Protein AF-0000000081110970 (afdb_homodimer)

Structure (mmCIF, N/CA/C/O backbone):
data_AF-0000000081110970-model_v1
#
loop_
_entity.id
_entity.type
_entity.pdbx_description
1 polymer 'NmrA-like domain-containing protein'
#
loop_
_atom_site.group_PDB
_atom_site.id
_atom_site.type_symbol
_atom_site.label_atom_id
_atom_site.label_alt_id
_atom_site.label_comp_id
_atom_site.label_asym_id
_atom_site.label_entity_id
_atom_site.label_seq_id
_atom_site.pdbx_PDB_ins_code
_atom_site.Cartn_x
_atom_site.Cartn_y
_atom_site.Cartn_z
_atom_site.occupancy
_atom_site.B_iso_or_equiv
_atom_site.auth_seq_id
_atom_site.auth_comp_id
_atom_site.auth_asym_id
_atom_site.auth_atom_id
_atom_site.pdbx_PDB_model_num
ATOM 1 N N . MET A 1 1 ? 6.012 -18.172 -31.078 1 81.19 1 MET A N 1
ATOM 2 C CA . MET A 1 1 ? 6.227 -17.297 -29.922 1 81.19 1 MET A CA 1
ATOM 3 C C . MET A 1 1 ? 6.98 -16.031 -30.328 1 81.19 1 MET A C 1
ATOM 5 O O . MET A 1 1 ? 8.047 -16.109 -30.938 1 81.19 1 MET A O 1
ATOM 9 N N . GLN A 1 2 ? 6.332 -14.898 -30.031 1 91.69 2 GLN A N 1
ATOM 10 C CA . GLN A 1 2 ? 6.855 -13.641 -30.562 1 91.69 2 GLN A CA 1
ATOM 11 C C . GLN A 1 2 ? 7.93 -13.062 -29.641 1 91.69 2 GLN A C 1
ATOM 13 O O . GLN A 1 2 ? 8.625 -12.117 -30.016 1 91.69 2 GLN A O 1
ATOM 18 N N . TYR A 1 3 ? 8.086 -13.695 -28.438 1 97.44 3 TYR A N 1
ATOM 19 C CA . TYR A 1 3 ? 9.086 -13.211 -27.484 1 97.44 3 TYR A CA 1
ATOM 20 C C . TYR A 1 3 ? 10.25 -14.195 -27.391 1 97.44 3 TYR A C 1
ATOM 22 O O . TYR A 1 3 ? 10.062 -15.406 -27.5 1 97.44 3 TYR A O 1
ATOM 30 N N . GLU A 1 4 ? 11.359 -13.695 -27.094 1 97.69 4 GLU A N 1
ATOM 31 C CA . GLU A 1 4 ? 12.555 -14.539 -27.094 1 97.69 4 GLU A CA 1
ATOM 32 C C . GLU A 1 4 ? 13.039 -14.789 -25.656 1 97.69 4 GLU A C 1
ATOM 34 O O . GLU A 1 4 ? 13.406 -15.914 -25.312 1 97.69 4 GLU A O 1
ATOM 39 N N . THR A 1 5 ? 13.086 -13.742 -24.844 1 98.69 5 THR A N 1
ATOM 40 C CA . THR A 1 5 ? 13.711 -13.844 -23.531 1 98.69 5 THR A CA 1
ATOM 41 C C . THR A 1 5 ? 12.703 -13.531 -22.422 1 98.69 5 THR A C 1
ATOM 43 O O . THR A 1 5 ? 12.055 -12.484 -22.453 1 98.69 5 THR A O 1
ATOM 46 N N . PHE A 1 6 ? 12.609 -14.438 -21.469 1 98.88 6 PHE A N 1
ATOM 47 C CA . PHE A 1 6 ? 11.68 -14.352 -20.359 1 98.88 6 PHE A CA 1
ATOM 48 C C . PHE A 1 6 ? 12.43 -14.297 -19.031 1 98.88 6 PHE A C 1
ATOM 50 O O . PHE A 1 6 ? 13.336 -15.102 -18.797 1 98.88 6 PHE A O 1
ATOM 57 N N . ALA A 1 7 ? 12.102 -13.344 -18.172 1 98.94 7 ALA A N 1
ATOM 58 C CA . ALA A 1 7 ? 12.555 -13.297 -16.797 1 98.94 7 ALA A CA 1
ATOM 59 C C . ALA A 1 7 ? 11.422 -13.617 -15.828 1 98.94 7 ALA A C 1
ATOM 61 O O . ALA A 1 7 ? 10.445 -12.867 -15.734 1 98.94 7 ALA A O 1
ATOM 62 N N . ILE A 1 8 ? 11.539 -14.695 -15.125 1 98.88 8 ILE A N 1
ATOM 63 C CA . ILE A 1 8 ? 10.453 -15.195 -14.289 1 98.88 8 ILE A CA 1
ATOM 64 C C . ILE A 1 8 ? 10.859 -15.117 -12.812 1 98.88 8 ILE A C 1
ATOM 66 O O . ILE A 1 8 ? 11.695 -15.891 -12.359 1 98.88 8 ILE A O 1
ATOM 70 N N . LEU A 1 9 ? 10.273 -14.195 -12.055 1 98.31 9 LEU A N 1
ATOM 71 C CA . LEU A 1 9 ? 10.477 -14.125 -10.617 1 98.31 9 LEU A CA 1
ATOM 72 C C . LEU A 1 9 ? 9.68 -15.211 -9.898 1 98.31 9 LEU A C 1
ATOM 74 O O . LEU A 1 9 ? 8.648 -15.656 -10.398 1 98.31 9 LEU A O 1
ATOM 78 N N . GLY A 1 10 ? 10.172 -15.602 -8.727 1 94.75 10 GLY A N 1
ATOM 79 C CA . GLY A 1 10 ? 9.492 -16.656 -7.984 1 94.75 10 GLY A CA 1
ATOM 80 C C . GLY A 1 10 ? 9.555 -18 -8.672 1 94.75 10 GLY A C 1
ATOM 81 O O . GLY A 1 10 ? 8.633 -18.812 -8.555 1 94.75 10 GLY A O 1
ATOM 82 N N . ALA A 1 11 ? 10.609 -18.266 -9.359 1 97.06 11 ALA A N 1
ATOM 83 C CA . ALA A 1 11 ? 10.711 -19.422 -10.25 1 97.06 11 ALA A CA 1
ATOM 84 C C . ALA A 1 11 ? 10.656 -20.734 -9.469 1 97.06 11 ALA A C 1
ATOM 86 O O . ALA A 1 11 ? 10.258 -21.766 -10 1 97.06 11 ALA A O 1
ATOM 87 N N . THR A 1 12 ? 11.023 -20.688 -8.234 1 95.12 12 THR A N 1
ATOM 88 C CA . THR A 1 12 ? 11.031 -21.922 -7.449 1 95.12 12 THR A CA 1
ATOM 89 C C . THR A 1 12 ? 9.719 -22.078 -6.691 1 95.12 12 THR A C 1
ATOM 91 O O . THR A 1 12 ? 9.492 -23.109 -6.043 1 95.12 12 THR A O 1
ATOM 94 N N . GLY A 1 13 ? 8.898 -21.078 -6.754 1 92.75 13 GLY A N 1
ATOM 95 C CA . GLY A 1 13 ? 7.602 -21.141 -6.102 1 92.75 13 GLY A CA 1
ATOM 96 C C . GLY A 1 13 ? 6.531 -21.781 -6.969 1 92.75 13 GLY A C 1
ATOM 97 O O . GLY A 1 13 ? 6.824 -22.297 -8.047 1 92.75 13 GLY A O 1
ATOM 98 N N . GLN A 1 14 ? 5.312 -21.734 -6.48 1 92.06 14 GLN A N 1
ATOM 99 C CA . GLN A 1 14 ? 4.199 -22.375 -7.16 1 92.06 14 GLN A CA 1
ATOM 100 C C . GLN A 1 14 ? 3.859 -21.656 -8.469 1 92.06 14 GLN A C 1
ATOM 102 O O . GLN A 1 14 ? 3.801 -22.297 -9.523 1 92.06 14 GLN A O 1
ATOM 107 N N . GLN A 1 15 ? 3.715 -20.344 -8.414 1 95.62 15 GLN A N 1
ATOM 108 C CA . GLN A 1 15 ? 3.295 -19.609 -9.602 1 95.62 15 GLN A CA 1
ATOM 109 C C . GLN A 1 15 ? 4.426 -19.531 -10.633 1 95.62 15 GLN A C 1
ATOM 111 O O . GLN A 1 15 ? 4.281 -20.016 -11.758 1 95.62 15 GLN A O 1
ATOM 116 N N . GLY A 1 16 ? 5.586 -19.031 -10.18 1 97.25 16 GLY A N 1
ATOM 117 C CA . GLY A 1 16 ? 6.711 -18.938 -11.102 1 97.25 16 GLY A CA 1
ATOM 118 C C . GLY A 1 16 ? 7.148 -20.281 -11.656 1 97.25 16 GLY A C 1
ATOM 119 O O . GLY A 1 16 ? 7.512 -20.391 -12.828 1 97.25 16 GLY A O 1
ATOM 120 N N . GLY A 1 17 ? 7.109 -21.266 -10.797 1 97.19 17 GLY A N 1
ATOM 121 C CA . GLY A 1 17 ? 7.461 -22.609 -11.25 1 97.19 17 GLY A CA 1
ATOM 122 C C . GLY A 1 17 ? 6.539 -23.125 -12.336 1 97.19 17 GLY A C 1
ATOM 123 O O . GLY A 1 17 ? 7 -23.734 -13.312 1 97.19 17 GLY A O 1
ATOM 124 N N . ALA A 1 18 ? 5.258 -22.922 -12.164 1 96.94 18 ALA A N 1
ATOM 125 C CA . ALA A 1 18 ? 4.289 -23.344 -13.172 1 96.94 18 ALA A CA 1
ATOM 126 C C . ALA A 1 18 ? 4.551 -22.656 -14.508 1 96.94 18 ALA A C 1
ATOM 128 O O . ALA A 1 18 ? 4.473 -23.281 -15.562 1 96.94 18 ALA A O 1
ATOM 129 N N . VAL A 1 19 ? 4.898 -21.375 -14.461 1 98.19 19 VAL A N 1
ATOM 130 C CA . VAL A 1 19 ? 5.191 -20.594 -15.656 1 98.19 19 VAL A CA 1
ATOM 131 C C . VAL A 1 19 ? 6.449 -21.141 -16.328 1 98.19 19 VAL A C 1
ATOM 133 O O . VAL A 1 19 ? 6.457 -21.391 -17.547 1 98.19 19 VAL A O 1
ATOM 136 N N . VAL A 1 20 ? 7.508 -21.406 -15.547 1 98.69 20 VAL A N 1
ATOM 137 C CA . VAL A 1 20 ? 8.766 -21.891 -16.094 1 98.69 20 VAL A CA 1
ATOM 138 C C . VAL A 1 20 ? 8.555 -23.266 -16.734 1 98.69 20 VAL A C 1
ATOM 140 O O . VAL A 1 20 ? 9.008 -23.5 -17.844 1 98.69 20 VAL A O 1
ATOM 143 N N . ARG A 1 21 ? 7.844 -24.156 -16.062 1 98.06 21 ARG A N 1
ATOM 144 C CA . ARG A 1 21 ? 7.613 -25.5 -16.562 1 98.06 21 ARG A CA 1
ATOM 145 C C . ARG A 1 21 ? 6.852 -25.469 -17.891 1 98.06 21 ARG A C 1
ATOM 147 O O . ARG A 1 21 ? 7.219 -26.172 -18.828 1 98.06 21 ARG A O 1
ATOM 154 N N . HIS A 1 22 ? 5.883 -24.641 -17.953 1 97.31 22 HIS A N 1
ATOM 155 C CA . HIS A 1 22 ? 5.09 -24.562 -19.188 1 97.31 22 HIS A CA 1
ATOM 156 C C . HIS A 1 22 ? 5.914 -24 -20.328 1 97.31 22 HIS A C 1
ATOM 158 O O . HIS A 1 22 ? 5.906 -24.562 -21.438 1 97.31 22 HIS A O 1
ATOM 164 N N . LEU A 1 23 ? 6.605 -22.891 -20.109 1 97.81 23 LEU A N 1
ATOM 165 C CA . LEU A 1 23 ? 7.414 -22.25 -21.141 1 97.81 23 LEU A CA 1
ATOM 166 C C . LEU A 1 23 ? 8.484 -23.203 -21.656 1 97.81 23 LEU A C 1
ATOM 168 O O . LEU A 1 23 ? 8.688 -23.312 -22.875 1 97.81 23 LEU A O 1
ATOM 172 N N . ALA A 1 24 ? 9.164 -23.844 -20.719 1 98.06 24 ALA A N 1
ATOM 173 C CA . ALA A 1 24 ? 10.273 -24.734 -21.078 1 98.06 24 ALA A CA 1
ATOM 174 C C . ALA A 1 24 ? 9.805 -25.844 -22.016 1 98.06 24 ALA A C 1
ATOM 176 O O . ALA A 1 24 ? 10.5 -26.188 -22.984 1 98.06 24 ALA A O 1
ATOM 177 N N . LYS A 1 25 ? 8.641 -26.328 -21.734 1 96.88 25 LYS A N 1
ATOM 178 C CA . LYS A 1 25 ? 8.102 -27.469 -22.484 1 96.88 25 LYS A CA 1
ATOM 179 C C . LYS A 1 25 ? 7.508 -27.016 -23.812 1 96.88 25 LYS A C 1
ATOM 181 O O . LYS A 1 25 ? 7.742 -27.641 -24.844 1 96.88 25 LYS A O 1
ATOM 186 N N . THR A 1 26 ? 6.812 -25.984 -23.859 1 96 26 THR A N 1
ATOM 187 C CA . THR A 1 26 ? 5.973 -25.594 -24.984 1 96 26 THR A CA 1
ATOM 188 C C . THR A 1 26 ? 6.766 -24.75 -26 1 96 26 THR A C 1
ATOM 190 O O . THR A 1 26 ? 6.488 -24.797 -27.188 1 96 26 THR A O 1
ATOM 193 N N . TYR A 1 27 ? 7.77 -24.062 -25.5 1 96.56 27 TYR A N 1
ATOM 194 C CA . TYR A 1 27 ? 8.523 -23.156 -26.359 1 96.56 27 TYR A CA 1
ATOM 195 C C . TYR A 1 27 ? 10.023 -23.406 -26.219 1 96.56 27 TYR A C 1
ATOM 197 O O . TYR A 1 27 ? 10.734 -22.609 -25.594 1 96.56 27 TYR A O 1
ATOM 205 N N . PRO A 1 28 ? 10.531 -24.344 -26.922 1 95.12 28 PRO A N 1
ATOM 206 C CA . PRO A 1 28 ? 11.93 -24.75 -26.75 1 95.12 28 PRO A CA 1
ATOM 207 C C . PRO A 1 28 ? 12.914 -23.672 -27.188 1 95.12 28 PRO A C 1
ATOM 209 O O . PRO A 1 28 ? 14.078 -23.688 -26.766 1 95.12 28 PRO A O 1
ATOM 212 N N . ASP A 1 29 ? 12.5 -22.75 -27.938 1 96.31 29 ASP A N 1
ATOM 213 C CA . ASP A 1 29 ? 13.391 -21.703 -28.438 1 96.31 29 ASP A CA 1
ATOM 214 C C . ASP A 1 29 ? 13.422 -20.5 -27.516 1 96.31 29 ASP A C 1
ATOM 216 O O . ASP A 1 29 ? 14.25 -19.609 -27.656 1 96.31 29 ASP A O 1
ATOM 220 N N . ALA A 1 30 ? 12.508 -20.469 -26.531 1 97.62 30 ALA A N 1
ATOM 221 C CA . ALA A 1 30 ? 12.477 -19.375 -25.562 1 97.62 30 ALA A CA 1
ATOM 222 C C . ALA A 1 30 ? 13.656 -19.453 -24.594 1 97.62 30 ALA A C 1
ATOM 224 O O . ALA A 1 30 ? 14.031 -20.547 -24.172 1 97.62 30 ALA A O 1
ATOM 225 N N . LYS A 1 31 ? 14.242 -18.328 -24.328 1 98.62 31 LYS A N 1
ATOM 226 C CA . LYS A 1 31 ? 15.258 -18.234 -23.281 1 98.62 31 LYS A CA 1
ATOM 227 C C . LYS A 1 31 ? 14.633 -17.844 -21.938 1 98.62 31 LYS A C 1
ATOM 229 O O . LYS A 1 31 ? 14.141 -16.719 -21.781 1 98.62 31 LYS A O 1
ATOM 234 N N . ILE A 1 32 ? 14.711 -18.766 -21.016 1 98.81 32 ILE A N 1
ATOM 235 C CA . ILE A 1 32 ? 13.984 -18.594 -19.766 1 98.81 32 ILE A CA 1
ATOM 236 C C . ILE A 1 32 ? 14.977 -18.375 -18.625 1 98.81 32 ILE A C 1
ATOM 238 O O . ILE A 1 32 ? 15.75 -19.281 -18.281 1 98.81 32 ILE A O 1
ATOM 242 N N . ARG A 1 33 ? 14.93 -17.219 -18.062 1 98.88 33 ARG A N 1
ATOM 243 C CA . ARG A 1 33 ? 15.68 -16.938 -16.844 1 98.88 33 ARG A CA 1
ATOM 244 C C . ARG A 1 33 ? 14.828 -17.188 -15.609 1 98.88 33 ARG A C 1
ATOM 246 O O . ARG A 1 33 ? 13.93 -16.391 -15.305 1 98.88 33 ARG A O 1
ATOM 253 N N . ALA A 1 34 ? 15.094 -18.266 -14.953 1 98.81 34 ALA A N 1
ATOM 254 C CA . ALA A 1 34 ? 14.461 -18.547 -13.672 1 98.81 34 ALA A CA 1
ATOM 255 C C . ALA A 1 34 ? 15.156 -17.812 -12.531 1 98.81 34 ALA A C 1
ATOM 257 O O . ALA A 1 34 ? 16.281 -18.156 -12.148 1 98.81 34 ALA A O 1
ATOM 258 N N . ILE A 1 35 ? 14.492 -16.828 -11.984 1 98.62 35 ILE A N 1
ATOM 259 C CA . ILE A 1 35 ? 15.125 -15.938 -11.008 1 98.62 35 ILE A CA 1
ATOM 260 C C . ILE A 1 35 ? 14.789 -16.406 -9.594 1 98.62 35 ILE A C 1
ATOM 262 O O . ILE A 1 35 ? 13.625 -16.688 -9.281 1 98.62 35 ILE A O 1
ATOM 266 N N . THR A 1 36 ? 15.742 -16.5 -8.828 1 96.88 36 THR A N 1
ATOM 267 C CA . THR A 1 36 ? 15.617 -16.938 -7.438 1 96.88 36 THR A CA 1
ATOM 268 C C . THR A 1 36 ? 16.703 -16.312 -6.578 1 96.88 36 THR A C 1
ATOM 270 O O . THR A 1 36 ? 17.75 -15.883 -7.098 1 96.88 36 THR A O 1
ATOM 273 N N . ARG A 1 37 ? 16.484 -16.266 -5.309 1 93.19 37 ARG A N 1
ATOM 274 C CA . ARG A 1 37 ? 17.469 -15.742 -4.355 1 93.19 37 ARG A CA 1
ATOM 275 C C . ARG A 1 37 ? 18.547 -16.781 -4.059 1 93.19 37 ARG A C 1
ATOM 277 O O . ARG A 1 37 ? 19.625 -16.422 -3.592 1 93.19 37 ARG A O 1
ATOM 284 N N . SER A 1 38 ? 18.156 -18.047 -4.375 1 94.94 38 SER A N 1
ATOM 285 C CA . SER A 1 38 ? 19.031 -19.125 -3.953 1 94.94 38 SER A CA 1
ATOM 286 C C . SER A 1 38 ? 19.188 -20.172 -5.059 1 94.94 38 SER A C 1
ATOM 288 O O . SER A 1 38 ? 18.719 -21.297 -4.926 1 94.94 38 SER A O 1
ATOM 290 N N . PRO A 1 39 ? 20 -19.859 -5.969 1 96.19 39 PRO A N 1
ATOM 291 C CA . PRO A 1 39 ? 20.125 -20.766 -7.102 1 96.19 39 PRO A CA 1
ATOM 292 C C . PRO A 1 39 ? 20.812 -22.094 -6.723 1 96.19 39 PRO A C 1
ATOM 294 O O . PRO A 1 39 ? 20.75 -23.062 -7.48 1 96.19 39 PRO A O 1
ATOM 297 N N . GLU A 1 40 ? 21.406 -22.125 -5.605 1 95.81 40 GLU A N 1
ATOM 298 C CA . GLU A 1 40 ? 22.172 -23.297 -5.199 1 95.81 40 GLU A CA 1
ATOM 299 C C . GLU A 1 40 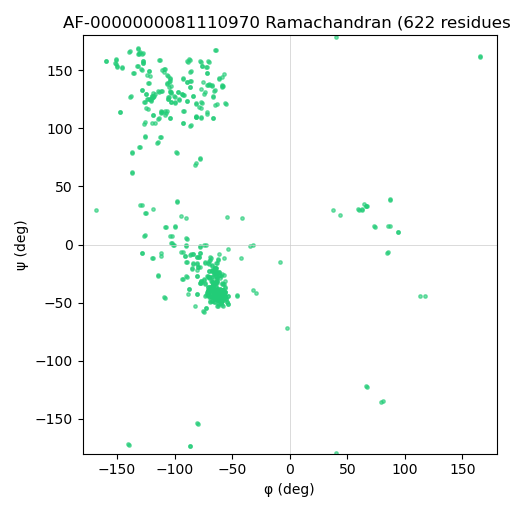? 21.266 -24.359 -4.582 1 95.81 40 GLU A C 1
ATOM 301 O O . GLU A 1 40 ? 21.672 -25.516 -4.414 1 95.81 40 GLU A O 1
ATOM 306 N N . LYS A 1 41 ? 20.094 -24.016 -4.219 1 96 41 LYS A N 1
ATOM 307 C CA . LYS A 1 41 ? 19.172 -24.969 -3.58 1 96 41 LYS A CA 1
ATOM 308 C C . LYS A 1 41 ? 18.672 -26 -4.578 1 96 41 LYS A C 1
ATOM 310 O O . LYS A 1 41 ? 18.594 -25.734 -5.781 1 96 41 LYS A O 1
ATOM 315 N N . GLU A 1 42 ? 18.234 -27.109 -4.117 1 95.94 42 GLU A N 1
ATOM 316 C CA . GLU A 1 42 ? 17.859 -28.25 -4.938 1 95.94 42 GLU A CA 1
ATOM 317 C C . GLU A 1 42 ? 16.641 -27.938 -5.809 1 95.94 42 GLU A C 1
ATOM 319 O O . GLU A 1 42 ? 16.578 -28.344 -6.969 1 95.94 42 GLU A O 1
ATOM 324 N N . ASN A 1 43 ? 15.734 -27.266 -5.215 1 94.12 43 ASN A N 1
ATOM 325 C CA . ASN A 1 43 ? 14.531 -26.938 -5.977 1 94.12 43 ASN A CA 1
ATOM 326 C C . ASN A 1 43 ? 14.844 -26.016 -7.148 1 94.12 43 ASN A C 1
ATOM 328 O O . ASN A 1 43 ? 14.211 -26.094 -8.203 1 94.12 43 ASN A O 1
ATOM 332 N N . ALA A 1 44 ? 15.797 -25.141 -6.961 1 96.88 44 ALA A N 1
ATOM 333 C CA . ALA A 1 44 ? 16.234 -24.281 -8.055 1 96.88 44 ALA A CA 1
ATOM 334 C C . ALA A 1 44 ? 16.969 -25.094 -9.125 1 96.88 44 ALA A C 1
ATOM 336 O O . ALA A 1 44 ? 16.672 -24.969 -10.312 1 96.88 44 ALA A O 1
ATOM 337 N N . LYS A 1 45 ? 17.844 -25.953 -8.75 1 97.06 45 LYS A N 1
ATOM 338 C CA . LYS A 1 45 ? 18.625 -26.766 -9.68 1 97.06 45 LYS A CA 1
ATOM 339 C C . LYS A 1 45 ? 17.734 -27.688 -10.492 1 97.06 45 LYS A C 1
ATOM 341 O O . LYS A 1 45 ? 18.016 -27.969 -11.656 1 97.06 45 LYS A O 1
ATOM 346 N N . ALA A 1 46 ? 16.656 -28.094 -9.859 1 97.31 46 ALA A N 1
ATOM 347 C CA . ALA A 1 46 ? 15.711 -28.969 -10.539 1 97.31 46 ALA A CA 1
ATOM 348 C C . ALA A 1 46 ? 15.125 -28.297 -11.773 1 97.31 46 ALA A C 1
ATOM 350 O O . ALA A 1 46 ? 14.75 -28.984 -12.734 1 97.31 46 ALA A O 1
ATOM 351 N N . LEU A 1 47 ? 15.07 -27.016 -11.789 1 97.88 47 LEU A N 1
ATOM 352 C CA . LEU A 1 47 ? 14.516 -26.281 -12.922 1 97.88 47 LEU A CA 1
ATOM 353 C C . LEU A 1 47 ? 15.398 -26.438 -14.156 1 97.88 47 LEU A C 1
ATOM 355 O O . LEU A 1 47 ? 14.906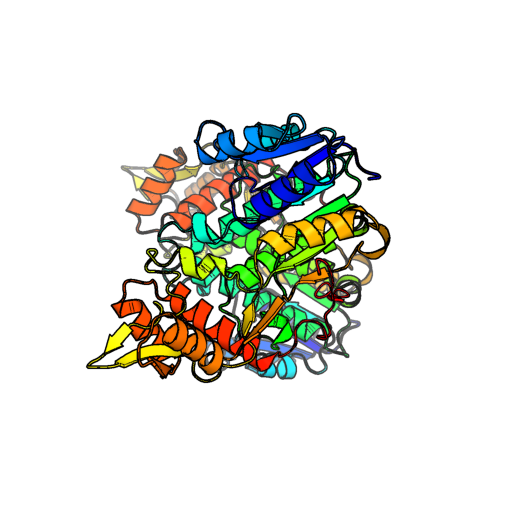 -26.359 -15.281 1 97.88 47 LEU A O 1
ATOM 359 N N . LEU A 1 48 ? 16.688 -26.656 -13.977 1 97.62 48 LEU A N 1
ATOM 360 C CA . LEU A 1 48 ? 17.625 -26.812 -15.086 1 97.62 48 LEU A CA 1
ATOM 361 C C . LEU A 1 48 ? 17.344 -28.094 -15.875 1 97.62 48 LEU A C 1
ATOM 363 O O . LEU A 1 48 ? 17.703 -28.203 -17.047 1 97.62 48 LEU A O 1
ATOM 367 N N . SER A 1 49 ? 16.688 -29.047 -15.258 1 97.38 49 SER A N 1
ATOM 368 C CA . SER A 1 49 ? 16.391 -30.312 -15.906 1 97.38 49 SER A CA 1
ATOM 369 C C . SER A 1 49 ? 15.195 -30.188 -16.859 1 97.38 49 SER A C 1
ATOM 371 O O . SER A 1 49 ? 14.922 -31.078 -17.641 1 97.38 49 SER A O 1
ATOM 373 N N . LEU A 1 50 ? 14.516 -29.109 -16.797 1 97.88 50 LEU A N 1
ATOM 374 C CA . LEU A 1 50 ? 13.328 -28.906 -17.625 1 97.88 50 LEU A CA 1
ATOM 375 C C . LEU A 1 50 ? 13.703 -28.719 -19.094 1 97.88 50 LEU A C 1
ATOM 377 O O . LEU A 1 50 ? 12.898 -29 -19.984 1 97.88 50 LEU A O 1
ATOM 381 N N . GLY A 1 51 ? 14.891 -28.203 -19.391 1 96.88 51 GLY A N 1
ATOM 382 C CA . GLY A 1 51 ? 15.359 -28 -20.75 1 96.88 51 GLY A CA 1
ATOM 383 C C . GLY A 1 51 ? 16.562 -27.078 -20.828 1 96.88 51 GLY A C 1
ATOM 384 O O . GLY A 1 51 ? 16.844 -26.328 -19.891 1 96.88 51 GLY A O 1
ATOM 385 N N . PRO A 1 52 ? 17.266 -27.141 -21.953 1 97.44 52 PRO A N 1
ATOM 386 C CA . PRO A 1 52 ? 18.469 -26.312 -22.125 1 97.44 52 PRO A CA 1
ATOM 387 C C . PRO A 1 52 ? 18.156 -24.828 -22.234 1 97.44 52 PRO A C 1
ATOM 389 O O . PRO A 1 52 ? 19.062 -24 -22.156 1 97.44 52 PRO A O 1
ATOM 392 N N . ASN A 1 53 ? 16.891 -24.547 -22.406 1 98.12 53 ASN A N 1
ATOM 393 C CA . ASN A 1 53 ? 16.5 -23.156 -22.562 1 98.12 53 ASN A CA 1
ATOM 394 C C . ASN A 1 53 ? 16.203 -22.484 -21.234 1 98.12 53 ASN A C 1
ATOM 396 O O . ASN A 1 53 ? 15.773 -21.328 -21.188 1 98.12 53 ASN A O 1
ATOM 400 N N . VAL A 1 54 ? 16.422 -23.203 -20.094 1 98.75 54 VAL A N 1
ATOM 401 C CA . VAL A 1 54 ? 16.219 -22.656 -18.75 1 98.75 54 VAL A CA 1
ATOM 402 C C . VAL A 1 54 ? 17.578 -22.359 -18.109 1 98.75 54 VAL A C 1
ATOM 404 O O . VAL A 1 54 ? 18.453 -23.219 -18.078 1 98.75 54 VAL A O 1
ATOM 407 N N . SER A 1 55 ? 17.75 -21.141 -17.641 1 98.69 55 SER A N 1
ATOM 408 C CA . SER A 1 55 ? 18.922 -20.766 -16.844 1 98.69 55 SER A CA 1
ATOM 409 C C . SER A 1 55 ? 18.531 -20.219 -15.484 1 98.69 55 SER A C 1
ATOM 411 O O . SER A 1 55 ? 17.422 -19.688 -15.32 1 98.69 55 SER A O 1
ATOM 413 N N . LEU A 1 56 ? 19.359 -20.422 -14.516 1 98.62 56 LEU A N 1
ATOM 414 C CA . LEU A 1 56 ? 19.141 -19.859 -13.188 1 98.62 56 LEU A CA 1
ATOM 415 C C . LEU A 1 56 ? 19.859 -18.516 -13.047 1 98.62 56 LEU A C 1
ATOM 417 O O . LEU A 1 56 ? 21.031 -18.391 -13.406 1 98.62 56 LEU A O 1
ATOM 421 N N . VAL A 1 57 ? 19.141 -17.547 -12.594 1 98.56 57 VAL A N 1
ATOM 422 C CA . VAL A 1 57 ? 19.719 -16.219 -12.336 1 98.56 57 VAL A CA 1
ATOM 423 C C . VAL A 1 57 ? 19.453 -15.805 -10.898 1 98.56 57 VAL A C 1
ATOM 425 O O . VAL A 1 57 ? 18.312 -15.906 -10.422 1 98.56 57 VAL A O 1
ATOM 428 N N . GLN A 1 58 ? 20.453 -15.406 -10.219 1 98.19 58 GLN A N 1
ATOM 429 C CA . GLN A 1 58 ? 20.297 -14.969 -8.836 1 98.19 58 GLN A CA 1
ATOM 430 C C . GLN A 1 58 ? 19.875 -13.5 -8.773 1 98.19 58 GLN A C 1
ATOM 432 O O . GLN A 1 58 ? 20.5 -12.641 -9.391 1 98.19 58 GLN A O 1
ATOM 437 N N . ALA A 1 59 ? 18.812 -13.211 -8.047 1 98.06 59 ALA A N 1
ATOM 438 C CA . ALA A 1 59 ? 18.391 -11.852 -7.734 1 98.06 59 ALA A CA 1
ATOM 439 C C . ALA A 1 59 ? 17.469 -11.828 -6.512 1 98.06 59 ALA A C 1
ATOM 441 O O . ALA A 1 59 ? 16.953 -12.867 -6.105 1 98.06 59 ALA A O 1
ATOM 442 N N . SER A 1 60 ? 17.406 -10.727 -5.906 1 95 60 SER A N 1
ATOM 443 C CA . SER A 1 60 ? 16.578 -10.516 -4.73 1 95 60 SER A CA 1
ATOM 444 C C . SER A 1 60 ? 15.82 -9.188 -4.816 1 95 60 SER A C 1
ATOM 446 O O . SER A 1 60 ? 16.359 -8.203 -5.32 1 95 60 SER A O 1
ATOM 448 N N . PHE A 1 61 ? 14.633 -9.18 -4.238 1 94.5 61 PHE A N 1
ATOM 449 C CA . PHE A 1 61 ? 13.859 -7.945 -4.172 1 94.5 61 PHE A CA 1
ATOM 450 C C . PHE A 1 61 ? 14.578 -6.898 -3.336 1 94.5 61 PHE A C 1
ATOM 452 O O . PHE A 1 61 ? 14.367 -5.695 -3.518 1 94.5 61 PHE A O 1
ATOM 459 N N . ALA A 1 62 ? 15.453 -7.332 -2.436 1 91.31 62 ALA A N 1
ATOM 460 C CA . ALA A 1 62 ? 16.156 -6.449 -1.51 1 91.31 62 ALA A CA 1
ATOM 461 C C . ALA A 1 62 ? 17.391 -5.84 -2.166 1 91.31 62 ALA A C 1
ATOM 463 O O . ALA A 1 62 ? 18.047 -4.961 -1.59 1 91.31 62 ALA A O 1
ATOM 464 N N . ASP A 1 63 ? 17.688 -6.324 -3.346 1 95.62 63 ASP A N 1
ATOM 465 C CA . ASP A 1 63 ? 18.859 -5.859 -4.09 1 95.62 63 ASP A CA 1
ATOM 466 C C . ASP A 1 63 ? 18.469 -5.391 -5.492 1 95.62 63 ASP A C 1
ATOM 468 O O . ASP A 1 63 ? 18.469 -6.18 -6.438 1 95.62 63 ASP A O 1
ATOM 472 N N . ARG A 1 64 ? 18.219 -4.145 -5.625 1 97 64 ARG A N 1
ATOM 473 C CA . ARG A 1 64 ? 17.734 -3.574 -6.879 1 97 64 ARG A CA 1
ATOM 474 C C . ARG A 1 64 ? 18.688 -3.881 -8.031 1 97 64 ARG A C 1
ATOM 476 O O . ARG A 1 64 ? 18.25 -4.188 -9.141 1 97 64 ARG A O 1
ATOM 483 N N . GLN A 1 65 ? 19.922 -3.801 -7.805 1 97.62 65 GLN A N 1
ATOM 484 C CA . GLN A 1 65 ? 20.922 -4.027 -8.844 1 97.62 65 GLN A CA 1
ATOM 485 C C . GLN A 1 65 ? 20.828 -5.449 -9.391 1 97.62 65 GLN A C 1
ATOM 487 O O . GLN A 1 65 ? 20.953 -5.664 -10.602 1 97.62 65 GLN A O 1
ATOM 492 N N . SER A 1 66 ? 20.641 -6.371 -8.508 1 98.44 66 SER A N 1
ATOM 493 C CA . SER A 1 66 ? 20.531 -7.754 -8.961 1 98.44 66 SER A CA 1
ATOM 494 C C . SER A 1 66 ? 19.312 -7.945 -9.859 1 98.44 66 SER A C 1
ATOM 496 O O . SER A 1 66 ? 19.344 -8.734 -10.805 1 98.44 66 SER A O 1
ATOM 498 N N . LEU A 1 67 ? 18.266 -7.223 -9.617 1 98.56 67 LEU A N 1
ATOM 499 C CA . LEU A 1 67 ? 17.078 -7.289 -10.461 1 98.56 67 LEU A CA 1
ATOM 500 C C . LEU A 1 67 ? 17.328 -6.641 -11.812 1 98.56 67 LEU A C 1
ATOM 502 O O . LEU A 1 67 ? 16.875 -7.145 -12.844 1 98.56 67 LEU A O 1
ATOM 506 N N . GLU A 1 68 ? 18.031 -5.5 -11.773 1 98.69 68 GLU A N 1
ATOM 507 C CA . GLU A 1 68 ? 18.375 -4.844 -13.023 1 98.69 68 GLU A CA 1
ATOM 508 C C . GLU A 1 68 ? 19.172 -5.777 -13.938 1 98.69 68 GLU A C 1
ATOM 510 O O . GLU A 1 68 ? 18.906 -5.867 -15.133 1 98.69 68 GLU A O 1
ATOM 515 N N . GLU A 1 69 ? 20.078 -6.469 -13.336 1 98.62 69 GLU A N 1
ATOM 516 C CA . GLU A 1 69 ? 20.875 -7.422 -14.086 1 98.62 69 GLU A CA 1
ATOM 517 C C . GLU A 1 69 ? 20.031 -8.586 -14.586 1 98.62 69 GLU A C 1
ATOM 519 O O . GLU A 1 69 ? 20.141 -9 -15.742 1 98.62 69 GLU A O 1
ATOM 524 N N . ALA A 1 70 ? 19.156 -9.055 -13.773 1 98.75 70 ALA A N 1
ATOM 525 C CA . ALA A 1 70 ? 18.328 -10.203 -14.109 1 98.75 70 ALA A CA 1
ATOM 526 C C . ALA A 1 70 ? 17.344 -9.852 -15.227 1 98.75 70 ALA A C 1
ATOM 528 O O . ALA A 1 70 ? 17 -10.703 -16.047 1 98.75 70 ALA A O 1
ATOM 529 N N . PHE A 1 71 ? 16.891 -8.594 -15.297 1 98.88 71 PHE A N 1
ATOM 530 C CA . PHE A 1 71 ? 15.867 -8.164 -16.234 1 98.88 71 PHE A CA 1
ATOM 531 C C . PHE A 1 71 ? 16.5 -7.707 -17.547 1 98.88 71 PHE A C 1
ATOM 533 O O . PHE A 1 71 ? 15.805 -7.543 -18.562 1 98.88 71 PHE A O 1
ATOM 540 N N . SER A 1 72 ? 17.828 -7.469 -17.516 1 98.62 72 SER A N 1
ATOM 541 C CA . SER A 1 72 ? 18.516 -6.914 -18.688 1 98.62 72 SER A CA 1
ATOM 542 C C . SER A 1 72 ? 18.281 -7.773 -19.922 1 98.62 72 SER A C 1
ATOM 544 O O . SER A 1 72 ? 18.547 -8.977 -19.906 1 98.62 72 SER A O 1
ATOM 546 N N . GLY A 1 73 ? 17.703 -7.145 -20.953 1 98.62 73 GLY A N 1
ATOM 547 C CA . GLY A 1 73 ? 17.5 -7.832 -22.219 1 98.62 73 GLY A CA 1
ATOM 548 C C . GLY A 1 73 ? 16.219 -8.648 -22.266 1 98.62 73 GLY A C 1
ATOM 549 O O . GLY A 1 73 ? 15.867 -9.203 -23.312 1 98.62 73 GLY A O 1
ATOM 550 N N . ALA A 1 74 ? 15.508 -8.773 -21.172 1 98.88 74 ALA A N 1
ATOM 551 C CA . ALA A 1 74 ? 14.273 -9.547 -21.141 1 98.88 74 ALA A CA 1
ATOM 552 C C . ALA A 1 74 ? 13.164 -8.844 -21.922 1 98.88 74 ALA A C 1
ATOM 554 O O . ALA A 1 74 ? 13.016 -7.621 -21.828 1 98.88 74 ALA A O 1
ATOM 555 N N . GLU A 1 75 ? 12.445 -9.594 -22.656 1 98.94 75 GLU A N 1
ATOM 556 C CA . GLU A 1 75 ? 11.281 -9.078 -23.375 1 98.94 75 GLU A CA 1
ATOM 557 C C . GLU A 1 75 ? 10.008 -9.242 -22.562 1 98.94 75 GLU A C 1
ATOM 559 O O . GLU A 1 75 ? 9.055 -8.477 -22.719 1 98.94 75 GLU A O 1
ATOM 564 N N . VAL A 1 76 ? 9.984 -10.258 -21.75 1 98.94 76 VAL A N 1
ATOM 565 C CA . VAL A 1 76 ? 8.844 -10.523 -20.875 1 98.94 76 VAL A CA 1
ATOM 566 C C . VAL A 1 76 ? 9.336 -10.703 -19.438 1 98.94 76 VAL A C 1
ATOM 568 O O . VAL A 1 76 ? 10.344 -11.375 -19.188 1 98.94 76 VAL A O 1
ATOM 571 N N . ILE A 1 77 ? 8.695 -10.062 -18.516 1 98.94 77 ILE A N 1
ATOM 572 C CA . ILE A 1 77 ? 8.953 -10.234 -17.094 1 98.94 77 ILE A CA 1
ATOM 573 C C . ILE A 1 77 ? 7.68 -10.695 -16.391 1 98.94 77 ILE A C 1
ATOM 575 O O . ILE A 1 77 ? 6.613 -10.117 -16.578 1 98.94 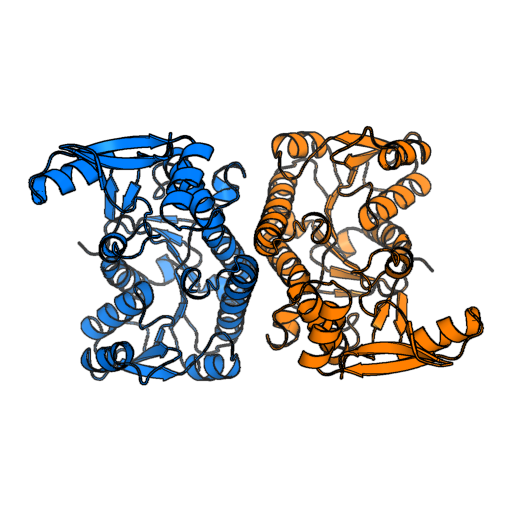77 ILE A O 1
ATOM 579 N N . PHE A 1 78 ? 7.762 -11.789 -15.695 1 98.94 78 PHE A N 1
ATOM 580 C CA . PHE A 1 78 ? 6.691 -12.25 -14.82 1 98.94 78 PHE A CA 1
ATOM 581 C C . PHE A 1 78 ? 7.035 -11.969 -13.359 1 98.94 78 PHE A C 1
ATOM 583 O O . PHE A 1 78 ? 8.07 -12.422 -12.859 1 98.94 78 PHE A O 1
ATOM 590 N N . LEU A 1 79 ? 6.188 -11.234 -12.672 1 98.81 79 LEU A N 1
ATOM 591 C CA . LEU A 1 79 ? 6.367 -10.883 -11.266 1 98.81 79 LEU A CA 1
ATOM 592 C C . LEU A 1 79 ? 5.328 -11.578 -10.398 1 98.81 79 LEU A C 1
ATOM 594 O O . LEU A 1 79 ? 4.148 -11.617 -10.742 1 98.81 79 LEU A O 1
ATOM 598 N N . VAL A 1 80 ? 5.723 -12.164 -9.352 1 97.12 80 VAL A N 1
ATOM 599 C CA . VAL A 1 80 ? 4.879 -12.578 -8.234 1 97.12 80 VAL A CA 1
ATOM 600 C C . VAL A 1 80 ? 5.586 -12.273 -6.914 1 97.12 80 VAL A C 1
ATOM 602 O O . VAL A 1 80 ? 6.777 -12.539 -6.766 1 97.12 80 VAL A O 1
ATOM 605 N N . THR A 1 81 ? 4.938 -11.586 -6.051 1 92.94 81 THR A N 1
ATOM 606 C CA . THR A 1 81 ? 5.488 -11.305 -4.73 1 92.94 81 THR A CA 1
ATOM 607 C C . THR A 1 81 ? 5.117 -12.414 -3.746 1 92.94 81 THR A C 1
ATOM 609 O O . THR A 1 81 ? 4.168 -13.164 -3.975 1 92.94 81 THR A O 1
ATOM 612 N N . ASP A 1 82 ? 5.91 -12.492 -2.754 1 84.19 82 ASP A N 1
ATOM 613 C CA . ASP A 1 82 ? 5.762 -13.594 -1.811 1 84.19 82 ASP A CA 1
ATOM 614 C C . ASP A 1 82 ? 5.344 -13.086 -0.432 1 84.19 82 ASP A C 1
ATOM 616 O O . ASP A 1 82 ? 6.18 -12.945 0.463 1 84.19 82 ASP A O 1
ATOM 620 N N . TYR A 1 83 ? 4.117 -12.969 -0.218 1 82.19 83 TYR A N 1
ATOM 621 C CA . TYR A 1 83 ? 3.58 -12.445 1.033 1 82.19 83 TYR A CA 1
ATOM 622 C C . TYR A 1 83 ? 3.779 -13.438 2.172 1 82.19 83 TYR A C 1
ATOM 624 O O . TYR A 1 83 ? 4.215 -13.062 3.262 1 82.19 83 TYR A O 1
ATOM 632 N N . TRP A 1 84 ? 3.555 -14.633 1.999 1 73 84 TRP A N 1
ATOM 633 C CA . TRP A 1 84 ? 3.479 -15.625 3.064 1 73 84 TRP A CA 1
ATOM 634 C C . TRP A 1 84 ? 4.871 -16 3.553 1 73 84 TRP A C 1
ATOM 636 O O . TRP A 1 84 ? 5.039 -16.438 4.695 1 73 84 TRP A O 1
ATOM 646 N N . ASN A 1 85 ? 5.844 -15.984 2.76 1 63.41 85 ASN A N 1
ATOM 647 C CA . ASN A 1 85 ? 7.188 -16.375 3.18 1 63.41 85 ASN A CA 1
ATOM 648 C C . ASN A 1 85 ? 7.934 -15.195 3.814 1 63.41 85 ASN A C 1
ATOM 650 O O . ASN A 1 85 ? 9 -15.383 4.41 1 63.41 85 ASN A O 1
ATOM 654 N N . THR A 1 86 ? 7.535 -14.031 3.545 1 52.56 86 THR A N 1
ATOM 655 C CA . THR A 1 86 ? 8.172 -12.898 4.211 1 52.56 86 THR A CA 1
ATOM 656 C C . THR A 1 86 ? 7.758 -12.828 5.676 1 52.56 86 THR A C 1
ATOM 658 O O . THR A 1 86 ? 8.188 -11.93 6.406 1 52.56 86 THR A O 1
ATOM 661 N N . GLN A 1 87 ? 6.859 -13.828 6.074 1 50 87 GLN A N 1
ATOM 662 C CA . GLN A 1 87 ? 6.102 -13.648 7.309 1 50 87 GLN A CA 1
ATOM 663 C C . GLN A 1 87 ? 6.93 -14.055 8.523 1 50 87 GLN A C 1
ATOM 665 O O . GLN A 1 87 ? 7.188 -15.242 8.742 1 50 87 GLN A O 1
ATOM 670 N N . THR A 1 88 ? 7.969 -13.188 8.742 1 49.84 88 THR A N 1
ATOM 671 C CA . THR A 1 88 ? 8.336 -13.297 10.148 1 49.84 88 THR A CA 1
ATOM 672 C C . THR A 1 88 ? 7.141 -12.992 11.047 1 49.84 88 THR A C 1
ATOM 674 O O . THR A 1 88 ? 6.109 -12.516 10.578 1 49.84 88 THR A O 1
ATOM 677 N N . ASN A 1 89 ? 7.008 -13.594 12.164 1 49.94 89 ASN A N 1
ATOM 678 C CA . ASN A 1 89 ? 5.949 -13.453 13.164 1 49.94 89 ASN A CA 1
ATOM 679 C C . ASN A 1 89 ? 5.434 -12.016 13.234 1 49.94 89 ASN A C 1
ATOM 681 O O . ASN A 1 89 ? 4.504 -11.727 13.992 1 49.94 89 ASN A O 1
ATOM 685 N N . ALA A 1 90 ? 6.062 -11.125 12.375 1 51.94 90 ALA A N 1
ATOM 686 C CA . ALA A 1 90 ? 5.512 -9.781 12.539 1 51.94 90 ALA A CA 1
ATOM 687 C C . ALA A 1 90 ? 4.852 -9.297 11.258 1 51.94 90 ALA A C 1
ATOM 689 O O . ALA A 1 90 ? 5.52 -9.133 10.234 1 51.94 90 ALA A O 1
ATOM 690 N N . VAL A 1 91 ? 3.523 -9.281 11.195 1 52.25 91 VAL A N 1
ATOM 691 C CA . VAL A 1 91 ? 2.664 -8.922 10.07 1 52.25 91 VAL A CA 1
ATOM 692 C C . VAL A 1 91 ? 3.17 -7.637 9.422 1 52.25 91 VAL A C 1
ATOM 694 O O . VAL A 1 91 ? 3.238 -7.539 8.195 1 52.25 91 VAL A O 1
ATOM 697 N N . ALA A 1 92 ? 3.578 -6.566 10.242 1 52.91 92 ALA A N 1
ATOM 698 C CA . ALA A 1 92 ? 3.9 -5.238 9.727 1 52.91 92 ALA A CA 1
ATOM 699 C C . ALA A 1 92 ? 5.094 -5.293 8.773 1 52.91 92 ALA A C 1
ATOM 701 O O . ALA A 1 92 ? 5.016 -4.812 7.641 1 52.91 92 ALA A O 1
ATOM 702 N N . ALA A 1 93 ? 6.086 -5.898 9.258 1 60.69 93 ALA A N 1
ATOM 703 C CA . ALA A 1 93 ? 7.277 -5.992 8.422 1 60.69 93 ALA A CA 1
ATOM 704 C C . ALA A 1 93 ? 6.988 -6.773 7.141 1 60.69 93 ALA A C 1
ATOM 706 O O . ALA A 1 93 ? 7.512 -6.449 6.074 1 60.69 93 ALA A O 1
ATOM 707 N N . ASN A 1 94 ? 5.836 -7.355 7.312 1 74.5 94 ASN A N 1
ATOM 708 C CA . ASN A 1 94 ? 5.516 -8.195 6.164 1 74.5 94 ASN A CA 1
ATOM 709 C C . ASN A 1 94 ? 4.793 -7.406 5.074 1 74.5 94 ASN A C 1
ATOM 711 O O . ASN A 1 94 ? 5.117 -7.531 3.893 1 74.5 94 ASN A O 1
ATOM 715 N N . LEU A 1 95 ? 3.908 -6.504 5.543 1 86.88 95 LEU A N 1
ATOM 716 C CA . LEU A 1 95 ? 3.143 -5.746 4.555 1 86.88 95 LEU A CA 1
ATOM 717 C C . LEU A 1 95 ? 4.031 -4.746 3.828 1 86.88 95 LEU A C 1
ATOM 719 O O . LEU A 1 95 ? 3.967 -4.625 2.604 1 86.88 95 LEU A O 1
ATOM 723 N N . ASN A 1 96 ? 4.902 -4.141 4.602 1 90.88 96 ASN A N 1
ATOM 724 C CA . ASN A 1 96 ? 5.836 -3.199 3.988 1 90.88 96 ASN A CA 1
ATOM 725 C C . ASN A 1 96 ? 6.777 -3.9 3.014 1 90.88 96 ASN A C 1
ATOM 727 O O . ASN A 1 96 ? 7.023 -3.398 1.915 1 90.88 96 ASN A O 1
ATOM 731 N N . THR A 1 97 ? 7.223 -5.027 3.436 1 90.25 97 THR A N 1
ATOM 732 C CA . THR A 1 97 ? 8.156 -5.773 2.6 1 90.25 97 THR A CA 1
ATOM 733 C C . THR A 1 97 ? 7.496 -6.191 1.29 1 90.25 97 THR A C 1
ATOM 735 O O . THR A 1 97 ? 8.094 -6.07 0.219 1 90.25 97 THR A O 1
ATOM 738 N N . GLU A 1 98 ? 6.277 -6.633 1.387 1 92 98 GLU A N 1
ATOM 739 C CA . GLU A 1 98 ? 5.562 -7.027 0.178 1 92 98 GLU A CA 1
ATOM 740 C C . GLU A 1 98 ? 5.398 -5.852 -0.779 1 92 98 GLU A C 1
ATOM 742 O O . GLU A 1 98 ? 5.664 -5.977 -1.977 1 92 98 GLU A O 1
ATOM 747 N N . ILE A 1 99 ? 5.035 -4.75 -0.206 1 94.44 99 ILE A N 1
ATOM 748 C CA . ILE A 1 99 ? 4.805 -3.553 -1.005 1 94.44 99 ILE A CA 1
ATOM 749 C C . ILE A 1 99 ? 6.117 -3.094 -1.637 1 94.44 99 ILE A C 1
ATOM 751 O O . ILE A 1 99 ? 6.188 -2.873 -2.848 1 94.44 99 ILE A O 1
ATOM 755 N N . THR A 1 100 ? 7.176 -3.07 -0.858 1 95.19 100 THR A N 1
ATOM 756 C CA . THR A 1 100 ? 8.422 -2.51 -1.359 1 95.19 100 THR A CA 1
ATOM 757 C C . THR A 1 100 ? 9.125 -3.494 -2.287 1 95.19 100 THR A C 1
ATOM 759 O O . THR A 1 100 ? 9.797 -3.09 -3.242 1 95.19 100 THR A O 1
ATOM 762 N N . ASP A 1 101 ? 8.969 -4.816 -2.014 1 95.25 101 ASP A N 1
ATOM 763 C CA . ASP A 1 101 ? 9.461 -5.812 -2.963 1 95.25 101 ASP A CA 1
ATOM 764 C C . ASP A 1 101 ? 8.797 -5.641 -4.328 1 95.25 101 ASP A C 1
ATOM 766 O O . ASP A 1 101 ? 9.477 -5.594 -5.352 1 95.25 101 ASP A O 1
ATOM 770 N N . GLY A 1 102 ? 7.484 -5.527 -4.312 1 97.06 102 GLY A N 1
ATOM 771 C CA . GLY A 1 102 ? 6.746 -5.305 -5.547 1 97.06 102 GLY A CA 1
ATOM 772 C C . GLY A 1 102 ? 7.152 -4.031 -6.262 1 97.06 102 GLY A C 1
ATOM 773 O O . GLY A 1 102 ? 7.414 -4.047 -7.469 1 97.06 102 GLY A O 1
ATOM 774 N N . MET A 1 103 ? 7.262 -2.941 -5.508 1 97.56 103 MET A N 1
ATOM 775 C CA . MET A 1 103 ? 7.645 -1.658 -6.086 1 97.56 103 MET A CA 1
ATOM 776 C C . MET A 1 103 ? 9.031 -1.742 -6.723 1 97.56 103 MET A C 1
ATOM 778 O O . MET A 1 103 ? 9.258 -1.185 -7.797 1 97.56 103 MET A O 1
ATOM 782 N N . THR A 1 104 ? 9.93 -2.41 -6.059 1 97.75 104 THR A N 1
ATOM 783 C CA . THR A 1 104 ? 11.289 -2.541 -6.582 1 97.75 104 THR A CA 1
ATOM 784 C C . THR A 1 104 ? 11.281 -3.232 -7.941 1 97.75 104 THR A C 1
ATOM 786 O O . THR A 1 104 ? 11.859 -2.725 -8.906 1 97.75 104 THR A O 1
ATOM 789 N N . ALA A 1 105 ? 10.617 -4.332 -7.984 1 98.44 105 ALA A N 1
ATOM 790 C CA . ALA A 1 105 ? 10.57 -5.086 -9.234 1 98.44 105 ALA A CA 1
ATOM 791 C C . ALA A 1 105 ? 9.867 -4.289 -10.328 1 98.44 105 ALA A C 1
ATOM 793 O O . ALA A 1 105 ? 10.297 -4.297 -11.484 1 98.44 105 ALA A O 1
ATOM 794 N N . ILE A 1 106 ? 8.82 -3.572 -9.992 1 98.62 106 ILE A N 1
ATOM 795 C CA . ILE A 1 106 ? 8.031 -2.797 -10.945 1 98.62 106 ILE A CA 1
ATOM 796 C C . ILE A 1 106 ? 8.859 -1.632 -11.477 1 98.62 106 ILE A C 1
ATOM 798 O O . ILE A 1 106 ? 8.859 -1.359 -12.68 1 98.62 106 ILE A O 1
ATOM 802 N N . GLU A 1 107 ? 9.57 -0.948 -10.555 1 98.06 107 GLU A N 1
ATOM 803 C CA . GLU A 1 107 ? 10.438 0.146 -10.977 1 98.06 107 GLU A CA 1
ATOM 804 C C . GLU A 1 107 ? 11.508 -0.344 -11.945 1 98.06 107 GLU A C 1
ATOM 806 O O . GLU A 1 107 ? 11.758 0.28 -12.977 1 98.06 107 GLU A O 1
ATOM 811 N N . VAL A 1 108 ? 12.117 -1.445 -11.609 1 98.75 108 VAL A N 1
ATOM 812 C CA . VAL A 1 108 ? 13.172 -1.982 -12.461 1 98.75 108 VAL A CA 1
ATOM 813 C C . VAL A 1 108 ? 12.586 -2.412 -13.805 1 98.75 108 VAL A C 1
ATOM 815 O O . VAL A 1 108 ? 13.172 -2.146 -14.859 1 98.75 108 VAL A O 1
ATOM 818 N N . ALA A 1 109 ? 11.414 -3.061 -13.797 1 98.88 109 ALA A N 1
ATOM 819 C CA . ALA A 1 109 ? 10.75 -3.463 -15.031 1 98.88 109 ALA A CA 1
ATOM 820 C C . ALA A 1 109 ? 10.445 -2.254 -15.906 1 98.88 109 ALA A C 1
ATOM 822 O O . ALA A 1 109 ? 10.672 -2.283 -17.125 1 98.88 109 ALA A O 1
ATOM 823 N N . ALA A 1 110 ? 9.953 -1.188 -15.305 1 98.31 110 ALA A N 1
ATOM 824 C CA . ALA A 1 110 ? 9.578 0.019 -16.047 1 98.31 110 ALA A CA 1
ATOM 825 C C . ALA A 1 110 ? 10.789 0.628 -16.75 1 98.31 110 ALA A C 1
ATOM 827 O O . ALA A 1 110 ? 10.641 1.311 -17.766 1 98.31 110 ALA A O 1
ATOM 828 N N . HIS A 1 111 ? 11.961 0.323 -16.234 1 97.69 111 HIS A N 1
ATOM 829 C CA . HIS A 1 111 ? 13.172 0.914 -16.781 1 97.69 111 HIS A CA 1
ATOM 830 C C . HIS A 1 111 ? 13.914 -0.081 -17.672 1 97.69 111 HIS A C 1
ATOM 832 O O . HIS A 1 111 ? 14.992 0.223 -18.188 1 97.69 111 HIS A O 1
ATOM 838 N N . THR A 1 112 ? 13.375 -1.239 -17.828 1 98.69 112 THR A N 1
ATOM 839 C CA . THR A 1 112 ? 13.969 -2.24 -18.703 1 98.69 112 THR A CA 1
ATOM 840 C C . THR A 1 112 ? 13.586 -1.97 -20.156 1 98.69 112 THR A C 1
ATOM 842 O O . THR A 1 112 ? 12.445 -2.197 -20.562 1 98.69 112 THR A O 1
ATOM 845 N N . LYS A 1 113 ? 14.516 -1.551 -20.969 1 98.19 113 LYS A N 1
ATOM 846 C CA . LYS A 1 113 ? 14.281 -1.043 -22.328 1 98.19 113 LYS A CA 1
ATOM 847 C C . LYS A 1 113 ? 13.773 -2.148 -23.25 1 98.19 113 LYS A C 1
ATOM 849 O O . LYS A 1 113 ? 12.984 -1.89 -24.156 1 98.19 113 LYS A O 1
ATOM 854 N N . SER A 1 114 ? 14.18 -3.311 -23.031 1 98.75 114 SER A N 1
ATOM 855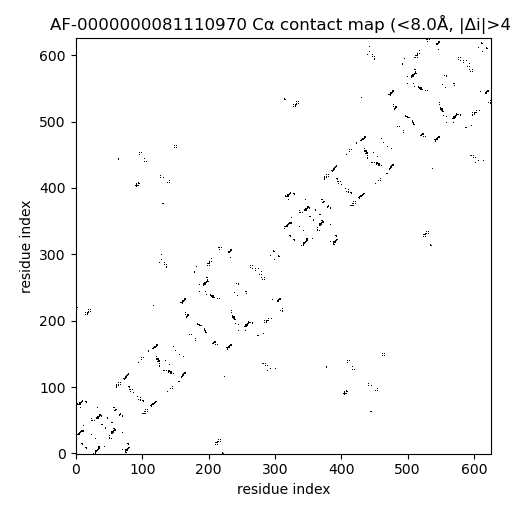 C CA . SER A 1 114 ? 13.828 -4.43 -23.906 1 98.75 114 SER A CA 1
ATOM 856 C C . SER A 1 114 ? 12.438 -4.953 -23.594 1 98.75 114 SER A C 1
ATOM 858 O O . SER A 1 114 ? 11.883 -5.75 -24.359 1 98.75 114 SER A O 1
ATOM 860 N N . LEU A 1 115 ? 11.836 -4.52 -22.5 1 98.88 115 LEU A N 1
ATOM 861 C CA . LEU A 1 115 ? 10.586 -5.09 -22.031 1 98.88 115 LEU A CA 1
ATOM 862 C C . LEU A 1 115 ? 9.445 -4.797 -23 1 98.88 115 LEU A C 1
ATOM 864 O O . LEU A 1 115 ? 9.227 -3.641 -23.375 1 98.88 115 LEU A O 1
ATOM 868 N N . LYS A 1 116 ? 8.781 -5.84 -23.375 1 98.88 116 LYS A N 1
ATOM 869 C CA . LYS A 1 116 ? 7.645 -5.715 -24.281 1 98.88 116 LYS A CA 1
ATOM 870 C C . LYS A 1 116 ? 6.348 -6.117 -23.578 1 98.88 116 LYS A C 1
ATOM 872 O O . LYS A 1 116 ? 5.262 -5.691 -23.984 1 98.88 116 LYS A O 1
ATOM 877 N N . HIS A 1 117 ? 6.469 -6.973 -22.578 1 98.94 117 HIS A N 1
ATOM 878 C CA . HIS A 1 117 ? 5.289 -7.473 -21.891 1 98.94 117 HIS A CA 1
ATOM 879 C C . HIS A 1 117 ? 5.59 -7.73 -20.406 1 98.94 117 HIS A C 1
ATOM 881 O O . HIS A 1 117 ? 6.449 -8.555 -20.078 1 98.94 117 HIS A O 1
ATOM 887 N N . PHE A 1 118 ? 4.949 -6.957 -19.547 1 98.94 118 PHE A N 1
ATOM 888 C CA . PHE A 1 118 ? 5.031 -7.129 -18.109 1 98.94 118 PHE A CA 1
ATOM 889 C C . PHE A 1 118 ? 3.816 -7.883 -17.578 1 98.94 118 PHE A C 1
ATOM 891 O O . PHE A 1 118 ? 2.676 -7.5 -17.844 1 98.94 118 PHE A O 1
ATOM 898 N N . VAL A 1 119 ? 4.02 -9 -16.906 1 98.94 119 VAL A N 1
ATOM 899 C CA . VAL A 1 119 ? 2.93 -9.805 -16.359 1 98.94 119 VAL A CA 1
ATOM 900 C C . VAL A 1 119 ? 3.059 -9.883 -14.836 1 98.94 119 VAL A C 1
ATOM 902 O O . VAL A 1 119 ? 4.129 -10.203 -14.312 1 98.94 119 VAL A O 1
ATOM 905 N N . PHE A 1 120 ? 2.023 -9.555 -14.156 1 98.88 120 PHE A N 1
ATOM 906 C CA . PHE A 1 120 ? 2.016 -9.586 -12.703 1 98.88 120 PHE A CA 1
ATOM 907 C C . PHE A 1 120 ? 0.962 -10.562 -12.188 1 98.88 120 PHE A C 1
ATOM 909 O O . PHE A 1 120 ? -0.231 -10.383 -12.438 1 98.88 120 PHE A O 1
ATOM 916 N N . GLY A 1 121 ? 1.46 -11.742 -11.547 1 98.12 121 GLY A N 1
ATOM 917 C CA . GLY A 1 121 ? 0.554 -12.578 -10.773 1 98.12 121 GLY A CA 1
ATOM 918 C C . GLY A 1 121 ? 0.024 -11.891 -9.523 1 98.12 121 GLY A C 1
ATOM 919 O O . GLY A 1 121 ? 0.771 -11.656 -8.57 1 98.12 121 GLY A O 1
ATOM 920 N N . THR A 1 122 ? -1.206 -11.547 -9.531 1 97.69 122 THR A N 1
ATOM 921 C CA . THR A 1 122 ? -1.752 -10.656 -8.516 1 97.69 122 THR A CA 1
ATOM 922 C C . THR A 1 122 ? -3.143 -11.117 -8.086 1 97.69 122 THR A C 1
ATOM 924 O O . THR A 1 122 ? -3.498 -12.281 -8.258 1 97.69 122 THR A O 1
ATOM 927 N N . LEU A 1 123 ? -3.82 -10.281 -7.273 1 96.69 123 LEU A N 1
ATOM 928 C CA . LEU A 1 123 ? -5.156 -10.539 -6.75 1 96.69 123 LEU A CA 1
ATOM 929 C C . LEU A 1 123 ? -6.086 -9.359 -7.027 1 96.69 123 LEU A C 1
ATOM 931 O O . LEU A 1 123 ? -5.641 -8.312 -7.508 1 96.69 123 LEU A O 1
ATOM 935 N N . LEU A 1 124 ? -7.371 -9.633 -6.887 1 95.38 124 LEU A N 1
ATOM 936 C CA . LEU A 1 124 ? -8.391 -8.609 -7.113 1 95.38 124 LEU A CA 1
ATOM 937 C C . LEU A 1 124 ? -8.477 -7.656 -5.93 1 95.38 124 LEU A C 1
ATOM 939 O O . LEU A 1 124 ? -8.109 -8.016 -4.809 1 95.38 124 LEU A O 1
ATOM 943 N N . ASP A 1 125 ? -8.984 -6.488 -6.18 1 94.5 125 ASP A N 1
ATOM 944 C CA . ASP A 1 125 ? -9.203 -5.453 -5.176 1 94.5 125 ASP A CA 1
ATOM 945 C C . ASP A 1 125 ? -10.461 -5.746 -4.352 1 94.5 125 ASP A C 1
ATOM 947 O O . ASP A 1 125 ? -11.445 -5.004 -4.422 1 94.5 125 ASP A O 1
ATOM 951 N N . PHE A 1 126 ? -10.359 -6.734 -3.443 1 95.88 126 PHE A N 1
ATOM 952 C CA . PHE A 1 126 ? -11.539 -7.215 -2.744 1 95.88 126 PHE A CA 1
ATOM 953 C C . PHE A 1 126 ? -12.102 -6.137 -1.826 1 95.88 126 PHE A C 1
ATOM 955 O O . PHE A 1 126 ? -13.32 -6.027 -1.664 1 95.88 126 PHE A O 1
ATOM 962 N N . ALA A 1 127 ? -11.273 -5.359 -1.234 1 96.19 127 ALA A N 1
ATOM 963 C CA . ALA A 1 127 ? -11.773 -4.352 -0.302 1 96.19 127 ALA A CA 1
ATOM 964 C C . ALA A 1 127 ? -12.664 -3.342 -1.013 1 96.19 127 ALA A C 1
ATOM 966 O O . ALA A 1 127 ? -13.844 -3.189 -0.665 1 96.19 127 ALA A O 1
ATOM 967 N N . PRO A 1 128 ? -12.203 -2.74 -2.076 1 95.38 128 PRO A N 1
ATOM 968 C CA . PRO A 1 128 ? -13.094 -1.847 -2.82 1 95.38 128 PRO A CA 1
ATOM 969 C C . PRO A 1 128 ? -14.289 -2.576 -3.43 1 95.38 128 PRO A C 1
ATOM 971 O O . PRO A 1 128 ? -15.398 -2.037 -3.455 1 95.38 128 PRO A O 1
ATOM 974 N N . LEU A 1 129 ? -14.078 -3.789 -3.887 1 95.88 129 LEU A N 1
ATOM 975 C CA . LEU A 1 129 ? -15.141 -4.539 -4.535 1 95.88 129 LEU A CA 1
ATOM 976 C C . LEU A 1 129 ? -16.234 -4.898 -3.539 1 95.88 129 LEU A C 1
ATOM 978 O O . LEU A 1 129 ? -17.375 -5.172 -3.93 1 95.88 129 LEU A O 1
ATOM 982 N N . SER A 1 130 ? -15.914 -4.938 -2.262 1 96.25 130 SER A N 1
ATOM 983 C CA . SER A 1 130 ? -16.891 -5.215 -1.215 1 96.25 130 SER A CA 1
ATOM 984 C C . SER A 1 130 ? -17.359 -3.932 -0.537 1 96.25 130 SER A C 1
ATOM 986 O O . SER A 1 130 ? -17.828 -3.957 0.604 1 96.25 130 SER A O 1
ATOM 988 N N . ASN A 1 131 ? -17.094 -2.754 -1.168 1 95.31 131 ASN A N 1
ATOM 989 C CA . ASN A 1 131 ? -17.422 -1.448 -0.605 1 95.31 131 ASN A CA 1
ATOM 990 C C . ASN A 1 131 ? -16.719 -1.225 0.733 1 95.31 131 ASN A C 1
ATOM 992 O O . ASN A 1 131 ? -17.297 -0.643 1.651 1 95.31 131 ASN A O 1
ATOM 996 N N . MET A 1 132 ? -15.617 -1.8 0.882 1 95.62 132 MET A N 1
ATOM 997 C CA . MET A 1 132 ? -14.719 -1.653 2.021 1 95.62 132 MET A CA 1
ATOM 998 C C . MET A 1 132 ? -15.258 -2.383 3.244 1 95.62 132 MET A C 1
ATOM 1000 O O . MET A 1 132 ? -14.828 -2.127 4.371 1 95.62 132 MET A O 1
ATOM 1004 N N . LYS A 1 133 ? -16.219 -3.254 3.025 1 95.75 133 LYS A N 1
ATOM 1005 C CA . LYS A 1 133 ? -16.766 -4.066 4.113 1 95.75 133 LYS A CA 1
ATOM 1006 C C . LYS A 1 133 ? -15.688 -4.984 4.699 1 95.75 133 LYS A C 1
ATOM 1008 O O . LYS A 1 133 ? -15.57 -5.109 5.918 1 95.75 133 LYS A O 1
ATOM 1013 N N . TRP A 1 134 ? -14.961 -5.672 3.832 1 96.12 134 TRP A N 1
ATOM 1014 C CA . TRP A 1 134 ? -13.883 -6.566 4.227 1 96.12 134 TRP A CA 1
ATOM 1015 C C . TRP A 1 134 ? -12.523 -5.922 3.969 1 96.12 134 TRP A C 1
ATOM 1017 O O . TRP A 1 134 ? -12.055 -5.883 2.828 1 96.12 134 TRP A O 1
ATOM 1027 N N . ARG A 1 135 ? -11.836 -5.543 5.004 1 93.62 135 ARG A N 1
ATOM 1028 C CA . ARG A 1 135 ? -10.672 -4.684 4.82 1 93.62 135 ARG A CA 1
ATOM 1029 C C . ARG A 1 135 ? -9.406 -5.367 5.328 1 93.62 135 ARG A C 1
ATOM 1031 O O . ARG A 1 135 ? -8.297 -4.898 5.066 1 93.62 135 ARG A O 1
ATOM 1038 N N . ASN A 1 136 ? -9.633 -6.5 6.062 1 92.19 136 ASN A N 1
ATOM 1039 C CA . ASN A 1 136 ? -8.484 -7.129 6.703 1 92.19 136 ASN A CA 1
ATOM 1040 C C . ASN A 1 136 ? -7.949 -8.297 5.879 1 92.19 136 ASN A C 1
ATOM 1042 O O . ASN A 1 136 ? -7.602 -9.344 6.43 1 92.19 136 ASN A O 1
ATOM 1046 N N . MET A 1 137 ? -7.996 -8.125 4.602 1 93 137 MET A N 1
ATOM 1047 C CA . MET A 1 137 ? -7.379 -9.062 3.672 1 93 137 MET A CA 1
ATOM 1048 C C . MET A 1 137 ? -6.008 -8.57 3.225 1 93 137 MET A C 1
ATOM 1050 O O . MET A 1 137 ? -5.859 -8.062 2.111 1 93 137 MET A O 1
ATOM 1054 N N . TYR A 1 138 ? -5.109 -8.773 4.07 1 90.56 138 TYR A N 1
ATOM 1055 C CA . TYR A 1 138 ? -3.82 -8.094 4.039 1 90.56 138 TYR A CA 1
ATOM 1056 C C . TYR A 1 138 ? -3.1 -8.352 2.723 1 90.56 138 TYR A C 1
ATOM 1058 O O . TYR A 1 138 ? -2.688 -7.41 2.041 1 90.56 138 TYR A O 1
ATOM 1066 N N . HIS A 1 139 ? -2.934 -9.594 2.311 1 91.19 139 HIS A N 1
ATOM 1067 C CA . HIS A 1 139 ? -2.168 -9.875 1.1 1 91.19 139 HIS A CA 1
ATOM 1068 C C . HIS A 1 139 ? -2.932 -9.438 -0.147 1 91.19 139 HIS A C 1
ATOM 1070 O O . HIS A 1 139 ? -2.324 -9.117 -1.17 1 91.19 139 HIS A O 1
ATOM 1076 N N . PHE A 1 140 ? -4.289 -9.414 -0.076 1 94.75 140 PHE A N 1
ATOM 1077 C CA . PHE A 1 140 ? -5.066 -8.844 -1.17 1 94.75 140 PHE A CA 1
ATOM 1078 C C . PHE A 1 140 ? -4.812 -7.348 -1.291 1 94.75 140 PHE A C 1
ATOM 1080 O O . PHE A 1 140 ? -4.664 -6.824 -2.398 1 94.75 140 PHE A O 1
ATOM 1087 N N . ASN A 1 141 ? -4.777 -6.73 -0.157 1 94.88 141 ASN A N 1
ATOM 1088 C CA . ASN A 1 141 ? -4.621 -5.281 -0.157 1 94.88 141 ASN A CA 1
ATOM 1089 C C . ASN A 1 141 ? -3.244 -4.867 -0.671 1 94.88 141 ASN A C 1
ATOM 1091 O O . ASN A 1 141 ? -3.121 -3.885 -1.405 1 94.88 141 ASN A O 1
ATOM 1095 N N . THR A 1 142 ? -2.188 -5.625 -0.286 1 94 142 THR A N 1
ATOM 1096 C CA . THR A 1 142 ? -0.859 -5.285 -0.783 1 94 142 THR A CA 1
ATOM 1097 C C . THR A 1 142 ? -0.765 -5.531 -2.285 1 94 142 THR A C 1
ATOM 1099 O O . THR A 1 142 ? -0.147 -4.75 -3.012 1 94 142 THR A O 1
ATOM 1102 N N . LYS A 1 143 ? -1.432 -6.566 -2.787 1 96.12 143 LYS A N 1
ATOM 1103 C CA . LYS A 1 143 ? -1.466 -6.82 -4.227 1 96.12 143 LYS A CA 1
ATOM 1104 C C . LYS A 1 143 ? -2.27 -5.746 -4.953 1 96.12 143 LYS A C 1
ATOM 1106 O O . LYS A 1 143 ? -1.879 -5.293 -6.031 1 96.12 143 LYS A O 1
ATOM 1111 N N . ALA A 1 144 ? -3.318 -5.352 -4.344 1 94.44 144 ALA A N 1
ATOM 1112 C CA . ALA A 1 144 ? -4.152 -4.312 -4.938 1 94.44 144 ALA A CA 1
ATOM 1113 C C . ALA A 1 144 ? -3.375 -3.01 -5.102 1 94.44 144 ALA A C 1
ATOM 1115 O O . ALA A 1 144 ? -3.453 -2.359 -6.148 1 94.44 144 ALA A O 1
ATOM 1116 N N . VAL A 1 145 ? -2.637 -2.643 -4.074 1 95.5 145 VAL A N 1
ATOM 1117 C CA . VAL A 1 145 ? -1.896 -1.389 -4.164 1 95.5 145 VAL A CA 1
ATOM 1118 C C . VAL A 1 145 ? -0.836 -1.489 -5.258 1 95.5 145 VAL A C 1
ATOM 1120 O O . VAL A 1 145 ? -0.563 -0.512 -5.957 1 95.5 145 VAL A O 1
ATOM 1123 N N . LEU A 1 146 ? -0.288 -2.623 -5.449 1 97.62 146 LEU A N 1
ATOM 1124 C CA . LEU A 1 146 ? 0.707 -2.807 -6.5 1 97.62 146 LEU A CA 1
ATOM 1125 C C . LEU A 1 146 ? 0.057 -2.76 -7.879 1 97.62 146 LEU A C 1
ATOM 1127 O O . LEU A 1 146 ? 0.647 -2.244 -8.828 1 97.62 146 LEU A O 1
ATOM 1131 N N . ASN A 1 147 ? -1.214 -3.312 -8.023 1 98.12 147 ASN A N 1
ATOM 1132 C CA . ASN A 1 147 ? -1.963 -3.146 -9.266 1 98.12 147 ASN A CA 1
ATOM 1133 C C . ASN A 1 147 ? -2.078 -1.678 -9.656 1 98.12 147 ASN A C 1
ATOM 1135 O O . ASN A 1 147 ? -1.814 -1.315 -10.805 1 98.12 147 ASN A O 1
ATOM 1139 N N . HIS A 1 148 ? -2.367 -0.907 -8.703 1 97.06 148 HIS A N 1
ATOM 1140 C CA . HIS A 1 148 ? -2.592 0.508 -8.977 1 97.06 148 HIS A CA 1
ATOM 1141 C C . HIS A 1 148 ? -1.272 1.249 -9.172 1 97.06 148 HIS A C 1
ATOM 1143 O O . HIS A 1 148 ? -1.201 2.205 -9.945 1 97.06 148 HIS A O 1
ATOM 1149 N N . TYR A 1 149 ? -0.23 0.788 -8.438 1 97.62 149 TYR A N 1
ATOM 1150 C CA . TYR A 1 149 ? 1.104 1.33 -8.664 1 97.62 149 TYR A CA 1
ATOM 1151 C C . TYR A 1 149 ? 1.529 1.144 -10.117 1 97.62 149 TYR A C 1
ATOM 1153 O O . TYR A 1 149 ? 2.057 2.068 -10.742 1 97.62 149 TYR A O 1
ATOM 1161 N N . ILE A 1 150 ? 1.237 0.022 -10.688 1 98.56 150 ILE A N 1
ATOM 1162 C CA . ILE A 1 150 ? 1.544 -0.273 -12.086 1 98.56 150 ILE A CA 1
ATOM 1163 C C . ILE A 1 150 ? 0.699 0.613 -12.992 1 98.56 150 ILE A C 1
ATOM 1165 O O . ILE A 1 150 ? 1.215 1.209 -13.945 1 98.56 150 ILE A O 1
ATOM 1169 N N . ARG A 1 151 ? -0.575 0.733 -12.695 1 98 151 ARG A N 1
ATOM 1170 C CA . ARG A 1 151 ? -1.5 1.504 -13.523 1 98 151 ARG A CA 1
ATOM 1171 C C . ARG A 1 151 ? -1.11 2.979 -13.547 1 98 151 ARG A C 1
ATOM 1173 O O . ARG A 1 151 ? -1.369 3.674 -14.531 1 98 151 ARG A O 1
ATOM 1180 N N . ALA A 1 152 ? -0.488 3.432 -12.508 1 96.94 152 ALA A N 1
ATOM 1181 C CA . ALA A 1 152 ? -0.08 4.832 -12.398 1 96.94 152 ALA A CA 1
ATOM 1182 C C . ALA A 1 152 ? 1.176 5.098 -13.227 1 96.94 152 ALA A C 1
ATOM 1184 O O . ALA A 1 152 ? 1.644 6.234 -13.305 1 96.94 152 ALA A O 1
ATOM 1185 N N . LYS A 1 153 ? 1.712 4.105 -13.852 1 96.88 153 LYS A N 1
ATOM 1186 C CA . LYS A 1 153 ? 2.838 4.203 -14.773 1 96.88 153 LYS A CA 1
ATOM 1187 C C . LYS A 1 153 ? 2.408 3.869 -16.203 1 96.88 153 LYS A C 1
ATOM 1189 O O . LYS A 1 153 ? 2.553 2.729 -16.656 1 96.88 153 LYS A O 1
ATOM 1194 N N . PRO A 1 154 ? 2.043 4.867 -16.922 1 96.25 154 PRO A N 1
ATOM 1195 C CA . PRO A 1 154 ? 1.326 4.645 -18.188 1 96.25 154 PRO A CA 1
ATOM 1196 C C . PRO A 1 154 ? 2.129 3.809 -19.172 1 96.25 154 PRO A C 1
ATOM 1198 O O . PRO A 1 154 ? 1.566 2.953 -19.875 1 96.25 154 PRO A O 1
ATOM 1201 N N . ASP A 1 155 ? 3.428 4.047 -19.281 1 97.81 155 ASP A N 1
ATOM 1202 C CA . ASP A 1 155 ? 4.238 3.312 -20.25 1 97.81 155 ASP A CA 1
ATOM 1203 C C . ASP A 1 155 ? 4.316 1.83 -19.891 1 97.81 155 ASP A C 1
ATOM 1205 O O . ASP A 1 155 ? 4.242 0.969 -20.766 1 97.81 155 ASP A O 1
ATOM 1209 N N . LEU A 1 156 ? 4.422 1.555 -18.625 1 98.62 156 LEU A N 1
ATOM 1210 C CA . LEU A 1 156 ? 4.453 0.162 -18.188 1 98.62 156 LEU A CA 1
ATOM 1211 C C . LEU A 1 156 ? 3.07 -0.472 -18.297 1 98.62 156 LEU A C 1
ATOM 1213 O O . LEU A 1 156 ? 2.936 -1.598 -18.781 1 98.62 156 LEU A O 1
ATOM 1217 N N . TRP A 1 157 ? 2.07 0.275 -17.844 1 98.5 157 TRP A N 1
ATOM 1218 C CA . TRP A 1 157 ? 0.696 -0.215 -17.875 1 98.5 157 TRP A CA 1
ATOM 1219 C C . TRP A 1 157 ? 0.278 -0.598 -19.281 1 98.5 157 TRP A C 1
ATOM 1221 O O . TRP A 1 157 ? -0.413 -1.6 -19.484 1 98.5 157 TRP A O 1
ATOM 1231 N N . ALA A 1 158 ? 0.763 0.103 -20.25 1 98.56 158 ALA A N 1
ATOM 1232 C CA . ALA A 1 158 ? 0.376 -0.097 -21.641 1 98.56 158 ALA A CA 1
ATOM 1233 C C . ALA A 1 158 ? 0.796 -1.479 -22.141 1 98.56 158 ALA A C 1
ATOM 1235 O O . ALA A 1 158 ? 0.259 -1.981 -23.125 1 98.56 158 ALA A O 1
ATOM 1236 N N . LYS A 1 159 ? 1.741 -2.084 -21.484 1 98.75 159 LYS A N 1
ATOM 1237 C CA . LYS A 1 159 ? 2.219 -3.398 -21.891 1 98.75 159 LYS A CA 1
ATOM 1238 C C . LYS A 1 159 ? 2.131 -4.406 -20.75 1 98.75 159 LYS A C 1
ATOM 1240 O O . LYS A 1 159 ? 2.926 -5.344 -20.688 1 98.75 159 LYS A O 1
ATOM 1245 N N . THR A 1 160 ? 1.184 -4.172 -19.812 1 98.88 160 THR A N 1
ATOM 1246 C CA . THR A 1 160 ? 1.032 -5.027 -18.641 1 98.88 160 THR A CA 1
ATOM 1247 C C . THR A 1 160 ? -0.21 -5.902 -18.766 1 98.88 160 THR A C 1
ATOM 1249 O O . THR A 1 160 ? -1.249 -5.449 -19.25 1 98.88 160 THR A O 1
ATOM 1252 N N . THR A 1 161 ? -0.073 -7.133 -18.375 1 98.88 161 THR A N 1
ATOM 1253 C CA . THR A 1 161 ? -1.191 -8.023 -18.094 1 98.88 161 THR A CA 1
ATOM 1254 C C . THR A 1 161 ? -1.158 -8.484 -16.641 1 98.88 161 THR A C 1
ATOM 1256 O O . THR A 1 161 ? -0.113 -8.898 -16.125 1 98.88 161 THR A O 1
ATOM 1259 N N . LEU A 1 162 ? -2.266 -8.328 -15.945 1 98.69 162 LEU A N 1
ATOM 1260 C CA . LEU A 1 162 ? -2.418 -8.891 -14.609 1 98.69 162 LEU A CA 1
ATOM 1261 C C . LEU A 1 162 ? -3.064 -10.273 -14.672 1 98.69 162 LEU A C 1
ATOM 1263 O O . LEU A 1 162 ? -3.955 -10.508 -15.492 1 98.69 162 LEU A O 1
ATOM 1267 N N . ILE A 1 163 ? -2.627 -11.156 -13.836 1 98 163 ILE A N 1
ATOM 1268 C CA . ILE A 1 163 ? -3.24 -12.484 -13.773 1 98 163 ILE A CA 1
ATOM 1269 C C . ILE A 1 163 ? -3.67 -12.781 -12.336 1 98 163 ILE A C 1
ATOM 1271 O O . ILE A 1 163 ? -2.854 -12.734 -11.414 1 98 163 ILE A O 1
ATOM 1275 N N . PHE A 1 164 ? -4.934 -13.055 -12.164 1 96.94 164 PHE A N 1
ATOM 1276 C CA . PHE A 1 164 ? -5.5 -13.477 -10.891 1 96.94 164 PHE A CA 1
ATOM 1277 C C . PHE A 1 164 ? -5.609 -14.992 -10.828 1 96.94 164 PHE A C 1
ATOM 1279 O O . PHE A 1 164 ? -6.188 -15.617 -11.719 1 96.94 164 PHE A O 1
ATOM 1286 N N . SER A 1 165 ? -5.02 -15.562 -9.812 1 93.31 165 SER A N 1
ATOM 1287 C CA . SER A 1 165 ? -5.215 -16.969 -9.5 1 93.31 165 SER A CA 1
ATOM 1288 C C . SER A 1 165 ? -5.953 -17.156 -8.18 1 93.31 165 SER A C 1
ATOM 1290 O O . SER A 1 165 ? -5.633 -16.5 -7.188 1 93.31 165 SER A O 1
ATOM 1292 N N . PRO A 1 166 ? -6.969 -18 -8.211 1 92.06 166 PRO A N 1
ATOM 1293 C CA . PRO A 1 166 ? -7.695 -18.266 -6.969 1 92.06 166 PRO A CA 1
ATOM 1294 C C . PRO A 1 166 ? -6.977 -19.266 -6.07 1 92.06 166 PRO A C 1
ATOM 1296 O O . PRO A 1 166 ? -5.75 -19.359 -6.105 1 92.06 166 PRO A O 1
ATOM 1299 N N . ILE A 1 167 ? -7.715 -19.969 -5.207 1 87.81 167 ILE A N 1
ATOM 1300 C CA . ILE A 1 167 ? -7.141 -20.969 -4.309 1 87.81 167 ILE A CA 1
ATOM 1301 C C . ILE A 1 167 ? -6.574 -22.125 -5.121 1 87.81 167 ILE A C 1
ATOM 1303 O O . ILE A 1 167 ? -7.211 -22.609 -6.062 1 87.81 167 ILE A O 1
ATOM 1307 N N . TYR A 1 168 ? -5.293 -22.516 -4.742 1 89 168 TYR A N 1
ATOM 1308 C CA . TYR A 1 168 ? -4.691 -23.672 -5.414 1 89 168 TYR A CA 1
ATOM 1309 C C . TYR A 1 168 ? -5.09 -24.969 -4.734 1 89 168 TYR A C 1
ATOM 1311 O O . TYR A 1 168 ? -5.109 -25.062 -3.502 1 89 168 TYR A O 1
ATOM 1319 N N . TYR A 1 169 ? -5.344 -25.969 -5.562 1 84.38 169 TYR A N 1
ATOM 1320 C CA . TYR A 1 169 ? -5.523 -27.281 -4.969 1 84.38 169 TYR A CA 1
ATOM 1321 C C . TYR A 1 169 ? -4.285 -27.703 -4.18 1 84.38 169 TYR A C 1
ATOM 1323 O O . TYR A 1 169 ? -4.395 -28.359 -3.146 1 84.38 169 TYR A O 1
ATOM 1331 N N . GLU A 1 170 ? -3.209 -27.281 -4.66 1 82.75 170 GLU A N 1
ATOM 1332 C CA . GLU A 1 170 ? -1.913 -27.641 -4.098 1 82.75 170 GLU A CA 1
ATOM 1333 C C . GLU A 1 170 ? -1.749 -27.094 -2.686 1 82.75 170 GLU A C 1
ATOM 1335 O O . GLU A 1 170 ? -0.879 -27.547 -1.936 1 82.75 170 GLU A O 1
ATOM 1340 N N . ASN A 1 171 ? -2.553 -26.062 -2.322 1 78.5 171 ASN A N 1
ATOM 1341 C CA . ASN A 1 171 ? -2.537 -25.578 -0.947 1 78.5 171 ASN A CA 1
ATOM 1342 C C . ASN A 1 171 ? -2.902 -26.688 0.04 1 78.5 171 ASN A C 1
ATOM 1344 O O . ASN A 1 171 ? -2.453 -26.672 1.188 1 78.5 171 ASN A O 1
ATOM 1348 N N . TYR A 1 172 ? -3.615 -27.656 -0.401 1 71.75 172 TYR A N 1
ATOM 1349 C CA . TYR A 1 172 ? -4.07 -28.734 0.463 1 71.75 172 TYR A CA 1
ATOM 1350 C C . TYR A 1 172 ? -2.965 -29.766 0.669 1 71.75 172 TYR A C 1
ATOM 1352 O O . TYR A 1 172 ? -3.049 -30.609 1.57 1 71.75 172 TYR A O 1
ATOM 1360 N N . LEU A 1 173 ? -1.961 -29.703 -0.192 1 69.81 173 LEU A N 1
ATOM 1361 C CA . LEU A 1 173 ? -0.835 -30.609 -0.032 1 69.81 173 LEU A CA 1
ATOM 1362 C C . LEU A 1 173 ? 0.101 -30.141 1.074 1 69.81 173 LEU A C 1
ATOM 1364 O O . LEU A 1 173 ? 0.965 -30.891 1.529 1 69.81 173 LEU A O 1
ATOM 1368 N N . THR A 1 174 ? -0.036 -28.922 1.375 1 61 174 THR A N 1
ATOM 1369 C CA . THR A 1 174 ? 0.835 -28.344 2.393 1 61 174 THR A CA 1
ATOM 1370 C C . THR A 1 174 ? 0.17 -28.391 3.766 1 61 174 THR A C 1
ATOM 1372 O O . THR A 1 174 ? 0.43 -27.531 4.617 1 61 174 THR A O 1
ATOM 1375 N N . PHE A 1 175 ? -0.72 -29.312 3.91 1 53.78 175 PHE A N 1
ATOM 1376 C CA . PHE A 1 175 ? -1.614 -29.453 5.055 1 53.78 175 PHE A CA 1
ATOM 1377 C C . PHE A 1 175 ? -0.822 -29.562 6.352 1 53.78 175 PHE A C 1
ATOM 1379 O O . PHE A 1 175 ? -1.305 -29.156 7.41 1 53.78 175 PHE A O 1
ATOM 1386 N N . ASP A 1 176 ? 0.357 -30.141 6.242 1 52.97 176 ASP A N 1
ATOM 1387 C CA . ASP A 1 176 ? 1.056 -30.188 7.523 1 52.97 176 ASP A CA 1
ATOM 1388 C C . ASP A 1 176 ? 1.31 -28.781 8.055 1 52.97 176 ASP A C 1
ATOM 1390 O O . ASP A 1 176 ? 1.715 -28.609 9.203 1 52.97 176 ASP A O 1
ATOM 1394 N N . GLN A 1 177 ? 0.996 -27.922 7.184 1 49.62 177 GLN A N 1
ATOM 1395 C CA . GLN A 1 177 ? 1.208 -26.547 7.629 1 49.62 177 GLN A CA 1
ATOM 1396 C C . GLN A 1 177 ? -0.001 -26.031 8.398 1 49.62 177 GLN A C 1
ATOM 1398 O O . GLN A 1 177 ? -1.142 -26.188 7.957 1 49.62 177 GLN A O 1
ATOM 1403 N N . LYS A 1 178 ? 0.197 -26.016 9.711 1 45.19 178 LYS A N 1
ATOM 1404 C CA . LYS A 1 178 ? -0.765 -25.656 10.75 1 45.19 178 LYS A CA 1
ATOM 1405 C C . LYS A 1 178 ? -1.77 -24.641 10.234 1 45.19 178 LYS A C 1
ATOM 1407 O O . LYS A 1 178 ? -2.904 -24.578 10.711 1 45.19 178 LYS A O 1
ATOM 1412 N N . PHE A 1 179 ? -1.104 -23.688 9.469 1 43.5 179 PHE A N 1
ATOM 1413 C CA . PHE A 1 179 ? -1.925 -22.5 9.227 1 43.5 179 PHE A CA 1
ATOM 1414 C C . PHE A 1 179 ? -2.762 -22.672 7.965 1 43.5 179 PHE A C 1
ATOM 1416 O O . PHE A 1 179 ? -3.715 -21.938 7.738 1 43.5 179 PHE A O 1
ATOM 1423 N N . TYR A 1 180 ? -1.895 -23.266 7.008 1 49.53 180 TYR A N 1
ATOM 1424 C CA . TYR A 1 180 ? -2.801 -23.25 5.863 1 49.53 180 TYR A CA 1
ATOM 1425 C C . TYR A 1 180 ? -4.117 -23.938 6.199 1 49.53 180 TYR A C 1
ATOM 1427 O O . TYR A 1 180 ? -4.359 -25.062 5.77 1 49.53 180 TYR A O 1
ATOM 1435 N N . PRO A 1 181 ? -4.242 -23.875 7.598 1 45.59 181 PRO A N 1
ATOM 1436 C CA . PRO A 1 181 ? -5.633 -24.328 7.688 1 45.59 181 PRO A CA 1
ATOM 1437 C C . PRO A 1 181 ? -6.527 -23.703 6.617 1 45.59 181 PRO A C 1
ATOM 1439 O O . PRO A 1 181 ? -7.02 -22.594 6.797 1 45.59 181 PRO A O 1
ATOM 1442 N N . MET A 1 182 ? -6.281 -22.625 5.73 1 49.16 182 MET A N 1
ATOM 1443 C CA . MET A 1 182 ? -7.645 -22.312 5.305 1 49.16 182 MET A CA 1
ATOM 1444 C C . MET A 1 182 ? -8.625 -23.359 5.816 1 49.16 182 MET A C 1
ATOM 1446 O O . MET A 1 182 ? -9.805 -23.078 6.023 1 49.16 182 MET A O 1
ATOM 1450 N N . LEU A 1 183 ? -8.273 -24.781 6.402 1 50.41 183 LEU A N 1
ATOM 1451 C CA . LEU A 1 183 ? -9.266 -25.375 7.297 1 50.41 183 LEU A CA 1
ATOM 1452 C C . LEU A 1 183 ? -8.703 -26.594 8.008 1 50.41 183 LEU A C 1
ATOM 1454 O O . LEU A 1 183 ? -9.438 -27.547 8.312 1 50.41 183 LEU A O 1
ATOM 1458 N N . GLY A 1 184 ? -6.969 -26.391 8.195 1 57.03 184 GLY A N 1
ATOM 1459 C CA . GLY A 1 184 ? -6.465 -27.547 8.914 1 57.03 184 GLY A CA 1
ATOM 1460 C C . GLY A 1 184 ? -7.16 -28.844 8.523 1 57.03 184 GLY A C 1
ATOM 1461 O O . GLY A 1 184 ? -7.113 -29.828 9.258 1 57.03 184 GLY A O 1
ATOM 1462 N N . GLY A 1 185 ? -7.473 -28.625 7.34 1 69.31 185 GLY A N 1
ATOM 1463 C CA . GLY A 1 185 ? -8.266 -29.766 6.902 1 69.31 185 GLY A CA 1
ATOM 1464 C C . GLY A 1 185 ? -9.234 -30.25 7.961 1 69.31 185 GLY A C 1
ATOM 1465 O O . GLY A 1 185 ? -9.32 -29.688 9.047 1 69.31 185 GLY A O 1
ATOM 1466 N N . PRO A 1 186 ? -9.945 -31.172 7.652 1 77.44 186 PRO A N 1
ATOM 1467 C CA . PRO A 1 186 ? -10.875 -31.75 8.625 1 77.44 186 PRO A CA 1
ATOM 1468 C C . PRO A 1 186 ? -10.156 -32.469 9.773 1 77.44 186 PRO A C 1
ATOM 1470 O O . PRO A 1 186 ? -9.094 -33.031 9.578 1 77.44 186 PRO A O 1
ATOM 1473 N N . ARG A 1 187 ? -10.633 -32.25 10.922 1 82.69 187 ARG A N 1
ATOM 1474 C CA . ARG A 1 187 ? -10.117 -32.906 12.117 1 82.69 187 ARG A CA 1
ATOM 1475 C C . ARG A 1 187 ? -11.117 -33.938 12.656 1 82.69 187 ARG A C 1
ATOM 1477 O O . ARG A 1 187 ? -12.328 -33.719 12.625 1 82.69 187 ARG A O 1
ATOM 1484 N N . LYS A 1 188 ? -10.422 -34.938 13.242 1 86.88 188 LYS A N 1
ATOM 1485 C CA . LYS A 1 188 ? -11.273 -35.969 13.812 1 86.88 188 LYS A CA 1
ATOM 1486 C C . LYS A 1 188 ? -11.891 -35.5 15.133 1 86.88 188 LYS A C 1
ATOM 1488 O O . LYS A 1 188 ? -11.18 -35.031 16.016 1 86.88 188 LYS A O 1
ATOM 1493 N N . VAL A 1 189 ? -13.141 -35.5 15.18 1 89.38 189 VAL A N 1
ATOM 1494 C CA . VAL A 1 189 ? -13.93 -35.25 16.375 1 89.38 189 VAL A CA 1
ATOM 1495 C C . VAL A 1 189 ? -14.906 -36.375 16.625 1 89.38 189 VAL A C 1
ATOM 1497 O O . VAL A 1 189 ? -15.922 -36.5 15.945 1 89.38 189 VAL A O 1
ATOM 1500 N N . GLY A 1 190 ? -14.539 -37.188 17.641 1 90.94 190 GLY A N 1
ATOM 1501 C CA . GLY A 1 190 ? -15.305 -38.438 17.828 1 90.94 190 GLY A CA 1
ATOM 1502 C C . GLY A 1 190 ? -15.125 -39.406 16.688 1 90.94 190 GLY A C 1
ATOM 1503 O O . GLY A 1 190 ? -14 -39.781 16.344 1 90.94 190 GLY A O 1
ATOM 1504 N N . ASP A 1 191 ? -16.234 -39.812 16 1 90.5 191 ASP A N 1
ATOM 1505 C CA . ASP A 1 191 ? -16.188 -40.812 14.945 1 90.5 191 ASP A CA 1
ATOM 1506 C C . ASP A 1 191 ? -16.297 -40.156 13.57 1 90.5 191 ASP A C 1
ATOM 1508 O O . ASP A 1 191 ? -16.406 -40.875 12.555 1 90.5 191 ASP A O 1
ATOM 1512 N N . GLU A 1 192 ? -16.266 -38.812 13.57 1 92.5 192 GLU A N 1
ATOM 1513 C CA . GLU A 1 192 ? -16.391 -38.094 12.305 1 92.5 192 GLU A CA 1
ATOM 1514 C C . GLU A 1 192 ? -15.32 -37.031 12.172 1 92.5 192 GLU A C 1
ATOM 1516 O O . GLU A 1 192 ? -14.727 -36.625 13.172 1 92.5 192 GLU A O 1
ATOM 1521 N N . TYR A 1 193 ? -15.031 -36.75 10.977 1 89.5 193 TYR A N 1
ATOM 1522 C CA . TYR A 1 193 ? -14.164 -35.594 10.719 1 89.5 193 TYR A CA 1
ATOM 1523 C C . TYR A 1 193 ? -14.984 -34.312 10.562 1 89.5 193 TYR A C 1
ATOM 1525 O O . TYR A 1 193 ? -16.078 -34.344 9.984 1 89.5 193 TYR A O 1
ATOM 1533 N N . VAL A 1 194 ? -14.414 -33.219 11.164 1 89.19 194 VAL A N 1
ATOM 1534 C CA . VAL A 1 194 ? -15.094 -31.922 11.07 1 89.19 194 VAL A CA 1
ATOM 1535 C C . VAL A 1 194 ? -14.156 -30.891 10.453 1 89.19 194 VAL A C 1
ATOM 1537 O O . VAL A 1 194 ? -12.992 -30.781 10.852 1 89.19 194 VAL A O 1
ATOM 1540 N N . ALA A 1 195 ? -14.641 -30.281 9.398 1 88.19 195 ALA A N 1
ATOM 1541 C CA . ALA A 1 195 ? -13.961 -29.109 8.836 1 88.19 195 ALA A CA 1
ATOM 1542 C C . ALA A 1 195 ? -14.688 -27.828 9.219 1 88.19 195 ALA A C 1
ATOM 1544 O O . ALA A 1 195 ? -15.906 -27.734 9.086 1 88.19 195 ALA A O 1
ATOM 1545 N N . TRP A 1 196 ? -13.945 -26.859 9.703 1 88.94 196 TRP A N 1
ATOM 1546 C CA . TRP A 1 196 ? -14.539 -25.609 10.172 1 88.94 196 TRP A CA 1
ATOM 1547 C C . TRP A 1 196 ? -14.328 -24.5 9.148 1 88.94 196 TRP A C 1
ATOM 1549 O O . TRP A 1 196 ? -13.227 -24.328 8.617 1 88.94 196 TRP A O 1
ATOM 1559 N N . TYR A 1 197 ? -15.344 -23.812 8.812 1 90.56 197 TYR A N 1
ATOM 1560 C CA . TYR A 1 197 ? -15.344 -22.703 7.871 1 90.56 197 TYR A CA 1
ATOM 1561 C C . TYR A 1 197 ? -15.992 -21.469 8.492 1 90.56 197 TYR A C 1
ATOM 1563 O O . TYR A 1 197 ? -16.766 -21.578 9.445 1 90.56 197 TYR A O 1
ATOM 1571 N N . PRO A 1 198 ? -15.688 -20.297 7.984 1 93.06 198 PRO A N 1
ATOM 1572 C CA . PRO A 1 198 ? -16.422 -19.109 8.406 1 93.06 198 PRO A CA 1
ATOM 1573 C C . PRO A 1 198 ? -17.922 -19.188 8.086 1 93.06 198 PRO A C 1
ATOM 1575 O O . PRO A 1 198 ? -18.297 -19.703 7.023 1 93.06 198 PRO A O 1
ATOM 1578 N N . ASP A 1 199 ? -18.703 -18.641 9.023 1 94.38 199 ASP A N 1
ATOM 1579 C CA . ASP A 1 199 ? -20.125 -18.469 8.695 1 94.38 199 ASP A CA 1
ATOM 1580 C C . ASP A 1 199 ? -20.297 -17.469 7.543 1 94.38 199 ASP A C 1
ATOM 1582 O O . ASP A 1 199 ? -19.797 -16.344 7.598 1 94.38 199 ASP A O 1
ATOM 1586 N N . GLY A 1 200 ? -20.891 -17.953 6.488 1 93.62 200 GLY A N 1
ATOM 1587 C CA . GLY A 1 200 ? -21.016 -17.125 5.297 1 93.62 200 GLY A CA 1
ATOM 1588 C C . GLY A 1 200 ? -19.797 -17.219 4.383 1 93.62 200 GLY A C 1
ATOM 1589 O O . GLY A 1 200 ? -19.656 -16.406 3.467 1 93.62 200 GLY A O 1
ATOM 1590 N N . GLY A 1 201 ? -19 -18.156 4.539 1 93 201 GLY A N 1
ATOM 1591 C CA . GLY A 1 201 ? -17.812 -18.344 3.713 1 93 201 GLY A CA 1
ATOM 1592 C C . GLY A 1 201 ? -17.688 -19.75 3.168 1 93 201 GLY A C 1
ATOM 1593 O O . GLY A 1 201 ? -16.594 -20.297 3.057 1 93 201 GLY A O 1
ATOM 1594 N N . THR A 1 202 ? -18.812 -20.406 2.861 1 91.94 202 THR A N 1
ATOM 1595 C CA . THR A 1 202 ? -18.781 -21.812 2.529 1 91.94 202 THR A CA 1
ATOM 1596 C C . THR A 1 202 ? -19.125 -22.031 1.056 1 91.94 202 THR A C 1
ATOM 1598 O O . THR A 1 202 ? -18.938 -23.125 0.526 1 91.94 202 THR A O 1
ATOM 1601 N N . SER A 1 203 ? -19.516 -20.984 0.458 1 91.62 203 SER A N 1
ATOM 1602 C CA . SER A 1 203 ? -19.953 -21.156 -0.922 1 91.62 203 SER A CA 1
ATOM 1603 C C . SER A 1 203 ? -19.016 -20.438 -1.895 1 91.62 203 SER A C 1
ATOM 1605 O O . SER A 1 203 ? -18.141 -19.688 -1.477 1 91.62 203 SER A O 1
ATOM 1607 N N . ASN A 1 204 ? -19.031 -20.844 -3.133 1 88.81 204 ASN A N 1
ATOM 1608 C CA . ASN A 1 204 ? -18.359 -20.172 -4.238 1 88.81 204 ASN A CA 1
ATOM 1609 C C . ASN A 1 204 ? -16.844 -20.188 -4.07 1 88.81 204 ASN A C 1
ATOM 1611 O O . ASN A 1 204 ? -16.156 -19.203 -4.367 1 88.81 204 ASN A O 1
ATOM 1615 N N . LEU A 1 205 ? -16.328 -21.234 -3.514 1 89.94 205 LEU A N 1
ATOM 1616 C CA . LEU A 1 205 ? -14.875 -21.406 -3.416 1 89.94 205 LEU A CA 1
ATOM 1617 C C . LEU A 1 205 ? -14.273 -21.719 -4.781 1 89.94 205 LEU A C 1
ATOM 1619 O O . LEU A 1 205 ? -14.562 -22.75 -5.371 1 89.94 205 LEU A O 1
ATOM 1623 N N . SER A 1 206 ? -13.492 -20.766 -5.27 1 91.38 206 SER A N 1
ATOM 1624 C CA . SER A 1 206 ? -12.875 -20.938 -6.578 1 91.38 206 SER A CA 1
ATOM 1625 C C . SER A 1 206 ? -11.492 -21.578 -6.461 1 91.38 206 SER A C 1
ATOM 1627 O O . SER A 1 206 ? -10.664 -21.141 -5.668 1 91.38 206 SER A O 1
ATOM 1629 N N . TYR A 1 207 ? -11.297 -22.625 -7.23 1 90.12 207 TYR A N 1
ATOM 1630 C CA . TYR A 1 207 ? -10.055 -23.391 -7.164 1 90.12 207 TYR A CA 1
ATOM 1631 C C . TYR A 1 207 ? -9.438 -23.547 -8.547 1 90.12 207 TYR A C 1
ATOM 1633 O O . TYR A 1 207 ? -10.125 -23.406 -9.562 1 90.12 207 TYR A O 1
ATOM 1641 N N . LEU A 1 208 ? -8.18 -23.766 -8.539 1 91.75 208 LEU A N 1
ATOM 1642 C CA . LEU A 1 208 ? -7.473 -24.203 -9.742 1 91.75 208 LEU A CA 1
ATOM 1643 C C . LEU A 1 208 ? -6.242 -25.031 -9.375 1 91.75 208 LEU A C 1
ATOM 1645 O O . LEU A 1 208 ? -5.793 -25 -8.227 1 91.75 208 LEU A O 1
ATOM 1649 N N . SER A 1 209 ? -5.84 -25.875 -10.359 1 92 209 SER A N 1
ATOM 1650 C CA . SER A 1 209 ? -4.465 -26.359 -10.281 1 92 209 SER A CA 1
ATOM 1651 C C . SER A 1 209 ? -3.473 -25.266 -10.688 1 92 209 SER A C 1
ATOM 1653 O O . SER A 1 209 ? -3.611 -24.672 -11.75 1 92 209 SER A O 1
ATOM 1655 N N . ILE A 1 210 ? -2.486 -25.031 -9.906 1 92.81 210 ILE A N 1
ATOM 1656 C CA . ILE A 1 210 ? -1.571 -23.922 -10.156 1 92.81 210 ILE A CA 1
ATOM 1657 C C . ILE A 1 210 ? -0.817 -24.156 -11.461 1 92.81 210 ILE A C 1
ATOM 1659 O O . ILE A 1 210 ? -0.337 -23.219 -12.086 1 92.81 210 ILE A O 1
ATOM 1663 N N . GLU A 1 211 ? -0.743 -25.391 -11.953 1 93.62 211 GLU A N 1
ATOM 1664 C CA . GLU A 1 211 ? -0.112 -25.688 -13.234 1 93.62 211 GLU A CA 1
ATOM 1665 C C . GLU A 1 211 ? -0.863 -25.047 -14.391 1 93.62 211 GLU A C 1
ATOM 1667 O O . GLU A 1 211 ? -0.271 -24.734 -15.43 1 93.62 211 GLU A O 1
ATOM 1672 N N . ASP A 1 212 ? -2.145 -24.797 -14.141 1 94.44 212 ASP A N 1
ATOM 1673 C CA . ASP A 1 212 ? -2.947 -24.141 -15.172 1 94.44 212 ASP A CA 1
ATOM 1674 C C . ASP A 1 212 ? -2.533 -22.688 -15.359 1 94.44 212 ASP A C 1
ATOM 1676 O O . ASP A 1 212 ? -2.791 -22.094 -16.406 1 94.44 212 ASP A O 1
ATOM 1680 N N . LEU A 1 213 ? -1.922 -22.109 -14.359 1 95.88 213 LEU A N 1
ATOM 1681 C CA . LEU A 1 213 ? -1.381 -20.766 -14.516 1 95.88 213 LEU A CA 1
ATOM 1682 C C . LEU A 1 213 ? -0.354 -20.719 -15.641 1 95.88 213 LEU A C 1
ATOM 1684 O O . LEU A 1 213 ? -0.305 -19.75 -16.406 1 95.88 213 LEU A O 1
ATOM 1688 N N . GLY A 1 214 ? 0.472 -21.766 -15.766 1 96.5 214 GLY A N 1
ATOM 1689 C CA . GLY A 1 214 ? 1.422 -21.844 -16.859 1 96.5 214 GLY A CA 1
ATOM 1690 C C . GLY A 1 214 ? 0.759 -21.812 -18.219 1 96.5 214 GLY A C 1
ATOM 1691 O O . GLY A 1 214 ? 1.22 -21.109 -19.125 1 96.5 214 GLY A O 1
ATOM 1692 N N . LYS A 1 215 ? -0.303 -22.547 -18.344 1 95.94 215 LYS A N 1
ATOM 1693 C CA . LYS A 1 215 ? -1.043 -22.594 -19.594 1 95.94 215 LYS A CA 1
ATOM 1694 C C . LYS A 1 215 ? -1.625 -21.219 -19.938 1 95.94 215 LYS A C 1
ATOM 1696 O O . LYS A 1 215 ? -1.551 -20.781 -21.094 1 95.94 215 LYS A O 1
ATOM 1701 N N . VAL A 1 216 ? -2.174 -20.609 -18.953 1 96.69 216 VAL A N 1
ATOM 1702 C CA . VAL A 1 216 ? -2.77 -19.297 -19.141 1 96.69 216 VAL A CA 1
ATOM 1703 C C . VAL A 1 216 ? -1.688 -18.281 -19.531 1 96.69 216 VAL A C 1
ATOM 1705 O O . VAL A 1 216 ? -1.873 -17.484 -20.453 1 96.69 216 VAL A O 1
ATOM 1708 N N . PHE A 1 217 ? -0.581 -18.344 -18.844 1 97.38 217 PHE A N 1
ATOM 1709 C CA . PHE A 1 217 ? 0.543 -17.484 -19.188 1 97.38 217 PHE A CA 1
ATOM 1710 C C . PHE A 1 217 ? 0.943 -17.672 -20.656 1 97.38 217 PHE A C 1
ATOM 1712 O O . PHE A 1 217 ? 1.109 -16.703 -21.391 1 97.38 217 PHE A O 1
ATOM 1719 N N . GLY A 1 218 ? 1.069 -18.906 -21.094 1 96.69 218 GLY A N 1
ATOM 1720 C CA . GLY A 1 218 ? 1.374 -19.203 -22.484 1 96.69 218 GLY A CA 1
ATOM 1721 C C . GLY A 1 218 ? 0.376 -18.609 -23.469 1 96.69 218 GLY A C 1
ATOM 1722 O O . GLY A 1 218 ? 0.763 -18.016 -24.469 1 96.69 218 GLY A O 1
ATOM 1723 N N . ALA A 1 219 ? -0.9 -18.75 -23.125 1 96.12 219 ALA A N 1
ATOM 1724 C CA . ALA A 1 219 ? -1.952 -18.203 -23.984 1 96.12 219 ALA A CA 1
ATOM 1725 C C . ALA A 1 219 ? -1.84 -16.688 -24.094 1 96.12 219 ALA A C 1
ATOM 1727 O O . ALA A 1 219 ? -2.027 -16.109 -25.172 1 96.12 219 ALA A O 1
ATOM 1728 N N . VAL A 1 220 ? -1.543 -16.031 -22.984 1 97.31 220 VAL A N 1
ATOM 1729 C CA . VAL A 1 220 ? -1.363 -14.578 -22.953 1 97.31 220 VAL A CA 1
ATOM 1730 C C . VAL A 1 220 ? -0.195 -14.18 -23.844 1 97.31 220 VAL A C 1
ATOM 1732 O O . VAL A 1 220 ? -0.272 -13.18 -24.578 1 97.31 220 VAL A O 1
ATOM 1735 N N . MET A 1 221 ? 0.886 -14.961 -23.875 1 97.25 221 MET A N 1
ATOM 1736 C CA . MET A 1 221 ? 2.074 -14.656 -24.672 1 97.25 221 MET A CA 1
ATOM 1737 C C . MET A 1 221 ? 1.789 -14.797 -26.156 1 97.25 221 MET A C 1
ATOM 1739 O O . MET A 1 221 ? 2.422 -14.133 -26.984 1 97.25 221 MET A O 1
ATOM 1743 N N . GLU A 1 222 ? 0.89 -15.625 -26.469 1 95.81 222 GLU A N 1
ATOM 1744 C CA . GLU A 1 222 ? 0.583 -15.891 -27.875 1 95.81 222 GLU A CA 1
ATOM 1745 C C . GLU A 1 222 ? -0.2 -14.742 -28.5 1 95.81 222 GLU A C 1
ATOM 1747 O O . GLU A 1 222 ? -0.116 -14.5 -29.703 1 95.81 222 GLU A O 1
ATOM 1752 N N . LYS A 1 223 ? -0.991 -14.047 -27.672 1 96 223 LYS A N 1
ATOM 1753 C CA . LYS A 1 223 ? -1.795 -12.922 -28.141 1 96 223 LYS A CA 1
ATOM 1754 C C . LYS A 1 223 ? -1.732 -11.75 -27.172 1 96 223 LYS A C 1
ATOM 1756 O O . LYS A 1 223 ? -2.766 -11.266 -26.703 1 96 223 LYS A O 1
ATOM 1761 N N . PRO A 1 224 ? -0.58 -11.25 -27 1 96.94 224 PRO A N 1
ATOM 1762 C CA . PRO A 1 224 ? -0.401 -10.25 -25.938 1 96.94 224 PRO A CA 1
ATOM 1763 C C . PRO A 1 224 ? -1.344 -9.062 -26.094 1 96.94 224 PRO A C 1
ATOM 1765 O O . PRO A 1 224 ? -1.844 -8.539 -25.094 1 96.94 224 PRO A O 1
ATOM 1768 N N . GLN A 1 225 ? -1.666 -8.562 -27.266 1 96.75 225 GLN A N 1
ATOM 1769 C CA . GLN A 1 225 ? -2.473 -7.375 -27.516 1 96.75 225 GLN A CA 1
ATOM 1770 C C . GLN A 1 225 ? -3.879 -7.535 -26.938 1 96.75 225 GLN A C 1
ATOM 1772 O O . GLN A 1 225 ? -4.535 -6.547 -26.594 1 96.75 225 GLN A O 1
ATOM 1777 N N . SER A 1 226 ? -4.27 -8.766 -26.844 1 96.88 226 SER A N 1
ATOM 1778 C CA . SER A 1 226 ? -5.613 -9.039 -26.344 1 96.88 226 SER A CA 1
ATOM 1779 C C . SER A 1 226 ? -5.672 -8.914 -24.812 1 96.88 226 SER A C 1
ATOM 1781 O O . SER A 1 226 ? -6.758 -8.875 -24.234 1 96.88 226 SER A O 1
ATOM 1783 N N . TYR A 1 227 ? -4.504 -8.734 -24.172 1 98 227 TYR A N 1
ATOM 1784 C CA . TYR A 1 227 ? -4.5 -8.852 -22.719 1 98 227 TYR A CA 1
ATOM 1785 C C . TYR A 1 227 ? -3.846 -7.633 -22.078 1 98 227 TYR A C 1
ATOM 1787 O O . TYR A 1 227 ? -3.869 -7.48 -20.859 1 98 227 TYR A O 1
ATOM 1795 N N . PHE A 1 228 ? -3.25 -6.746 -22.906 1 98.69 228 PHE A N 1
ATOM 1796 C CA . PHE A 1 228 ? -2.668 -5.531 -22.328 1 98.69 228 PHE A CA 1
ATOM 1797 C C . PHE A 1 228 ? -3.721 -4.727 -21.578 1 98.69 228 PHE A C 1
ATOM 1799 O O . PHE A 1 228 ? -4.859 -4.602 -22.031 1 98.69 228 PHE A O 1
ATOM 1806 N N . GLN A 1 229 ? -3.301 -4.262 -20.391 1 98.44 229 GLN A N 1
ATOM 1807 C CA . GLN A 1 229 ? -4.098 -3.4 -19.531 1 98.44 229 GLN A CA 1
ATOM 1808 C C . GLN A 1 229 ? -5.367 -4.109 -19.062 1 98.44 229 GLN A C 1
ATOM 1810 O O . GLN A 1 229 ? -6.422 -3.48 -18.938 1 98.44 229 GLN A O 1
ATOM 1815 N N . LYS A 1 230 ? -5.277 -5.453 -18.938 1 98.25 230 LYS A N 1
ATOM 1816 C CA . LYS A 1 230 ? -6.406 -6.258 -18.484 1 98.25 230 LYS A CA 1
ATOM 1817 C C . LYS A 1 230 ? -5.988 -7.215 -17.359 1 98.25 230 LYS A C 1
ATOM 1819 O O . LYS A 1 230 ? -4.797 -7.363 -17.078 1 98.25 230 LYS A O 1
ATOM 1824 N N . MET A 1 231 ? -6.945 -7.742 -16.719 1 97.88 231 MET A N 1
ATOM 1825 C CA . MET A 1 231 ? -6.746 -8.781 -15.719 1 97.88 231 MET A CA 1
ATOM 1826 C C . MET A 1 231 ? -7.316 -10.117 -16.203 1 97.88 231 MET A C 1
ATOM 1828 O O . MET A 1 231 ? -8.523 -10.242 -16.406 1 97.88 231 MET A O 1
ATOM 1832 N N . ALA A 1 232 ? -6.445 -11.047 -16.422 1 97.19 232 ALA A N 1
ATOM 1833 C CA . ALA A 1 232 ? -6.848 -12.414 -16.75 1 97.19 232 ALA A CA 1
ATOM 1834 C C . ALA A 1 232 ? -7.199 -13.195 -15.484 1 97.19 232 ALA A C 1
ATOM 1836 O O . ALA A 1 232 ? -6.383 -13.305 -14.562 1 97.19 232 ALA A O 1
ATOM 1837 N N . ILE A 1 233 ? -8.391 -13.703 -15.391 1 96.19 233 ILE A N 1
ATOM 1838 C CA . ILE A 1 233 ? -8.852 -14.461 -14.234 1 96.19 233 ILE A CA 1
ATOM 1839 C C . ILE A 1 233 ? -8.906 -15.945 -14.586 1 96.19 233 ILE A C 1
ATOM 1841 O O . ILE A 1 233 ? -9.547 -16.344 -15.57 1 96.19 233 ILE A O 1
ATOM 1845 N N . ILE A 1 234 ? -8.195 -16.703 -13.742 1 94.25 234 ILE A N 1
ATOM 1846 C CA . ILE A 1 234 ? -8.18 -18.141 -13.961 1 94.25 234 ILE A CA 1
ATOM 1847 C C . ILE A 1 234 ? -9.008 -18.828 -12.883 1 94.25 234 ILE A C 1
ATOM 1849 O O . ILE A 1 234 ? -8.695 -18.734 -11.695 1 94.25 234 ILE A O 1
ATOM 1853 N N . VAL A 1 235 ? -10.133 -19.422 -13.273 1 91.88 235 VAL A N 1
ATOM 1854 C CA . VAL A 1 235 ? -10.906 -20.25 -12.352 1 91.88 235 VAL A CA 1
ATOM 1855 C C . VAL A 1 235 ? -11.109 -21.641 -12.953 1 91.88 235 VAL A C 1
ATOM 1857 O O . VAL A 1 235 ? -11.625 -21.781 -14.062 1 91.88 235 VAL A O 1
ATOM 1860 N N . GLY A 1 236 ? -10.578 -22.641 -12.281 1 89.56 236 GLY A N 1
ATOM 1861 C CA . GLY A 1 236 ? -10.805 -24 -12.727 1 89.56 236 GLY A CA 1
ATOM 1862 C C . GLY A 1 236 ? -12.203 -24.516 -12.406 1 89.56 236 GLY A C 1
ATOM 1863 O O . GLY A 1 236 ? -12.938 -24.906 -13.312 1 89.56 236 GLY A O 1
ATOM 1864 N N . GLU A 1 237 ? -12.562 -24.484 -11.102 1 89.12 237 GLU A N 1
ATOM 1865 C CA . GLU A 1 237 ? -13.852 -24.969 -10.625 1 89.12 237 GLU A CA 1
ATOM 1866 C C . GLU A 1 237 ? -14.305 -24.203 -9.383 1 89.12 237 GLU A C 1
ATOM 1868 O O . GLU A 1 237 ? -13.477 -23.672 -8.641 1 89.12 237 GLU A O 1
ATOM 1873 N N . PHE A 1 238 ? -15.633 -24.203 -9.273 1 91.06 238 PHE A N 1
ATOM 1874 C CA . PHE A 1 238 ? -16.234 -23.688 -8.047 1 91.06 238 PHE A CA 1
ATOM 1875 C C . PHE A 1 238 ? -16.734 -24.844 -7.18 1 91.06 238 PHE A C 1
ATOM 1877 O O . PHE A 1 238 ? -17.312 -25.812 -7.688 1 91.06 238 PHE A O 1
ATOM 1884 N N . PHE A 1 239 ? -16.406 -24.672 -5.871 1 90.12 239 PHE A N 1
ATOM 1885 C CA . PHE A 1 239 ? -16.906 -25.641 -4.906 1 90.12 239 PHE A CA 1
ATOM 1886 C C . PHE A 1 239 ? -17.594 -24.938 -3.744 1 90.12 239 PHE A C 1
ATOM 1888 O O . PHE A 1 239 ? -17.266 -23.797 -3.426 1 90.12 239 PHE A O 1
ATOM 1895 N N . SER A 1 240 ? -18.531 -25.688 -3.232 1 92.75 240 SER A N 1
ATOM 1896 C CA . SER A 1 240 ? -18.875 -25.375 -1.847 1 92.75 240 SER A CA 1
ATOM 1897 C C . SER A 1 240 ? -17.984 -26.141 -0.878 1 92.75 240 SER A C 1
ATOM 1899 O O . SER A 1 240 ? -17.391 -27.172 -1.24 1 92.75 240 SER A O 1
ATOM 1901 N N . ALA A 1 241 ? -17.953 -25.609 0.311 1 89.25 241 ALA A N 1
ATOM 1902 C CA . ALA A 1 241 ? -17.219 -26.328 1.349 1 89.25 241 ALA A CA 1
ATOM 1903 C C . ALA A 1 241 ? -17.781 -27.734 1.545 1 89.25 241 ALA A C 1
ATOM 1905 O O . ALA A 1 241 ? -17.016 -28.703 1.693 1 89.25 241 ALA A O 1
ATOM 1906 N N . GLN A 1 242 ? -19.047 -27.812 1.483 1 91.94 242 GLN A N 1
ATOM 1907 C CA . GLN A 1 242 ? -19.703 -29.094 1.656 1 91.94 242 GLN A CA 1
ATOM 1908 C C . GLN A 1 242 ? -19.281 -30.078 0.565 1 91.94 242 GLN A C 1
ATOM 1910 O O . GLN A 1 242 ? -18.953 -31.234 0.853 1 91.94 242 GLN A O 1
ATOM 1915 N N . ASP A 1 243 ? -19.266 -29.609 -0.605 1 91.12 243 ASP A N 1
ATOM 1916 C CA . ASP A 1 243 ? -18.891 -30.453 -1.728 1 91.12 243 ASP A CA 1
ATOM 1917 C C . ASP A 1 243 ? -17.422 -30.875 -1.626 1 91.12 243 ASP A C 1
ATOM 1919 O O . ASP A 1 243 ? -17.094 -32.062 -1.85 1 91.12 243 ASP A O 1
ATOM 1923 N N . LEU A 1 244 ? -16.578 -29.984 -1.308 1 87.5 244 LEU A N 1
ATOM 1924 C CA . LEU A 1 244 ? -15.148 -30.266 -1.22 1 87.5 244 LEU A CA 1
ATOM 1925 C C . LEU A 1 244 ? -14.852 -31.281 -0.127 1 87.5 244 LEU A C 1
ATOM 1927 O O . LEU A 1 244 ? -14.141 -32.25 -0.364 1 87.5 244 LEU A O 1
ATOM 1931 N N . ILE A 1 245 ? -15.445 -31.062 1 1 87.5 245 ILE A N 1
ATOM 1932 C CA . ILE A 1 245 ? -15.203 -31.938 2.139 1 87.5 245 ILE A CA 1
ATOM 1933 C C . ILE A 1 245 ? -15.859 -33.312 1.892 1 87.5 245 ILE A C 1
ATOM 1935 O O . ILE A 1 245 ? -15.297 -34.344 2.254 1 87.5 245 ILE A O 1
ATOM 1939 N N . GLY A 1 246 ? -17 -33.219 1.321 1 89.31 246 GLY A N 1
ATOM 1940 C CA . GLY A 1 246 ? -17.656 -34.469 0.947 1 89.31 246 GLY A CA 1
ATOM 1941 C C . GLY A 1 246 ? -16.828 -35.312 -0.007 1 89.31 246 GLY A C 1
ATOM 1942 O O . GLY A 1 246 ? -16.672 -36.5 0.185 1 89.31 246 GLY A O 1
ATOM 1943 N N . GLN A 1 247 ? -16.281 -34.688 -1.022 1 88.75 247 GLN A N 1
ATOM 1944 C CA . GLN A 1 247 ? -15.438 -35.406 -1.981 1 88.75 247 GLN A CA 1
ATOM 1945 C C . GLN A 1 247 ? -14.188 -35.969 -1.303 1 88.75 247 GLN A C 1
ATOM 1947 O O . GLN A 1 247 ? -13.805 -37.094 -1.561 1 88.75 247 GLN A O 1
ATOM 1952 N N . TRP A 1 248 ? -13.617 -35.188 -0.485 1 84.94 248 TRP A N 1
ATOM 1953 C CA . TRP A 1 248 ? -12.461 -35.656 0.27 1 84.94 248 TRP A CA 1
ATOM 1954 C C . TRP A 1 248 ? -12.82 -36.875 1.127 1 84.94 248 TRP A C 1
ATOM 1956 O O . TRP A 1 248 ? -12.102 -37.875 1.131 1 84.94 248 TRP A O 1
ATOM 1966 N N . ALA A 1 249 ? -13.914 -36.781 1.847 1 89.19 249 ALA A N 1
ATOM 1967 C CA . ALA A 1 249 ? -14.367 -37.844 2.734 1 89.19 249 ALA A CA 1
ATOM 1968 C C . ALA A 1 249 ? -14.617 -39.125 1.961 1 89.19 249 ALA A C 1
ATOM 1970 O O . ALA A 1 249 ? -14.266 -40.219 2.424 1 89.19 249 ALA A O 1
ATOM 1971 N N . ASP A 1 250 ? -15.156 -39 0.816 1 92.56 250 ASP A N 1
ATOM 1972 C CA . ASP A 1 250 ? -15.438 -40.156 -0.038 1 92.56 250 ASP A CA 1
ATOM 1973 C C . ASP A 1 250 ? -14.148 -40.844 -0.462 1 92.56 250 ASP A C 1
ATOM 1975 O O . ASP A 1 250 ? -14.055 -42.062 -0.397 1 92.56 250 ASP A O 1
ATOM 1979 N N . VAL A 1 251 ? -13.219 -40.094 -0.889 1 89.5 251 VAL A N 1
ATOM 1980 C CA . VAL A 1 251 ? -11.961 -40.656 -1.381 1 89.5 251 VAL A CA 1
ATOM 1981 C C . VAL A 1 251 ? -11.203 -41.312 -0.234 1 89.5 251 VAL A C 1
ATOM 1983 O O . VAL A 1 251 ? -10.594 -42.375 -0.413 1 89.5 251 VAL A O 1
ATOM 1986 N N . VAL A 1 252 ? -11.266 -40.688 0.893 1 86.75 252 VAL A N 1
ATOM 1987 C CA . VAL A 1 252 ? -10.516 -41.188 2.043 1 86.75 252 VAL A CA 1
ATOM 1988 C C . VAL A 1 252 ? -11.273 -42.344 2.701 1 86.75 252 VAL A C 1
ATOM 1990 O O . VAL A 1 252 ? -10.672 -43.188 3.371 1 86.75 252 VAL A O 1
ATOM 1993 N N . GLY A 1 253 ? -12.508 -42.344 2.561 1 91.38 253 GLY A N 1
ATOM 1994 C CA . GLY A 1 253 ? -13.328 -43.406 3.137 1 91.38 253 GLY A CA 1
ATOM 1995 C C . GLY A 1 253 ? -13.727 -43.125 4.574 1 91.38 253 GLY A C 1
ATOM 1996 O O . GLY A 1 253 ? -13.703 -44.031 5.414 1 91.38 253 GLY A O 1
ATOM 1997 N N . VAL A 1 254 ? -14.047 -41.844 4.875 1 92.38 254 VAL A N 1
ATOM 1998 C CA . VAL A 1 254 ? -14.438 -41.469 6.23 1 92.38 254 VAL A CA 1
ATOM 1999 C C . VAL A 1 254 ? -15.711 -40.625 6.18 1 92.38 254 VAL A C 1
ATOM 2001 O O . VAL A 1 254 ? -16.141 -40.188 5.105 1 92.38 254 VAL A O 1
ATOM 2004 N N . LYS A 1 255 ? -16.328 -40.531 7.367 1 93.88 255 LYS A N 1
ATOM 2005 C CA . LYS A 1 255 ? -17.422 -39.562 7.508 1 93.88 255 LYS A CA 1
ATOM 2006 C C . LYS A 1 255 ? -16.891 -38.188 7.875 1 93.88 255 LYS A C 1
ATOM 2008 O O . LYS A 1 255 ? -15.953 -38.062 8.68 1 93.88 255 LYS A O 1
ATOM 2013 N N . ALA A 1 256 ? -17.469 -37.188 7.16 1 91.75 256 ALA A N 1
ATOM 2014 C CA . ALA A 1 256 ? -17.031 -35.844 7.469 1 91.75 256 ALA A CA 1
ATOM 2015 C C . ALA A 1 256 ? -18.172 -34.844 7.328 1 91.75 256 ALA A C 1
ATOM 2017 O O . ALA A 1 256 ? -19.141 -35.094 6.598 1 91.75 256 ALA A O 1
ATOM 2018 N N . LYS A 1 257 ? -18.125 -33.75 8.062 1 92.38 257 LYS A N 1
ATOM 2019 C CA . LYS A 1 257 ? -19.078 -32.656 7.961 1 92.38 257 LYS A CA 1
ATOM 2020 C C . LYS A 1 257 ? -18.375 -31.297 8.078 1 92.38 257 LYS A C 1
ATOM 2022 O O . LYS A 1 257 ? -17.203 -31.234 8.43 1 92.38 257 LYS A O 1
ATOM 2027 N N . ILE A 1 258 ? -19.109 -30.234 7.703 1 91.25 258 ILE A N 1
ATOM 2028 C CA . ILE A 1 258 ? -18.594 -28.891 7.914 1 91.25 258 ILE A CA 1
ATOM 2029 C C . ILE A 1 258 ? -19.328 -28.234 9.086 1 91.25 258 ILE A C 1
ATOM 2031 O O . ILE A 1 258 ? -20.5 -28.531 9.344 1 91.25 258 ILE A O 1
ATOM 2035 N N . GLU A 1 259 ? -18.625 -27.484 9.781 1 92 259 GLU A N 1
ATOM 2036 C CA . GLU A 1 259 ? -19.188 -26.562 10.781 1 92 259 GLU A CA 1
ATOM 2037 C C . GLU A 1 259 ? -18.781 -25.125 10.5 1 92 259 GLU A C 1
ATOM 2039 O O . GLU A 1 259 ? -17.641 -24.859 10.102 1 92 259 GLU A O 1
ATOM 2044 N N . THR A 1 260 ? -19.719 -24.266 10.68 1 94.25 260 THR A N 1
ATOM 2045 C CA . THR A 1 260 ? -19.422 -22.859 10.438 1 94.25 260 THR A CA 1
ATOM 2046 C C . THR A 1 260 ? -19.25 -22.109 11.758 1 94.25 260 THR A C 1
ATOM 2048 O O . THR A 1 260 ? -19.922 -22.422 12.742 1 94.25 260 THR A O 1
ATOM 2051 N N . LEU A 1 261 ? -18.344 -21.234 11.727 1 94.06 261 LEU A N 1
ATOM 2052 C CA . LEU A 1 261 ? -17.969 -20.484 12.922 1 94.06 261 LEU A CA 1
ATOM 2053 C C . LEU A 1 261 ? -18.141 -18.984 12.695 1 94.06 261 LEU A C 1
ATOM 2055 O O . LEU A 1 261 ? -17.875 -18.484 11.602 1 94.06 261 LEU A O 1
ATOM 2059 N N . SER A 1 262 ? -18.547 -18.297 13.789 1 96.56 262 SER A N 1
ATOM 2060 C CA . SER A 1 262 ? -18.469 -16.844 13.781 1 96.56 262 SER A CA 1
ATOM 2061 C C . SER A 1 262 ? -17.031 -16.344 13.688 1 96.56 262 SER A C 1
ATOM 2063 O O . SER A 1 262 ? -16.094 -17.141 13.82 1 96.56 262 SER A O 1
ATOM 2065 N N . SER A 1 263 ? -16.906 -15.117 13.43 1 94.31 263 SER A N 1
ATOM 2066 C CA . SER A 1 263 ? -15.578 -14.531 13.328 1 94.31 263 SER A CA 1
ATOM 2067 C C . SER A 1 263 ? -14.758 -14.812 14.586 1 94.31 263 SER A C 1
ATOM 2069 O O . SER A 1 263 ? -13.625 -15.297 14.5 1 94.31 263 SER A O 1
ATOM 2071 N N . LYS A 1 264 ? -15.375 -14.531 15.703 1 95.81 264 LYS A N 1
ATOM 2072 C CA . LYS A 1 264 ? -14.68 -14.734 16.969 1 95.81 264 LYS A CA 1
ATOM 2073 C C . LYS A 1 264 ? -14.312 -16.203 17.172 1 95.81 264 LYS A C 1
ATOM 2075 O O . LYS A 1 264 ? -13.18 -16.516 17.547 1 95.81 264 LYS A O 1
ATOM 2080 N N . GLU A 1 265 ? -15.242 -17.094 16.906 1 94.12 265 GLU A N 1
ATOM 2081 C CA . GLU A 1 265 ? -15 -18.516 17.078 1 94.12 265 GLU A CA 1
ATOM 2082 C C . GLU A 1 265 ? -13.906 -19.016 16.125 1 94.12 265 GLU A C 1
ATOM 2084 O O . GLU A 1 265 ? -13.102 -19.875 16.484 1 94.12 265 GLU A O 1
ATOM 2089 N N . PHE A 1 266 ? -13.945 -18.516 14.945 1 92 266 PHE A N 1
ATOM 2090 C CA . PHE A 1 266 ? -12.953 -18.906 13.945 1 92 266 PHE A CA 1
ATOM 2091 C C . PHE A 1 266 ? -11.555 -18.469 14.375 1 92 266 PHE A C 1
ATOM 2093 O O . PHE A 1 266 ? -10.609 -19.266 14.328 1 92 266 PHE A O 1
ATOM 2100 N N . ILE A 1 267 ? -11.43 -17.297 14.828 1 89.81 267 ILE A N 1
ATOM 2101 C CA . ILE A 1 267 ? -10.156 -16.75 15.289 1 89.81 267 ILE A CA 1
ATOM 2102 C C . ILE A 1 267 ? -9.664 -17.547 16.5 1 89.81 267 ILE A C 1
ATOM 2104 O O . ILE A 1 267 ? -8.484 -17.906 16.562 1 89.81 267 ILE A O 1
ATOM 2108 N N . ASP A 1 268 ? -10.586 -17.844 17.359 1 90.62 268 ASP A N 1
ATOM 2109 C CA . ASP A 1 268 ? -10.242 -18.625 18.547 1 90.62 268 ASP A CA 1
ATOM 2110 C C . ASP A 1 268 ? -9.742 -20.016 18.141 1 90.62 268 ASP A C 1
ATOM 2112 O O . ASP A 1 268 ? -8.75 -20.5 18.688 1 90.62 268 ASP A O 1
ATOM 2116 N N . ARG A 1 269 ? -10.375 -20.578 17.234 1 86.5 269 ARG A N 1
ATOM 2117 C CA . ARG A 1 269 ? -10 -21.906 16.797 1 86.5 269 ARG A CA 1
ATOM 2118 C C . ARG A 1 269 ? -8.617 -21.906 16.156 1 86.5 269 ARG A C 1
ATOM 2120 O O . ARG A 1 269 ? -7.793 -22.781 16.438 1 86.5 269 ARG A O 1
ATOM 2127 N N . VAL A 1 270 ? -8.398 -21.016 15.242 1 84.19 270 VAL A N 1
ATOM 2128 C CA . VAL A 1 270 ? -7.09 -20.906 14.602 1 84.19 270 VAL A CA 1
ATOM 2129 C C . VAL A 1 270 ? -6.008 -20.688 15.656 1 84.19 270 VAL A C 1
ATOM 2131 O O . VAL A 1 270 ? -4.926 -21.266 15.57 1 84.19 270 VAL A O 1
ATOM 2134 N N . GLY A 1 271 ? -6.41 -19.828 16.609 1 84.19 271 GLY A N 1
ATOM 2135 C CA . GLY A 1 271 ? -5.496 -19.625 17.719 1 84.19 271 GLY A CA 1
ATOM 2136 C C . GLY A 1 271 ? -5.18 -20.906 18.484 1 84.19 271 GLY A C 1
ATOM 2137 O O . GLY A 1 271 ? -4.027 -21.141 18.844 1 84.19 271 GLY A O 1
ATOM 2138 N N . GLN A 1 272 ? -6.121 -21.703 18.688 1 84 272 GLN A N 1
ATOM 2139 C CA . GLN A 1 272 ? -5.945 -22.984 19.375 1 84 272 GLN A CA 1
ATOM 2140 C C . GLN A 1 272 ? -5.035 -23.922 18.578 1 84 272 GLN A C 1
ATOM 2142 O O . GLN A 1 272 ? -4.355 -24.766 19.172 1 84 272 GLN A O 1
ATOM 2147 N N . LEU A 1 273 ? -5.004 -23.75 17.344 1 78.75 273 LEU A N 1
ATOM 2148 C CA . LEU A 1 273 ? -4.168 -24.578 16.484 1 78.75 273 LEU A CA 1
ATOM 2149 C C . LEU A 1 273 ? -2.781 -23.953 16.312 1 78.75 273 LEU A C 1
ATOM 2151 O O . LEU A 1 273 ? -1.95 -24.469 15.57 1 78.75 273 LEU A O 1
ATOM 2155 N N . GLY A 1 274 ? -2.562 -22.828 16.906 1 77.56 274 GLY A N 1
ATOM 2156 C CA . GLY A 1 274 ? -1.25 -22.203 16.906 1 77.56 274 GLY A CA 1
ATOM 2157 C C . GLY A 1 274 ? -1.085 -21.188 15.789 1 77.56 274 GLY A C 1
ATOM 2158 O O . GLY A 1 274 ? 0.028 -20.734 15.523 1 77.56 274 GLY A O 1
ATOM 2159 N N . GLY A 1 275 ? -2.135 -20.828 15.125 1 78.81 275 GLY A N 1
ATOM 2160 C CA . GLY A 1 275 ? -2.078 -19.812 14.078 1 78.81 275 GLY A CA 1
ATOM 2161 C C . GLY A 1 275 ? -2.221 -18.391 14.617 1 78.81 275 GLY A C 1
ATOM 2162 O O . GLY A 1 275 ? -2.859 -18.172 15.648 1 78.81 275 GLY A O 1
ATOM 2163 N N . PRO A 1 276 ? -1.617 -17.484 13.977 1 81.19 276 PRO A N 1
ATOM 2164 C CA . PRO A 1 276 ? -1.736 -16.094 14.438 1 81.19 276 PRO A CA 1
ATOM 2165 C C . PRO A 1 276 ? -3.115 -15.5 14.156 1 81.19 276 PRO A C 1
ATOM 2167 O O . PRO A 1 276 ? -3.77 -15.883 13.18 1 81.19 276 PRO A O 1
ATOM 2170 N N . GLU A 1 277 ? -3.502 -14.578 14.945 1 83.31 277 GLU A N 1
ATOM 2171 C CA . GLU A 1 277 ? -4.816 -13.945 14.875 1 83.31 277 GLU A CA 1
ATOM 2172 C C . GLU A 1 277 ? -5.016 -13.25 13.531 1 83.31 277 GLU A C 1
ATOM 2174 O O . GLU A 1 277 ? -6.102 -13.312 12.953 1 83.31 277 GLU A O 1
ATOM 2179 N N . PHE A 1 278 ? -3.971 -12.594 13.008 1 82.06 278 PHE A N 1
ATOM 2180 C CA . PHE A 1 278 ? -4.129 -11.836 11.773 1 82.06 278 PHE A CA 1
ATOM 2181 C C . PHE A 1 278 ? -4.406 -12.766 10.594 1 82.06 278 PHE A C 1
ATOM 2183 O O . PHE A 1 278 ? -5.172 -12.414 9.688 1 82.06 278 PHE A O 1
ATOM 2190 N N . MET A 1 279 ? -3.826 -13.883 10.656 1 83.81 279 MET A N 1
ATOM 2191 C CA . MET A 1 279 ? -4.066 -14.852 9.586 1 83.81 279 MET A CA 1
ATOM 2192 C C . MET A 1 279 ? -5.496 -15.375 9.633 1 83.81 279 MET A C 1
ATOM 2194 O O . MET A 1 279 ? -6.137 -15.539 8.594 1 83.81 279 MET A O 1
ATOM 2198 N N . ALA A 1 280 ? -5.945 -15.648 10.883 1 86.62 280 ALA A N 1
ATOM 2199 C CA . ALA A 1 280 ? -7.32 -16.109 11.062 1 86.62 280 ALA A CA 1
ATOM 2200 C C . ALA A 1 280 ? -8.32 -15.078 10.539 1 86.62 280 ALA A C 1
ATOM 2202 O O . ALA A 1 280 ? -9.258 -15.43 9.82 1 86.62 280 ALA A O 1
ATOM 2203 N N . LEU A 1 281 ? -8.086 -13.852 10.883 1 89.38 281 LEU A N 1
ATOM 2204 C CA . LEU A 1 281 ? -8.977 -12.773 10.469 1 89.38 281 LEU A CA 1
ATOM 2205 C C . LEU A 1 281 ? -8.961 -12.609 8.953 1 89.38 281 LEU A C 1
ATOM 2207 O O . LEU A 1 281 ? -10.016 -12.438 8.328 1 89.38 281 LEU A O 1
ATOM 2211 N N . GLU A 1 282 ? -7.797 -12.672 8.391 1 90.44 282 GLU A N 1
ATOM 2212 C CA . GLU A 1 282 ? -7.66 -12.516 6.945 1 90.44 282 GLU A CA 1
ATOM 2213 C C . GLU A 1 282 ? -8.398 -13.625 6.199 1 90.44 282 GLU A C 1
ATOM 2215 O O . GLU A 1 282 ? -9.133 -13.359 5.25 1 90.44 282 GLU A O 1
ATOM 2220 N N . ILE A 1 283 ? -8.172 -14.797 6.629 1 88.94 283 ILE A N 1
ATOM 2221 C CA . ILE A 1 283 ? -8.812 -15.938 5.973 1 88.94 283 ILE A CA 1
ATOM 2222 C C . ILE A 1 283 ? -10.328 -15.828 6.129 1 88.94 283 ILE A C 1
ATOM 2224 O O . ILE A 1 283 ? -11.07 -16.062 5.172 1 88.94 283 ILE A O 1
ATOM 2228 N N . TYR A 1 284 ? -10.758 -15.523 7.348 1 92.56 284 TYR A N 1
ATOM 2229 C CA . TYR A 1 284 ? -12.188 -15.352 7.59 1 92.56 284 TYR A CA 1
ATOM 2230 C C . TYR A 1 284 ? -12.789 -14.344 6.621 1 92.56 284 TYR A C 1
ATOM 2232 O O . TYR A 1 284 ? -13.766 -14.641 5.926 1 92.56 284 TYR A O 1
ATOM 2240 N N . GLU A 1 285 ? -12.211 -13.203 6.508 1 94.44 285 GLU A N 1
ATOM 2241 C CA . GLU A 1 285 ? -12.758 -12.133 5.672 1 94.44 285 GLU A CA 1
ATOM 2242 C C . GLU A 1 285 ? -12.648 -12.484 4.191 1 94.44 285 GLU A C 1
ATOM 2244 O O . GLU A 1 285 ? -13.531 -12.141 3.402 1 94.44 285 GLU A O 1
ATOM 2249 N N . GLN A 1 286 ? -11.562 -13.141 3.838 1 93.38 286 GLN A N 1
ATOM 2250 C CA . GLN A 1 286 ? -11.398 -13.57 2.455 1 93.38 286 GLN A CA 1
ATOM 2251 C C . GLN A 1 286 ? -12.539 -14.5 2.027 1 93.38 286 GLN A C 1
ATOM 2253 O O . GLN A 1 286 ? -13.125 -14.32 0.959 1 93.38 286 GLN A O 1
ATOM 2258 N N . MET A 1 287 ? -12.82 -15.438 2.863 1 92.62 287 MET A N 1
ATOM 2259 C CA . MET A 1 287 ? -13.859 -16.406 2.527 1 92.62 287 MET A CA 1
ATOM 2260 C C . MET A 1 287 ? -15.234 -15.758 2.494 1 92.62 287 MET A C 1
ATOM 2262 O O . MET A 1 287 ? -16.047 -16.062 1.626 1 92.62 287 MET A O 1
ATOM 2266 N N . ARG A 1 288 ? -15.453 -14.859 3.416 1 95.25 288 ARG A N 1
ATOM 2267 C CA . ARG A 1 288 ? -16.719 -14.125 3.422 1 95.25 288 ARG A CA 1
ATOM 2268 C C . ARG A 1 288 ? -16.859 -13.273 2.164 1 95.25 288 ARG A C 1
ATOM 2270 O O . ARG A 1 288 ? -17.922 -13.258 1.535 1 95.25 288 ARG A O 1
ATOM 2277 N N . CYS A 1 289 ? -15.812 -12.625 1.819 1 95.69 289 CYS A N 1
ATOM 2278 C CA . CYS A 1 289 ? -15.82 -11.75 0.653 1 95.69 289 CYS A CA 1
ATOM 2279 C C . CYS A 1 289 ? -16.047 -12.555 -0.626 1 95.69 289 CYS A C 1
ATOM 2281 O O . CYS A 1 289 ? -16.828 -12.148 -1.485 1 95.69 289 CYS A O 1
ATOM 2283 N N . LEU A 1 290 ? -15.352 -13.672 -0.726 1 93.5 290 LEU A N 1
ATOM 2284 C CA . LEU A 1 290 ? -15.5 -14.539 -1.891 1 93.5 290 LEU A CA 1
ATOM 2285 C C . LEU A 1 290 ? -16.953 -14.961 -2.074 1 93.5 290 LEU A C 1
ATOM 2287 O O . LEU A 1 290 ? -17.469 -14.938 -3.189 1 93.5 290 LEU A O 1
ATOM 2291 N N . GLU A 1 291 ? -17.531 -15.344 -1.021 1 94.31 291 GLU A N 1
ATOM 2292 C CA . GLU A 1 291 ? -18.922 -15.766 -1.092 1 94.31 291 GLU A CA 1
ATOM 2293 C C . GLU A 1 291 ? -19.828 -14.617 -1.507 1 94.31 291 GLU A C 1
ATOM 2295 O O . GLU A 1 291 ? -20.734 -14.789 -2.34 1 94.31 291 GLU A O 1
ATOM 2300 N N . GLU A 1 292 ? -19.594 -13.453 -1.002 1 95.38 292 GLU A N 1
ATOM 2301 C CA . GLU A 1 292 ? -20.438 -12.289 -1.271 1 95.38 292 GLU A CA 1
ATOM 2302 C C . GLU A 1 292 ? -20.266 -11.812 -2.711 1 95.38 292 GLU A C 1
ATOM 2304 O O . GLU A 1 292 ? -21.25 -11.422 -3.357 1 95.38 292 GLU A O 1
ATOM 2309 N N . LEU A 1 293 ? -19.078 -11.812 -3.252 1 94.12 293 LEU A N 1
ATOM 2310 C CA . LEU A 1 293 ? -18.797 -11.297 -4.586 1 94.12 293 LEU A CA 1
ATOM 2311 C C . LEU A 1 293 ? -19.312 -12.25 -5.66 1 94.12 293 LEU A C 1
ATOM 2313 O O . LEU A 1 293 ? -19.656 -11.82 -6.762 1 94.12 293 LEU A O 1
ATOM 2317 N N . GLY A 1 294 ? -19.266 -13.547 -5.332 1 92.06 294 GLY A N 1
ATOM 2318 C CA . GLY A 1 294 ? -19.75 -14.523 -6.297 1 92.06 294 GLY A CA 1
ATOM 2319 C C . GLY A 1 294 ? -18.75 -14.828 -7.391 1 92.06 294 GLY A C 1
ATOM 2320 O O . GLY A 1 294 ? -17.578 -15.07 -7.113 1 92.06 294 GLY A O 1
ATOM 2321 N N . ASP A 1 295 ? -19.266 -14.867 -8.633 1 93 295 ASP A N 1
ATOM 2322 C CA . ASP A 1 295 ? -18.438 -15.289 -9.758 1 93 295 ASP A CA 1
ATOM 2323 C C . ASP A 1 295 ? -17.484 -14.18 -10.18 1 93 295 ASP A C 1
ATOM 2325 O O . ASP A 1 295 ? -17.891 -13.211 -10.828 1 93 295 ASP A O 1
ATOM 2329 N N . LEU A 1 296 ? -16.234 -14.398 -9.914 1 92.62 296 LEU A N 1
ATOM 2330 C CA . LEU A 1 296 ? -15.211 -13.391 -10.141 1 92.62 296 LEU A CA 1
ATOM 2331 C C . LEU A 1 296 ? -14.969 -13.188 -11.633 1 92.62 296 LEU A C 1
ATOM 2333 O O . LEU A 1 296 ? -14.375 -12.195 -12.047 1 92.62 296 LEU A O 1
ATOM 2337 N N . ARG A 1 297 ? -15.414 -14.102 -12.531 1 91.81 297 ARG A N 1
ATOM 2338 C CA . ARG A 1 297 ? -15.188 -14.031 -13.969 1 91.81 297 ARG A CA 1
ATOM 2339 C C . ARG A 1 297 ? -16.062 -12.961 -14.609 1 91.81 297 ARG A C 1
ATOM 2341 O O . ARG A 1 297 ? -15.797 -12.516 -15.734 1 91.81 297 ARG A O 1
ATOM 2348 N N . THR A 1 298 ? -17.047 -12.547 -13.812 1 91.12 298 THR A N 1
ATOM 2349 C CA . THR A 1 298 ? -18.016 -11.648 -14.422 1 91.12 298 THR A CA 1
ATOM 2350 C C . THR A 1 298 ? -18.156 -10.367 -13.594 1 91.12 298 THR A C 1
ATOM 2352 O O . THR A 1 298 ? -19 -9.523 -13.898 1 91.12 298 THR A O 1
ATOM 2355 N N . ILE A 1 299 ? -17.344 -10.242 -12.664 1 92.31 299 ILE A N 1
ATOM 2356 C CA . ILE A 1 299 ? -17.469 -9.07 -11.805 1 92.31 299 ILE A CA 1
ATOM 2357 C C . ILE A 1 299 ? -17.016 -7.82 -12.562 1 92.31 299 ILE A C 1
ATOM 2359 O O . ILE A 1 299 ? -16.125 -7.895 -13.422 1 92.31 299 ILE A O 1
ATOM 2363 N N . GLN A 1 300 ? -17.625 -6.738 -12.25 1 91.25 300 GLN A N 1
ATOM 2364 C CA . GLN A 1 300 ? -17.234 -5.461 -12.836 1 91.25 300 GLN A CA 1
ATOM 2365 C C . GLN A 1 300 ? -16.156 -4.785 -11.992 1 91.25 300 GLN A C 1
ATOM 2367 O O . GLN A 1 300 ? -16.328 -4.605 -10.789 1 91.25 300 GLN A O 1
ATOM 2372 N N . THR A 1 301 ? -15.055 -4.496 -12.633 1 93.12 301 THR A N 1
ATOM 2373 C CA . THR A 1 301 ? -13.938 -3.842 -11.945 1 93.12 301 THR A CA 1
ATOM 2374 C C . THR A 1 301 ? -13.43 -2.652 -12.758 1 93.12 301 THR A C 1
ATOM 2376 O O . THR A 1 301 ? -13.883 -2.42 -13.883 1 93.12 301 THR A O 1
ATOM 2379 N N . GLU A 1 302 ? -12.594 -1.85 -12.164 1 90.12 302 GLU A N 1
ATOM 2380 C CA . GLU A 1 302 ? -11.945 -0.743 -12.867 1 90.12 302 GLU A CA 1
ATOM 2381 C C . GLU A 1 302 ? -11.031 -1.252 -13.977 1 90.12 302 GLU A C 1
ATOM 2383 O O . GLU A 1 302 ? -10.852 -0.579 -14.992 1 90.12 302 GLU A O 1
ATOM 2388 N N . ILE A 1 303 ? -10.492 -2.426 -13.773 1 94.81 303 ILE A N 1
ATOM 2389 C CA . ILE A 1 303 ? -9.648 -3.08 -14.766 1 94.81 303 ILE A CA 1
ATOM 2390 C C . ILE A 1 303 ? -10.453 -4.137 -15.508 1 94.81 303 ILE A C 1
ATOM 2392 O O . ILE A 1 303 ? -11.102 -4.984 -14.891 1 94.81 303 ILE A O 1
ATOM 2396 N N . SER A 1 304 ? -10.422 -4.051 -16.828 1 95.88 304 SER A N 1
ATOM 2397 C CA . SER A 1 304 ? -11.172 -5.012 -17.625 1 95.88 304 SER A CA 1
ATOM 2398 C C . SER A 1 304 ? -10.719 -6.441 -17.344 1 95.88 304 SER A C 1
ATOM 2400 O O . SER A 1 304 ? -9.523 -6.723 -17.281 1 95.88 304 SER A O 1
ATOM 2402 N N . ILE A 1 305 ? -11.711 -7.312 -17.219 1 96.38 305 ILE A N 1
ATOM 2403 C CA . ILE A 1 305 ? -11.453 -8.703 -16.875 1 96.38 305 ILE A CA 1
ATOM 2404 C C . ILE A 1 305 ? -11.602 -9.586 -18.109 1 96.38 305 ILE A C 1
ATOM 2406 O O . ILE A 1 305 ? -12.5 -9.359 -18.938 1 96.38 305 ILE A O 1
ATOM 2410 N N . VAL A 1 306 ? -10.727 -10.539 -18.219 1 96.69 306 VAL A N 1
ATOM 2411 C CA . VAL A 1 306 ? -10.844 -11.586 -19.234 1 96.69 306 VAL A CA 1
ATOM 2412 C C . VAL A 1 306 ? -10.914 -12.953 -18.547 1 96.69 306 VAL A C 1
ATOM 2414 O O . VAL A 1 306 ? -10.016 -13.32 -17.781 1 96.69 306 VAL A O 1
ATOM 2417 N N . ASP A 1 307 ? -11.977 -13.688 -18.844 1 96.06 307 ASP A N 1
ATOM 2418 C CA . ASP A 1 307 ? -12.141 -15.039 -18.312 1 96.06 307 ASP A CA 1
ATOM 2419 C C . ASP A 1 307 ? -11.266 -16.047 -19.047 1 96.06 307 ASP A C 1
ATOM 2421 O O . ASP A 1 307 ? -11.438 -16.25 -20.25 1 96.06 307 ASP A O 1
ATOM 2425 N N . MET A 1 308 ? -10.328 -16.672 -18.297 1 95.56 308 MET A N 1
ATOM 2426 C CA . MET A 1 308 ? -9.391 -17.609 -18.906 1 95.56 308 MET A CA 1
ATOM 2427 C C . MET A 1 308 ? -9.719 -19.047 -18.516 1 95.56 308 MET A C 1
ATOM 2429 O O . MET A 1 308 ? -8.875 -19.938 -18.656 1 95.56 308 MET A O 1
ATOM 2433 N N . SER A 1 309 ? -10.852 -19.25 -18.016 1 91.12 309 SER A N 1
ATOM 2434 C CA . SER A 1 309 ? -11.227 -20.547 -17.453 1 91.12 309 SER A CA 1
ATOM 2435 C C . SER A 1 309 ? -11.234 -21.641 -18.516 1 91.12 309 SER A C 1
ATOM 2437 O O . SER A 1 309 ? -11.148 -22.828 -18.203 1 91.12 309 SER A O 1
ATOM 2439 N N . LYS A 1 310 ? -11.234 -21.188 -19.766 1 87.38 310 LYS A N 1
ATOM 2440 C CA . LYS A 1 310 ? -11.32 -22.188 -20.828 1 87.38 310 LYS A CA 1
ATOM 2441 C C . LYS A 1 310 ? -9.953 -22.438 -21.453 1 87.38 310 LYS A C 1
ATOM 2443 O O . LYS A 1 310 ? -9.844 -23.203 -22.422 1 87.38 310 LYS A O 1
ATOM 2448 N N . VAL A 1 311 ? -8.984 -21.625 -20.828 1 82 311 VAL A N 1
ATOM 2449 C CA . VAL A 1 311 ? -7.641 -21.828 -21.359 1 82 311 VAL A CA 1
ATOM 2450 C C . VAL A 1 311 ? -7.062 -23.141 -20.828 1 82 311 VAL A C 1
ATOM 2452 O O . VAL A 1 311 ? -7.152 -23.422 -19.625 1 82 311 VAL A O 1
ATOM 2455 N N . GLY A 1 312 ? -6.391 -23.938 -21.484 1 61.97 312 GLY A N 1
ATOM 2456 C CA . GLY A 1 312 ? -5.75 -25.125 -20.953 1 61.97 312 GLY A CA 1
ATOM 2457 C C . GLY A 1 312 ? -6.336 -26.406 -21.484 1 61.97 312 GLY A C 1
ATOM 2458 O O . GLY A 1 312 ? -5.73 -27.469 -21.359 1 61.97 312 GLY A O 1
ATOM 2459 N N . PHE A 1 313 ? -7.809 -26.375 -21.5 1 44.94 313 PHE A N 1
ATOM 2460 C CA . PHE A 1 313 ? -8.367 -27.688 -21.797 1 44.94 313 PHE A CA 1
ATOM 2461 C C . PHE A 1 313 ? -8.305 -27.969 -23.297 1 44.94 313 PHE A C 1
ATOM 2463 O O . PHE A 1 313 ? -8.359 -27.047 -24.109 1 44.94 313 PHE A O 1
ATOM 2470 N N . MET B 1 1 ? -13.336 33.188 -3.291 1 81.81 1 MET B N 1
ATOM 2471 C CA . MET B 1 1 ? -13.289 31.75 -3.148 1 81.81 1 MET B CA 1
ATOM 2472 C C . MET B 1 1 ? -14.336 31.078 -4.031 1 81.81 1 MET B C 1
ATOM 2474 O O . MET B 1 1 ? -15.516 31.406 -3.961 1 81.81 1 MET B O 1
ATOM 2478 N N . GLN B 1 2 ? -13.836 30.203 -4.906 1 91.75 2 GLN B N 1
ATOM 2479 C CA . GLN B 1 2 ? -14.711 29.672 -5.938 1 91.75 2 GLN B CA 1
ATOM 2480 C C . GLN B 1 2 ? -15.469 28.438 -5.434 1 91.75 2 GLN B C 1
ATOM 2482 O O . GLN B 1 2 ? -16.391 27.953 -6.098 1 91.75 2 GLN B O 1
ATOM 2487 N N . TYR B 1 3 ? -15.07 27.953 -4.219 1 97.44 3 TYR B N 1
ATOM 2488 C CA . TYR B 1 3 ? -15.742 26.797 -3.656 1 97.44 3 TYR B CA 1
ATOM 2489 C C . TYR B 1 3 ? -16.609 27.188 -2.471 1 97.44 3 TYR B C 1
ATOM 2491 O O . TYR B 1 3 ? -16.281 28.109 -1.723 1 97.44 3 TYR B O 1
ATOM 2499 N N . GLU B 1 4 ? -17.609 26.469 -2.264 1 97.69 4 GLU B N 1
ATOM 2500 C CA . GLU B 1 4 ? -18.578 26.828 -1.222 1 97.69 4 GLU B CA 1
ATOM 2501 C C . GLU B 1 4 ? -18.469 25.875 -0.029 1 97.69 4 GLU B C 1
ATOM 2503 O O . GLU B 1 4 ? -18.5 26.312 1.123 1 97.69 4 GLU B O 1
ATOM 2508 N N . THR B 1 5 ? -18.406 24.562 -0.287 1 98.69 5 THR B N 1
ATOM 2509 C CA . THR B 1 5 ? -18.5 23.578 0.786 1 98.69 5 THR B CA 1
ATOM 2510 C C . THR B 1 5 ? -17.234 22.734 0.85 1 98.69 5 THR B C 1
ATOM 2512 O O . THR B 1 5 ? -16.812 22.172 -0.155 1 98.69 5 THR B O 1
ATOM 2515 N N . PHE B 1 6 ? -16.641 22.688 2.025 1 98.88 6 PHE B N 1
ATOM 2516 C CA . PHE B 1 6 ? -15.406 21.969 2.289 1 98.88 6 PHE B CA 1
ATOM 2517 C C . PHE B 1 6 ? -15.633 20.859 3.303 1 98.88 6 PHE B C 1
ATOM 2519 O O . PHE B 1 6 ? -16.25 21.078 4.348 1 98.88 6 PHE B O 1
ATOM 2526 N N . ALA B 1 7 ? -15.195 19.641 2.994 1 98.94 7 ALA B N 1
ATOM 2527 C CA . ALA B 1 7 ? -15.125 18.531 3.938 1 98.94 7 ALA B CA 1
ATOM 2528 C C . ALA B 1 7 ? -13.688 18.234 4.336 1 98.94 7 ALA B C 1
ATOM 2530 O O . ALA B 1 7 ? -12.875 17.828 3.498 1 98.94 7 ALA B O 1
ATOM 2531 N N . ILE B 1 8 ? -13.367 18.438 5.582 1 98.88 8 ILE B N 1
ATOM 2532 C CA . ILE B 1 8 ? -11.992 18.328 6.043 1 98.88 8 ILE B CA 1
ATOM 2533 C C . ILE B 1 8 ? -11.852 17.141 7 1 98.88 8 ILE B C 1
ATOM 2535 O O . ILE B 1 8 ? -12.336 17.188 8.133 1 98.88 8 ILE B O 1
ATOM 2539 N N . LEU B 1 9 ? -11.195 16.078 6.57 1 98.25 9 LEU B N 1
ATOM 2540 C CA . LEU B 1 9 ? -10.883 14.945 7.441 1 98.25 9 LEU B CA 1
ATOM 2541 C C . LEU B 1 9 ? -9.719 15.281 8.367 1 98.25 9 LEU B C 1
ATOM 2543 O O . LEU B 1 9 ? -8.883 16.125 8.039 1 98.25 9 LEU B O 1
ATOM 2547 N N . GLY B 1 10 ? -9.688 14.602 9.516 1 94.56 10 GLY B N 1
ATOM 2548 C CA . GLY B 1 10 ? -8.633 14.875 10.477 1 94.56 10 GLY B CA 1
ATOM 2549 C C . GLY B 1 10 ? -8.719 16.266 11.07 1 94.56 10 GLY B C 1
ATOM 2550 O O . GLY B 1 10 ? -7.695 16.875 11.398 1 94.56 10 GLY B O 1
ATOM 2551 N N . ALA B 1 11 ? -9.883 16.781 11.234 1 97 11 ALA B N 1
ATOM 2552 C CA . ALA B 1 11 ? -10.109 18.172 11.578 1 97 11 ALA B CA 1
ATOM 2553 C C . ALA B 1 11 ? -9.57 18.5 12.969 1 97 11 ALA B C 1
ATOM 2555 O O . ALA B 1 11 ? -9.219 19.641 13.266 1 97 11 ALA B O 1
ATOM 2556 N N . THR B 1 12 ? -9.484 17.516 13.805 1 95 12 THR B N 1
ATOM 2557 C CA . THR B 1 12 ? -9.016 17.766 15.164 1 95 12 THR B CA 1
ATOM 2558 C C . THR B 1 12 ? -7.508 17.547 15.258 1 95 12 THR B C 1
ATOM 2560 O O . THR B 1 12 ? -6.906 17.797 16.312 1 95 12 THR B O 1
ATOM 2563 N N . GLY B 1 13 ? -6.934 17.062 14.211 1 92.5 13 GLY B N 1
ATOM 2564 C CA . GLY B 1 13 ? -5.496 16.844 14.18 1 92.5 13 GLY B CA 1
ATOM 2565 C C . GLY B 1 13 ? -4.719 18.062 13.742 1 92.5 13 GLY B C 1
ATOM 2566 O O . GLY B 1 13 ? -5.289 19.156 13.586 1 92.5 13 GLY B O 1
ATOM 2567 N N . GLN B 1 14 ? -3.428 17.875 13.562 1 92 14 GLN B N 1
ATOM 2568 C CA . GLN B 1 14 ? -2.539 19 13.234 1 92 14 GLN B CA 1
ATOM 2569 C C . GLN B 1 14 ? -2.805 19.516 11.828 1 92 14 GLN B C 1
ATOM 2571 O O . GLN B 1 14 ? -3.033 20.703 11.633 1 92 14 GLN B O 1
ATOM 2576 N N . GLN B 1 15 ? -2.865 18.609 10.859 1 95.5 15 GLN B N 1
ATOM 2577 C CA . GLN B 1 15 ? -3.02 19.047 9.469 1 95.5 15 GLN B CA 1
ATOM 2578 C C . GLN B 1 15 ? -4.438 19.562 9.211 1 95.5 15 GLN B C 1
ATOM 2580 O O . GLN B 1 15 ? -4.629 20.719 8.844 1 95.5 15 GLN B O 1
ATOM 2585 N N . GLY B 1 16 ? -5.426 18.703 9.531 1 97.19 16 GLY B N 1
ATOM 2586 C CA . GLY B 1 16 ? -6.805 19.125 9.32 1 97.19 16 GLY B CA 1
ATOM 2587 C C . GLY B 1 16 ? -7.188 20.359 10.117 1 97.19 16 GLY B C 1
ATOM 2588 O O . GLY B 1 16 ? -7.922 21.219 9.633 1 97.19 16 GLY B O 1
ATOM 2589 N N . GLY B 1 17 ? -6.684 20.406 11.328 1 97.19 17 GLY B N 1
ATOM 2590 C CA . GLY B 1 17 ? -6.953 21.578 12.148 1 97.19 17 GLY B CA 1
ATOM 2591 C C . GLY B 1 17 ? -6.406 22.859 11.562 1 97.19 17 GLY B C 1
ATOM 2592 O O . GLY B 1 17 ? -7.078 23.906 11.586 1 97.19 17 GLY B O 1
ATOM 2593 N N . ALA B 1 18 ? -5.199 22.797 11.055 1 96.88 18 ALA B N 1
ATOM 2594 C CA . ALA B 1 18 ? -4.598 23.969 10.414 1 96.88 18 ALA B CA 1
ATOM 2595 C C . ALA B 1 18 ? -5.43 24.438 9.227 1 96.88 18 ALA B C 1
ATOM 2597 O O . ALA B 1 18 ? -5.633 25.625 9.031 1 96.88 18 ALA B O 1
ATOM 2598 N N . VAL B 1 19 ? -5.934 23.484 8.453 1 98.19 19 VAL B N 1
ATOM 2599 C CA . VAL B 1 19 ? -6.754 23.781 7.285 1 98.19 19 VAL B CA 1
ATOM 2600 C C . VAL B 1 19 ? -8.062 24.422 7.727 1 98.19 19 VAL B C 1
ATOM 2602 O O . VAL B 1 19 ? -8.461 25.469 7.199 1 98.19 19 VAL B O 1
ATOM 2605 N N . VAL B 1 20 ? -8.711 23.875 8.75 1 98.69 20 VAL B N 1
ATOM 2606 C CA . VAL B 1 20 ? -9.984 24.391 9.242 1 98.69 20 VAL B CA 1
ATOM 2607 C C . VAL B 1 20 ? -9.797 25.812 9.781 1 98.69 20 VAL B C 1
ATOM 2609 O O . VAL B 1 20 ? -10.57 26.703 9.453 1 98.69 20 VAL B O 1
ATOM 2612 N N . ARG B 1 21 ? -8.766 26.031 10.578 1 98.06 21 ARG B N 1
ATOM 2613 C CA . ARG B 1 21 ? -8.516 27.328 11.18 1 98.06 21 ARG B CA 1
ATOM 2614 C C . ARG B 1 21 ? -8.289 28.391 10.109 1 98.06 21 ARG B C 1
ATOM 2616 O O . ARG B 1 21 ? -8.852 29.484 10.188 1 98.06 21 ARG B O 1
ATOM 2623 N N . HIS B 1 22 ? -7.551 28.047 9.117 1 97.31 22 HIS B N 1
ATOM 2624 C CA . HIS B 1 22 ? -7.27 29.016 8.055 1 97.31 22 HIS B CA 1
ATOM 2625 C C . HIS B 1 22 ? -8.531 29.344 7.262 1 97.31 22 HIS B C 1
ATOM 2627 O O . HIS B 1 22 ? -8.828 30.516 7.016 1 97.31 22 HIS B O 1
ATOM 2633 N N . LEU B 1 23 ? -9.266 28.312 6.836 1 97.81 23 LEU B N 1
ATOM 2634 C CA . LEU B 1 23 ? -10.477 28.516 6.051 1 97.81 23 LEU B CA 1
ATOM 2635 C C . LEU B 1 23 ? -11.5 29.344 6.816 1 97.81 23 LEU B C 1
ATOM 2637 O O . LEU B 1 23 ? -12.094 30.266 6.262 1 97.81 23 LEU B O 1
ATOM 2641 N N . ALA B 1 24 ? -11.688 28.984 8.07 1 98.06 24 ALA B N 1
ATOM 2642 C CA . ALA B 1 24 ? -12.688 29.656 8.891 1 98.06 24 ALA B CA 1
ATOM 2643 C C . ALA B 1 24 ? -12.414 31.156 8.984 1 98.06 24 ALA B C 1
ATOM 2645 O O . ALA B 1 24 ? -13.336 31.969 8.906 1 98.06 24 ALA B O 1
ATOM 2646 N N . LYS B 1 25 ? -11.172 31.469 9.086 1 96.88 25 LYS B N 1
ATOM 2647 C CA . LYS B 1 25 ? -10.75 32.844 9.281 1 96.88 25 LYS B CA 1
ATOM 2648 C C . LYS B 1 25 ? -10.75 33.625 7.957 1 96.88 25 LYS B C 1
ATOM 2650 O O . LYS B 1 25 ? -11.242 34.75 7.887 1 96.88 25 LYS B O 1
ATOM 2655 N N . THR B 1 26 ? -10.297 33.062 6.93 1 95.94 26 THR B N 1
ATOM 2656 C CA . THR B 1 26 ? -9.984 33.75 5.688 1 95.94 26 THR B CA 1
ATOM 2657 C C . THR B 1 26 ? -11.203 33.781 4.77 1 95.94 26 THR B C 1
ATOM 2659 O O . THR B 1 26 ? -11.367 34.719 3.984 1 95.94 26 THR B O 1
ATOM 2662 N N . TYR B 1 27 ? -12.062 32.812 4.914 1 96.62 27 TYR B N 1
ATOM 2663 C CA . TYR B 1 27 ? -13.211 32.719 4.023 1 96.62 27 TYR B CA 1
ATOM 2664 C C . TYR B 1 27 ? -14.5 32.531 4.812 1 96.62 27 TYR B C 1
ATOM 2666 O O . TYR B 1 27 ? -15.062 31.422 4.855 1 96.62 27 TYR B O 1
ATOM 2674 N N . PRO B 1 28 ? -15.07 33.594 5.266 1 95.25 28 PRO B N 1
ATOM 2675 C CA . PRO B 1 28 ? -16.234 33.5 6.156 1 95.25 28 PRO B CA 1
ATOM 2676 C C . PRO B 1 28 ? -17.469 32.938 5.465 1 95.25 28 PRO B C 1
ATOM 2678 O O . PRO B 1 28 ? -18.391 32.469 6.133 1 95.25 28 PRO B O 1
ATOM 2681 N N . ASP B 1 29 ? -17.5 32.938 4.195 1 96.31 29 ASP B N 1
ATOM 2682 C CA . ASP B 1 29 ? -18.672 32.469 3.463 1 96.31 29 ASP B CA 1
ATOM 2683 C C . ASP B 1 29 ? -18.562 30.984 3.15 1 96.31 29 ASP B C 1
ATOM 2685 O O . ASP B 1 29 ? -19.531 30.359 2.709 1 96.31 29 ASP B O 1
ATOM 2689 N N . ALA B 1 30 ? -17.391 30.406 3.377 1 97.62 30 ALA B N 1
ATOM 2690 C CA . ALA B 1 30 ? -17.188 28.969 3.141 1 97.62 30 ALA B CA 1
ATOM 2691 C C . ALA B 1 30 ? -17.922 28.141 4.188 1 97.62 30 ALA B C 1
ATOM 2693 O O . ALA B 1 30 ? -17.938 28.484 5.371 1 97.62 30 ALA B O 1
ATOM 2694 N N . LYS B 1 31 ? -18.547 27.094 3.742 1 98.62 31 LYS B N 1
ATOM 2695 C CA . LYS B 1 31 ? -19.125 26.109 4.652 1 98.62 31 LYS B CA 1
ATOM 2696 C C . LYS B 1 31 ? -18.125 24.969 4.938 1 98.62 31 LYS B C 1
ATOM 2698 O O . LYS B 1 31 ? -17.812 24.188 4.047 1 98.62 31 LYS B O 1
ATOM 2703 N N . ILE B 1 32 ? -17.719 24.906 6.18 1 98.81 32 ILE B N 1
ATOM 2704 C CA . ILE B 1 32 ? -16.641 24 6.531 1 98.81 32 ILE B CA 1
ATOM 2705 C C . ILE B 1 32 ? -17.172 22.859 7.402 1 98.81 32 ILE B C 1
ATOM 2707 O O . ILE B 1 32 ? -17.625 23.094 8.531 1 98.81 32 ILE B O 1
ATOM 2711 N N . ARG B 1 33 ? -17.125 21.703 6.883 1 98.88 33 ARG B N 1
ATOM 2712 C CA . ARG B 1 33 ? -17.422 20.5 7.656 1 98.88 33 ARG B CA 1
ATOM 2713 C C . ARG B 1 33 ? -16.156 19.906 8.258 1 98.88 33 ARG B C 1
ATOM 2715 O O . ARG B 1 33 ? -15.352 19.312 7.551 1 98.88 33 ARG B O 1
ATOM 2722 N N . ALA B 1 34 ? -16 20.109 9.523 1 98.81 34 ALA B N 1
ATOM 2723 C CA . ALA B 1 34 ? -14.922 19.484 10.266 1 98.81 34 ALA B CA 1
ATOM 2724 C C . ALA B 1 34 ? -15.281 18.047 10.641 1 98.81 34 ALA B C 1
ATOM 2726 O O . ALA B 1 34 ? -16.125 17.812 11.516 1 98.81 34 ALA B O 1
ATOM 2727 N N . ILE B 1 35 ? -14.625 17.109 10.023 1 98.62 35 ILE B N 1
ATOM 2728 C CA . ILE B 1 35 ? -15 15.703 10.18 1 98.62 35 ILE B CA 1
ATOM 2729 C C . ILE B 1 35 ? -14.117 15.047 11.234 1 98.62 35 ILE B C 1
ATOM 2731 O O . ILE B 1 35 ? -12.891 15.18 11.203 1 98.62 35 ILE B O 1
ATOM 2735 N N . THR B 1 36 ? -14.711 14.398 12.094 1 96.88 36 THR B N 1
ATOM 2736 C CA . THR B 1 36 ? -14.031 13.703 13.18 1 96.88 36 THR B CA 1
ATOM 2737 C C . THR B 1 36 ? -14.836 12.484 13.617 1 96.88 36 THR B C 1
ATOM 2739 O O . THR B 1 36 ? -16.031 12.406 13.375 1 96.88 36 THR B O 1
ATOM 2742 N N . ARG B 1 37 ? -14.188 11.562 14.266 1 93.06 37 ARG B N 1
ATOM 2743 C CA . ARG B 1 37 ? -14.828 10.367 14.797 1 93.06 37 ARG B CA 1
ATOM 2744 C C . ARG B 1 37 ? -15.555 10.664 16.109 1 93.06 37 ARG B C 1
ATOM 2746 O O . ARG B 1 37 ? -16.453 9.914 16.5 1 93.06 37 ARG B O 1
ATOM 2753 N N . SER B 1 38 ? -15.109 11.805 16.703 1 94.88 38 SER B N 1
ATOM 2754 C CA . SER B 1 38 ? -15.594 12.086 18.047 1 94.88 38 SER B CA 1
ATOM 2755 C C . SER B 1 38 ? -15.961 13.555 18.203 1 94.88 38 SER B C 1
ATOM 2757 O O . SER B 1 38 ? -15.305 14.289 18.938 1 94.88 38 SER B O 1
ATOM 2759 N N . PRO B 1 39 ? -17.078 13.875 17.719 1 96.12 39 PRO B N 1
ATOM 2760 C CA . PRO B 1 39 ? -17.453 15.289 17.766 1 96.12 39 PRO B CA 1
ATOM 2761 C C . PRO B 1 39 ? -17.734 15.781 19.172 1 96.12 39 PRO B C 1
ATOM 2763 O O . PRO B 1 39 ? -17.797 17 19.422 1 96.12 39 PRO B O 1
ATOM 2766 N N . GLU B 1 40 ? -17.875 14.898 20.078 1 95.69 40 GLU B N 1
ATOM 2767 C CA . GLU B 1 40 ? -18.25 15.266 21.438 1 95.69 40 GLU B CA 1
ATOM 2768 C C . GLU B 1 40 ? -17.031 15.68 22.25 1 95.69 40 GLU B C 1
ATOM 2770 O O . GLU B 1 40 ? -17.156 16.266 23.328 1 95.69 40 GLU B O 1
ATOM 2775 N N . LYS B 1 41 ? -15.859 15.367 21.812 1 95.94 41 LYS B N 1
ATOM 2776 C CA . LYS B 1 41 ? -14.633 15.688 22.547 1 95.94 41 LYS B CA 1
ATOM 2777 C C . LYS B 1 41 ? -14.359 17.188 22.531 1 95.94 41 LYS B C 1
ATOM 2779 O O . LYS B 1 41 ? -14.766 17.891 21.609 1 95.94 41 LYS B O 1
ATOM 2784 N N . GLU B 1 42 ? -13.625 17.656 23.453 1 95.88 42 GLU B N 1
ATOM 2785 C CA . GLU B 1 42 ? -13.383 19.078 23.672 1 95.88 42 GLU B CA 1
ATOM 2786 C C . GLU B 1 42 ? -12.617 19.688 22.484 1 95.88 42 GLU B C 1
ATOM 2788 O O . GLU B 1 42 ? -12.914 20.812 22.078 1 95.88 42 GLU B O 1
ATOM 2793 N N . ASN B 1 43 ? -11.672 18.953 22.031 1 94.06 43 ASN B N 1
ATOM 2794 C CA . ASN B 1 43 ? -10.891 19.484 20.922 1 94.06 43 ASN B CA 1
ATOM 2795 C C . ASN B 1 43 ? -11.742 19.656 19.656 1 94.06 43 ASN B C 1
ATOM 2797 O O . ASN B 1 43 ? -11.508 20.578 18.875 1 94.06 43 ASN B O 1
ATOM 2801 N N . ALA B 1 44 ? -12.695 18.797 19.484 1 96.88 44 ALA B N 1
ATOM 2802 C CA . ALA B 1 44 ? -13.625 18.938 18.375 1 96.88 44 ALA B CA 1
ATOM 2803 C C . ALA B 1 44 ? -14.547 20.141 18.594 1 96.88 44 ALA B C 1
ATOM 2805 O O . ALA B 1 44 ? -14.711 20.969 17.688 1 96.88 44 ALA B O 1
ATOM 2806 N N . LYS B 1 45 ? -15.078 20.297 19.75 1 97 45 LYS B N 1
ATOM 2807 C CA . LYS B 1 45 ? -16 21.391 20.047 1 97 45 LYS B CA 1
ATOM 2808 C C . LYS B 1 45 ? -15.312 22.75 19.922 1 97 45 LYS B C 1
ATOM 2810 O O . LYS B 1 45 ? -15.938 23.734 19.547 1 97 45 LYS B O 1
ATOM 2815 N N . ALA B 1 46 ? -14.039 22.734 20.234 1 97.25 46 ALA B N 1
ATOM 2816 C CA . ALA B 1 46 ? -13.258 23.969 20.125 1 97.25 46 ALA B CA 1
ATOM 2817 C C . ALA B 1 46 ? -13.266 24.516 18.703 1 97.25 46 ALA B C 1
ATOM 2819 O O . ALA B 1 46 ? -13.164 25.719 18.5 1 97.25 46 ALA B O 1
ATOM 2820 N N . LEU B 1 47 ? -13.438 23.656 17.75 1 97.88 47 LEU B N 1
ATOM 2821 C CA . LEU B 1 47 ? -13.453 24.078 16.344 1 97.88 47 LEU B CA 1
ATOM 2822 C C . LEU B 1 47 ? -14.672 24.938 16.047 1 97.88 47 LEU B C 1
ATOM 2824 O O . LEU B 1 47 ? -14.648 25.781 15.148 1 97.88 47 LEU B O 1
ATOM 2828 N N . LEU B 1 48 ? -15.766 24.766 16.766 1 97.56 48 LEU B N 1
ATOM 2829 C CA . LEU B 1 48 ? -17 25.516 16.562 1 97.56 48 LEU B CA 1
ATOM 2830 C C . LEU B 1 48 ? -16.812 26.984 16.922 1 97.56 48 LEU B C 1
ATOM 2832 O O . LEU B 1 48 ? -17.547 27.844 16.453 1 97.56 48 LEU B O 1
ATOM 2836 N N . SER B 1 49 ? -15.836 27.281 17.734 1 97.38 49 SER B N 1
ATOM 2837 C CA . SER B 1 49 ? -15.586 28.641 18.156 1 97.38 49 SER B CA 1
ATOM 2838 C C . SER B 1 49 ? -14.852 29.438 17.094 1 97.38 49 SER B C 1
ATOM 2840 O O . SER B 1 49 ? -14.734 30.656 17.188 1 97.38 49 SER B O 1
ATOM 2842 N N . LEU B 1 50 ? -14.367 28.781 16.094 1 97.88 50 LEU B N 1
ATOM 2843 C CA . LEU B 1 50 ? -13.594 29.438 15.047 1 97.88 50 LEU B CA 1
ATOM 2844 C C . LEU B 1 50 ? -14.492 30.328 14.188 1 97.88 50 LEU B C 1
ATOM 2846 O O . LEU B 1 50 ? -14.023 31.297 13.586 1 97.88 50 LEU B O 1
ATOM 2850 N N . GLY B 1 51 ? -15.781 30 14.055 1 96.94 51 GLY B N 1
ATOM 2851 C CA . GLY B 1 51 ? -16.734 30.781 13.273 1 96.94 51 GLY B CA 1
ATOM 2852 C C . GLY B 1 51 ? -18.016 30.016 12.984 1 96.94 51 GLY B C 1
ATOM 2853 O O . GLY B 1 51 ? -18.062 28.797 13.086 1 96.94 51 GLY B O 1
ATOM 2854 N N . PRO B 1 52 ? -19.047 30.766 12.609 1 97.44 52 PRO B N 1
ATOM 2855 C CA . PRO B 1 52 ? -20.344 30.141 12.344 1 97.44 52 PRO B CA 1
ATOM 2856 C C . PRO B 1 52 ? -20.344 29.281 11.086 1 97.44 52 PRO B C 1
ATOM 2858 O O . PRO B 1 52 ? -21.281 28.516 10.852 1 97.44 52 PRO B O 1
ATOM 2861 N N . ASN B 1 53 ? -19.266 29.422 10.328 1 98.12 53 ASN B N 1
ATOM 2862 C CA . ASN B 1 53 ? -19.203 28.672 9.078 1 98.12 53 ASN B CA 1
ATOM 2863 C C . ASN B 1 53 ? -18.562 27.312 9.281 1 98.12 53 ASN B C 1
ATOM 2865 O O . ASN B 1 53 ? -18.328 26.578 8.32 1 98.12 53 ASN B O 1
ATOM 2869 N N . VAL B 1 54 ? -18.25 26.922 10.562 1 98.75 54 VAL B N 1
ATOM 2870 C CA . VAL B 1 54 ? -17.672 25.625 10.875 1 98.75 54 VAL B CA 1
ATOM 2871 C C . VAL B 1 54 ? -18.734 24.734 11.523 1 98.75 54 VAL B C 1
ATOM 2873 O O . VAL B 1 54 ? -19.406 25.156 12.477 1 98.75 54 VAL B O 1
ATOM 2876 N N . SER B 1 55 ? -18.938 23.547 10.984 1 98.62 55 SER B N 1
ATOM 2877 C CA . SER B 1 55 ? -19.797 22.547 11.586 1 98.62 55 SER B CA 1
ATOM 2878 C C . SER B 1 55 ? -19.031 21.25 11.852 1 98.62 55 SER B C 1
ATOM 2880 O O . SER B 1 55 ? -18.047 20.953 11.164 1 98.62 55 SER B O 1
ATOM 2882 N N . LEU B 1 56 ? -19.422 20.547 12.859 1 98.62 56 LEU B N 1
ATOM 2883 C CA . LEU B 1 56 ? -18.844 19.234 13.156 1 98.62 56 LEU B CA 1
ATOM 2884 C C . LEU B 1 56 ? -19.672 18.125 12.531 1 98.62 56 LEU B C 1
ATOM 2886 O O . LEU B 1 56 ? -20.906 18.125 12.633 1 98.62 56 LEU B O 1
ATOM 2890 N N . VAL B 1 57 ? -19 17.266 11.836 1 98.56 57 VAL B N 1
ATOM 2891 C CA . VAL B 1 57 ? -19.656 16.109 11.234 1 98.56 57 VAL B CA 1
ATOM 2892 C C . VAL B 1 57 ? -18.953 14.828 11.688 1 98.56 57 VAL B C 1
ATOM 2894 O O . VAL B 1 57 ? -17.734 14.734 11.641 1 98.56 57 VAL B O 1
ATOM 2897 N N . GLN B 1 58 ? -19.719 13.898 12.156 1 98.19 58 GLN B N 1
ATOM 2898 C CA . GLN B 1 58 ? -19.156 12.625 12.594 1 98.19 58 GLN B CA 1
ATOM 2899 C C . GLN B 1 58 ? -18.969 11.672 11.414 1 98.19 58 GLN B C 1
ATOM 2901 O O . GLN B 1 58 ? -19.922 11.438 10.648 1 98.19 58 GLN B O 1
ATOM 2906 N N . ALA B 1 59 ? -17.781 11.133 11.266 1 98.06 59 ALA B N 1
ATOM 2907 C CA . ALA B 1 59 ? -17.5 10.062 10.305 1 98.06 59 ALA B CA 1
ATOM 2908 C C . ALA B 1 59 ? -16.234 9.312 10.688 1 98.06 59 ALA B C 1
ATOM 2910 O O . ALA B 1 59 ? -15.43 9.797 11.492 1 98.06 59 ALA B O 1
ATOM 2911 N N . SER B 1 60 ? -16.125 8.141 10.219 1 94.94 60 SER B N 1
ATOM 2912 C CA . SER B 1 60 ? -14.977 7.281 10.469 1 94.94 60 SER B CA 1
ATOM 2913 C C . SER B 1 60 ? -14.531 6.574 9.195 1 94.94 60 SER B C 1
ATOM 2915 O O . SER B 1 60 ? -15.359 6.188 8.367 1 94.94 60 SER B O 1
ATOM 2917 N N . PHE B 1 61 ? -13.234 6.348 9.102 1 94.5 61 PHE B N 1
ATOM 2918 C CA . PHE B 1 61 ? -12.695 5.598 7.973 1 94.5 61 PHE B CA 1
ATOM 2919 C C . PHE B 1 61 ? -13.234 4.168 7.969 1 94.5 61 PHE B C 1
ATOM 2921 O O . PHE B 1 61 ? -13.297 3.527 6.918 1 94.5 61 PHE B O 1
ATOM 2928 N N . ALA B 1 62 ? -13.648 3.672 9.133 1 91.31 62 ALA B N 1
ATOM 2929 C CA . ALA B 1 62 ? -14.109 2.295 9.289 1 91.31 62 ALA B CA 1
ATOM 2930 C C . ALA B 1 62 ? -15.578 2.16 8.898 1 91.31 62 ALA B C 1
ATOM 2932 O O . ALA B 1 62 ? -16.109 1.05 8.836 1 91.31 62 ALA B O 1
ATOM 2933 N N . ASP B 1 63 ? -16.203 3.297 8.656 1 95.56 63 ASP B N 1
ATOM 2934 C CA . ASP B 1 63 ? -17.609 3.336 8.297 1 95.56 63 ASP B CA 1
ATOM 2935 C C . ASP B 1 63 ? -17.828 4.098 6.988 1 95.56 63 ASP B C 1
ATOM 2937 O O . ASP B 1 63 ? -18.031 5.312 7 1 95.56 63 ASP B O 1
ATOM 2941 N N . ARG B 1 64 ? -17.844 3.402 5.91 1 96.94 64 ARG B N 1
ATOM 2942 C CA . ARG B 1 64 ? -17.938 4.008 4.586 1 96.94 64 ARG B CA 1
ATOM 2943 C C . ARG B 1 64 ? -19.172 4.891 4.465 1 96.94 64 ARG B C 1
ATOM 2945 O O . ARG B 1 64 ? -19.109 5.969 3.873 1 96.94 64 ARG B O 1
ATOM 2952 N N . GLN B 1 65 ? -20.25 4.473 4.984 1 97.62 65 GLN B N 1
ATOM 2953 C CA . GLN B 1 65 ? -21.5 5.219 4.891 1 97.62 65 GLN B CA 1
ATOM 2954 C C . GLN B 1 65 ? -21.375 6.582 5.562 1 97.62 65 GLN B C 1
ATOM 2956 O O . GLN B 1 65 ? -21.875 7.582 5.043 1 97.62 65 GLN B O 1
ATOM 2961 N N . SER B 1 66 ? -20.734 6.59 6.68 1 98.38 66 SER B N 1
ATOM 2962 C CA . SER B 1 66 ? -20.578 7.863 7.375 1 98.38 66 SER B CA 1
ATOM 2963 C C . SER B 1 66 ? -19.734 8.836 6.551 1 98.38 66 SER B C 1
ATOM 2965 O O . SER B 1 66 ? -19.984 10.047 6.574 1 98.38 66 SER B O 1
ATOM 2967 N N . LEU B 1 67 ? -18.797 8.344 5.797 1 98.56 67 LEU B N 1
ATOM 2968 C CA . LEU B 1 67 ? -18 9.195 4.926 1 98.56 67 LEU B CA 1
ATOM 2969 C C . LEU B 1 67 ? -18.828 9.695 3.748 1 98.56 67 LEU B C 1
ATOM 2971 O O . LEU B 1 67 ? -18.703 10.859 3.348 1 98.56 67 LEU B O 1
ATOM 2975 N N . GLU B 1 68 ? -19.625 8.797 3.195 1 98.69 68 GLU B N 1
ATOM 2976 C CA . GLU B 1 68 ? -20.516 9.203 2.105 1 98.69 68 GLU B CA 1
ATOM 2977 C C . GLU B 1 68 ? -21.406 10.359 2.529 1 98.69 68 GLU B C 1
ATOM 2979 O O . GLU B 1 68 ? -21.562 11.336 1.791 1 98.69 68 GLU B O 1
ATOM 2984 N N . GLU B 1 69 ? -21.922 10.242 3.697 1 98.62 69 GLU B N 1
ATOM 2985 C CA . GLU B 1 69 ? -22.781 11.305 4.23 1 98.62 69 GLU B CA 1
ATOM 2986 C C . GLU B 1 69 ? -21.984 12.586 4.477 1 98.62 69 GLU B C 1
ATOM 2988 O O . GLU B 1 69 ? -22.422 13.68 4.137 1 98.62 69 GLU B O 1
ATOM 2993 N N . ALA B 1 70 ? -20.812 12.438 4.992 1 98.75 70 ALA B N 1
ATOM 2994 C CA . ALA B 1 70 ? -19.984 13.586 5.324 1 98.75 70 ALA B CA 1
ATOM 2995 C C . ALA B 1 70 ? -19.531 14.32 4.066 1 98.75 70 ALA B C 1
ATOM 2997 O O . ALA B 1 70 ? -19.359 15.539 4.074 1 98.75 70 ALA B O 1
ATOM 2998 N N . PHE B 1 71 ? -19.344 13.602 2.955 1 98.88 71 PHE B N 1
ATOM 2999 C CA . PHE B 1 71 ? -18.797 14.164 1.722 1 98.88 71 PHE B CA 1
ATOM 3000 C C . PHE B 1 71 ? -19.922 14.703 0.84 1 98.88 71 PHE B C 1
ATOM 3002 O O . PHE B 1 71 ? -19.672 15.43 -0.118 1 98.88 71 PHE B O 1
ATOM 3009 N N . SER B 1 72 ? -21.172 14.305 1.16 1 98.62 72 SER B N 1
ATOM 3010 C CA . SER B 1 72 ? -22.297 14.672 0.308 1 98.62 72 SER B CA 1
ATOM 3011 C C . SER B 1 72 ? -22.391 16.188 0.12 1 98.62 72 SER B C 1
ATOM 3013 O O . SER B 1 72 ? -22.438 16.938 1.097 1 98.62 72 SER B O 1
ATOM 3015 N N . GLY B 1 73 ? -22.328 16.594 -1.159 1 98.62 73 GLY B N 1
ATOM 3016 C CA . GLY B 1 73 ? -22.484 18.016 -1.477 1 98.62 73 GLY B CA 1
ATOM 3017 C C . GLY B 1 73 ? -21.203 18.797 -1.363 1 98.62 73 GLY B C 1
ATOM 3018 O O . GLY B 1 73 ? -21.156 19.984 -1.691 1 98.62 73 GLY B O 1
ATOM 3019 N N . ALA B 1 74 ? -20.141 18.203 -0.873 1 98.88 74 ALA B N 1
ATOM 3020 C CA . ALA B 1 74 ? -18.859 18.891 -0.731 1 98.88 74 ALA B CA 1
ATOM 3021 C C . ALA B 1 74 ? -18.234 19.172 -2.094 1 98.88 74 ALA B C 1
ATOM 3023 O O . ALA B 1 74 ? -18.266 18.312 -2.98 1 98.88 74 ALA B O 1
ATOM 3024 N N . GLU B 1 75 ? -17.703 20.328 -2.24 1 98.94 75 GLU B N 1
ATOM 3025 C CA . GLU B 1 75 ? -16.969 20.688 -3.451 1 98.94 75 GLU B CA 1
ATOM 3026 C C . GLU B 1 75 ? -15.477 20.422 -3.301 1 98.94 75 GLU B C 1
ATOM 3028 O O . GLU B 1 75 ? -14.781 20.172 -4.289 1 98.94 75 GLU B O 1
ATOM 3033 N N . VAL B 1 76 ? -15 20.516 -2.098 1 98.94 76 VAL B N 1
ATOM 3034 C CA . VAL B 1 76 ? -13.602 20.234 -1.792 1 98.94 76 VAL B CA 1
ATOM 3035 C C . VAL B 1 76 ? -13.508 19.234 -0.641 1 98.94 76 VAL B C 1
ATOM 3037 O O . VAL B 1 76 ? -14.242 19.344 0.344 1 98.94 76 VAL B O 1
ATOM 3040 N N . ILE B 1 77 ? -12.703 18.25 -0.786 1 98.94 77 ILE B N 1
ATOM 3041 C CA . ILE B 1 77 ? -12.406 17.297 0.27 1 98.94 77 ILE B CA 1
ATOM 3042 C C . ILE B 1 77 ? -10.906 17.297 0.562 1 98.94 77 ILE B C 1
ATOM 3044 O O . ILE B 1 77 ? -10.086 17.219 -0.357 1 98.94 77 ILE B O 1
ATOM 3048 N N . PHE B 1 78 ? -10.562 17.516 1.795 1 98.94 78 PHE B N 1
ATOM 3049 C CA . PHE B 1 78 ? -9.1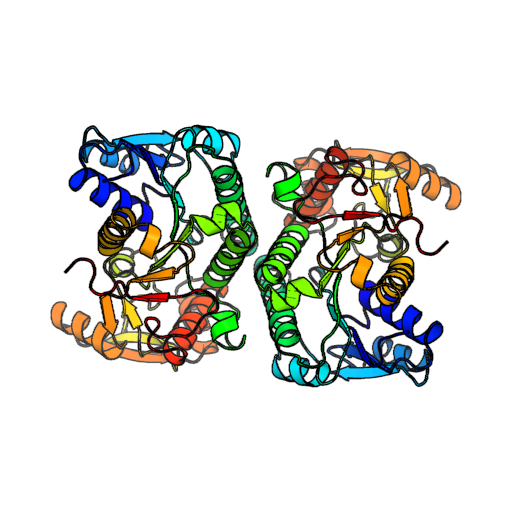88 17.359 2.264 1 98.94 78 PHE B CA 1
ATOM 3050 C C . PHE B 1 78 ? -9.031 16.062 3.045 1 98.94 78 PHE B C 1
ATOM 3052 O O . PHE B 1 78 ? -9.727 15.836 4.035 1 98.94 78 PHE B O 1
ATOM 3059 N N . LEU B 1 79 ? -8.125 15.203 2.6 1 98.81 79 LEU B N 1
ATOM 3060 C CA . LEU B 1 79 ? -7.852 13.914 3.238 1 98.81 79 LEU B CA 1
ATOM 3061 C C . LEU B 1 79 ? -6.469 13.914 3.883 1 98.81 79 LEU B C 1
ATOM 3063 O O . LEU B 1 79 ? -5.5 14.383 3.283 1 98.81 79 LEU B O 1
ATOM 3067 N N . VAL B 1 80 ? -6.371 13.492 5.059 1 97.06 80 VAL B N 1
ATOM 3068 C CA . VAL B 1 80 ? -5.129 13.094 5.715 1 97.06 80 VAL B CA 1
ATOM 3069 C C . VAL B 1 80 ? -5.355 11.82 6.527 1 97.06 80 VAL B C 1
ATOM 3071 O O . VAL B 1 80 ? -6.359 11.703 7.234 1 97.06 80 VAL B O 1
ATOM 3074 N N . THR B 1 81 ? -4.562 10.844 6.316 1 92.88 81 THR B N 1
ATOM 3075 C CA . THR B 1 81 ? -4.648 9.609 7.09 1 92.88 81 THR B CA 1
ATOM 3076 C C . THR B 1 81 ? -3.775 9.695 8.336 1 92.88 81 THR B C 1
ATOM 3078 O O . THR B 1 81 ? -2.863 10.516 8.414 1 92.88 81 THR B O 1
ATOM 3081 N N . ASP B 1 82 ? -4.145 8.883 9.25 1 84.25 82 ASP B N 1
ATOM 3082 C CA . ASP B 1 82 ? -3.498 8.969 10.562 1 84.25 82 ASP B CA 1
ATOM 3083 C C . ASP B 1 82 ? -2.699 7.699 10.859 1 84.25 82 ASP B C 1
ATOM 3085 O O . ASP B 1 82 ? -3.166 6.82 11.586 1 84.25 82 ASP B O 1
ATOM 3089 N N . TYR B 1 83 ? -1.519 7.668 10.453 1 82.31 83 TYR B N 1
ATOM 3090 C CA . TYR B 1 83 ? -0.66 6.5 10.609 1 82.31 83 TYR B CA 1
ATOM 3091 C C . TYR B 1 83 ? -0.269 6.305 12.07 1 82.31 83 TYR B C 1
ATOM 3093 O O . TYR B 1 83 ? -0.337 5.191 12.602 1 82.31 83 TYR B O 1
ATOM 3101 N N . TRP B 1 84 ? 0.071 7.27 12.758 1 73.38 84 TRP B N 1
ATOM 3102 C CA . TRP B 1 84 ? 0.685 7.176 14.078 1 73.38 84 TRP B CA 1
ATOM 3103 C C . TRP B 1 84 ? -0.359 6.848 15.141 1 73.38 84 TRP B C 1
ATOM 3105 O O . TRP B 1 84 ? -0.031 6.285 16.188 1 73.38 84 TRP B O 1
ATOM 3115 N N . ASN B 1 85 ? -1.547 7.25 15.016 1 63.69 85 ASN B N 1
ATOM 3116 C CA . ASN B 1 85 ? -2.566 6.98 16.016 1 63.69 85 ASN B CA 1
ATOM 3117 C C . ASN B 1 85 ? -3.217 5.617 15.805 1 63.69 85 ASN B C 1
ATOM 3119 O O . ASN B 1 85 ? -3.955 5.133 16.672 1 63.69 85 ASN B O 1
ATOM 3123 N N . THR B 1 86 ? -3.121 5.082 14.664 1 52.72 86 THR B N 1
ATOM 3124 C CA . THR B 1 86 ? -3.654 3.74 14.461 1 52.72 86 THR B CA 1
ATOM 3125 C C . THR B 1 86 ? -2.756 2.695 15.109 1 52.72 86 THR B C 1
ATOM 3127 O O . THR B 1 86 ? -3.033 1.496 15.039 1 52.72 86 THR B O 1
ATOM 3130 N N . GLN B 1 87 ? -1.628 3.24 15.734 1 49.34 87 GLN B N 1
ATOM 3131 C CA . GLN B 1 87 ? -0.539 2.334 16.078 1 49.34 87 GLN B CA 1
ATOM 3132 C C . GLN B 1 87 ? -0.827 1.61 17.391 1 49.34 87 GLN B C 1
ATOM 3134 O O . GLN B 1 87 ? -0.794 2.219 18.469 1 49.34 87 GLN B O 1
ATOM 3139 N N . THR B 1 88 ? -1.837 0.701 17.234 1 49.47 88 THR B N 1
ATOM 3140 C CA . THR B 1 88 ? -1.704 -0.293 18.297 1 49.47 88 THR B CA 1
ATOM 3141 C C . THR B 1 88 ? -0.343 -0.979 18.234 1 49.47 88 THR B C 1
ATOM 3143 O O . THR B 1 88 ? 0.386 -0.826 17.25 1 49.47 88 THR B O 1
ATOM 3146 N N . ASN B 1 89 ? 0.286 -1.322 19.281 1 49.91 89 ASN B N 1
ATOM 3147 C CA . ASN B 1 89 ? 1.58 -1.98 19.422 1 49.91 89 ASN B CA 1
ATOM 3148 C C . ASN B 1 89 ? 1.853 -2.93 18.25 1 49.91 89 ASN B C 1
ATOM 3150 O O . ASN B 1 89 ? 2.908 -3.562 18.203 1 49.91 89 ASN B O 1
ATOM 3154 N N . ALA B 1 90 ? 0.849 -2.992 17.297 1 51.41 90 ALA B N 1
ATOM 3155 C CA . ALA B 1 90 ? 1.199 -3.926 16.234 1 51.41 90 ALA B CA 1
ATOM 3156 C C . ALA B 1 90 ? 1.266 -3.215 14.891 1 51.41 90 ALA B C 1
ATOM 3158 O O . ALA B 1 90 ? 0.268 -2.66 14.422 1 51.41 90 ALA B O 1
ATOM 3159 N N . VAL B 1 91 ? 2.459 -2.947 14.359 1 51.69 91 VAL B N 1
ATOM 3160 C CA . VAL B 1 91 ? 2.793 -2.234 13.133 1 51.69 91 VAL B CA 1
ATOM 3161 C C . VAL B 1 91 ? 1.897 -2.715 11.992 1 51.69 91 VAL B C 1
ATOM 3163 O O . VAL B 1 91 ? 1.382 -1.906 11.219 1 51.69 91 VAL B O 1
ATOM 3166 N N . ALA B 1 92 ? 1.656 -4.074 11.828 1 53.31 92 ALA B N 1
ATOM 3167 C CA . ALA B 1 92 ? 0.969 -4.648 10.672 1 53.31 92 ALA B CA 1
ATOM 3168 C C . ALA B 1 92 ? -0.459 -4.121 10.57 1 53.31 92 ALA B C 1
ATOM 3170 O O . ALA B 1 92 ? -0.864 -3.609 9.523 1 53.31 92 ALA B O 1
ATOM 3171 N N . ALA B 1 93 ? -1.112 -4.234 11.633 1 61.06 93 ALA B N 1
ATOM 3172 C CA . ALA B 1 93 ? -2.494 -3.76 11.617 1 61.06 93 ALA B CA 1
ATOM 3173 C C . ALA B 1 93 ? -2.555 -2.264 11.328 1 61.06 93 ALA B C 1
ATOM 3175 O O . ALA B 1 93 ? -3.469 -1.793 10.648 1 61.06 93 ALA B O 1
ATOM 3176 N N . ASN B 1 94 ? -1.338 -1.81 11.445 1 74.62 94 ASN B N 1
ATOM 3177 C CA . ASN B 1 94 ? -1.311 -0.363 11.258 1 74.62 94 ASN B CA 1
ATOM 3178 C C . ASN B 1 94 ? -1.161 0.007 9.781 1 74.62 94 ASN B C 1
ATOM 3180 O O . ASN B 1 94 ? -1.862 0.89 9.289 1 74.62 94 ASN B O 1
ATOM 3184 N N . LEU B 1 95 ? -0.325 -0.798 9.094 1 86.94 95 LEU B N 1
ATOM 3185 C CA . LEU B 1 95 ? -0.093 -0.475 7.688 1 86.94 95 LEU B CA 1
ATOM 3186 C C . LEU B 1 95 ? -1.337 -0.761 6.852 1 86.94 95 LEU B C 1
ATOM 3188 O O . LEU B 1 95 ? -1.733 0.059 6.02 1 86.94 95 LEU B O 1
ATOM 3192 N N . ASN B 1 96 ? -1.952 -1.864 7.176 1 90.88 96 ASN B N 1
ATOM 3193 C CA . ASN B 1 96 ? -3.184 -2.201 6.469 1 90.88 96 ASN B CA 1
ATOM 3194 C C . ASN B 1 96 ? -4.281 -1.179 6.738 1 90.88 96 ASN B C 1
ATOM 3196 O O . ASN B 1 96 ? -4.984 -0.759 5.816 1 90.88 96 ASN B O 1
ATOM 3200 N N . THR B 1 97 ? -4.355 -0.806 7.973 1 90.25 97 THR B N 1
ATOM 3201 C CA . THR B 1 97 ? -5.391 0.15 8.352 1 90.25 97 THR B CA 1
ATOM 3202 C C . THR B 1 97 ? -5.18 1.486 7.648 1 90.25 97 THR B C 1
ATOM 3204 O O . THR B 1 97 ? -6.129 2.084 7.141 1 90.25 97 THR B O 1
ATOM 3207 N N . GLU B 1 98 ? -3.955 1.905 7.586 1 91.94 98 GLU B N 1
ATOM 3208 C CA . GLU B 1 98 ? -3.662 3.162 6.902 1 91.94 98 GLU B CA 1
ATOM 3209 C C . GLU B 1 98 ? -4.047 3.092 5.426 1 91.94 98 GLU B C 1
ATOM 3211 O O . GLU B 1 98 ? -4.695 4 4.906 1 91.94 98 GLU B O 1
ATOM 3216 N N . ILE B 1 99 ? -3.686 2.002 4.836 1 94.44 99 ILE B N 1
ATOM 3217 C CA . ILE B 1 99 ? -3.951 1.815 3.416 1 94.44 99 ILE B CA 1
ATOM 3218 C C . ILE B 1 99 ? -5.457 1.752 3.176 1 94.44 99 ILE B C 1
ATOM 3220 O O . ILE B 1 99 ? -5.988 2.469 2.324 1 94.44 99 ILE B O 1
ATOM 3224 N N . THR B 1 100 ? -6.156 1.006 3.994 1 95.19 100 THR B N 1
ATOM 3225 C CA . THR B 1 100 ? -7.574 0.791 3.736 1 95.19 100 THR B CA 1
ATOM 3226 C C . THR B 1 100 ? -8.391 2.01 4.152 1 95.19 100 THR B C 1
ATOM 3228 O O . THR B 1 100 ? -9.414 2.32 3.535 1 95.19 100 THR B O 1
ATOM 3231 N N . ASP B 1 101 ? -7.938 2.717 5.227 1 95.25 101 ASP B N 1
ATOM 3232 C CA . ASP B 1 101 ? -8.562 3.994 5.562 1 95.25 101 ASP B CA 1
ATOM 3233 C C . ASP B 1 101 ? -8.461 4.977 4.398 1 95.25 101 ASP B C 1
ATOM 3235 O O . ASP B 1 101 ? -9.461 5.578 4 1 95.25 101 ASP B O 1
ATOM 3239 N N . GLY B 1 102 ? -7.273 5.094 3.855 1 97.06 102 GLY B N 1
ATOM 3240 C CA . GLY B 1 102 ? -7.07 5.961 2.705 1 97.06 102 GLY B CA 1
ATOM 3241 C C . GLY B 1 102 ? -7.902 5.562 1.502 1 97.06 102 GLY B C 1
ATOM 3242 O O . GLY B 1 102 ? -8.57 6.402 0.896 1 97.06 102 GLY B O 1
ATOM 3243 N N . MET B 1 103 ? -7.906 4.266 1.193 1 97.5 103 MET B N 1
ATOM 3244 C CA . MET B 1 103 ? -8.672 3.766 0.056 1 97.5 103 MET B CA 1
ATOM 3245 C C . MET B 1 103 ? -10.156 4.059 0.233 1 97.5 103 MET B C 1
ATOM 3247 O O . MET B 1 103 ? -10.844 4.43 -0.723 1 97.5 103 MET B O 1
ATOM 3251 N N . THR B 1 104 ? -10.648 3.883 1.432 1 97.75 104 THR B N 1
ATOM 3252 C CA . THR B 1 104 ? -12.062 4.129 1.699 1 97.75 104 THR B CA 1
ATOM 3253 C C . THR B 1 104 ? -12.422 5.578 1.396 1 97.75 104 THR B C 1
ATOM 3255 O O . THR B 1 104 ? -13.383 5.844 0.667 1 97.75 104 THR B O 1
ATOM 3258 N N . ALA B 1 105 ? -11.656 6.453 1.935 1 98.44 105 ALA B N 1
ATOM 3259 C CA . ALA B 1 105 ? -11.938 7.871 1.729 1 98.44 105 ALA B CA 1
ATOM 3260 C C . ALA B 1 105 ? -11.812 8.25 0.257 1 98.44 105 ALA B C 1
ATOM 3262 O O . ALA B 1 105 ? -12.617 9.023 -0.264 1 98.44 105 ALA B O 1
ATOM 3263 N N . ILE B 1 106 ? -10.836 7.691 -0.437 1 98.62 106 ILE B N 1
ATOM 3264 C CA . ILE B 1 106 ? -10.57 7.992 -1.84 1 98.62 106 ILE B CA 1
ATOM 3265 C C . ILE B 1 106 ? -11.719 7.461 -2.703 1 98.62 106 ILE B C 1
ATOM 3267 O O . ILE B 1 106 ? -12.188 8.148 -3.609 1 98.62 106 ILE B O 1
ATOM 3271 N N . GLU B 1 107 ? -12.148 6.227 -2.406 1 98.06 107 GLU B N 1
ATOM 3272 C CA . GLU B 1 107 ? -13.273 5.66 -3.141 1 98.06 107 GLU B CA 1
ATOM 3273 C C . GLU B 1 107 ? -14.531 6.516 -2.971 1 98.06 107 GLU B C 1
ATOM 3275 O O . GLU B 1 107 ? -15.227 6.809 -3.947 1 98.06 107 GLU B O 1
ATOM 3280 N N . VAL B 1 108 ? -14.797 6.914 -1.757 1 98.75 108 VAL B N 1
ATOM 3281 C CA . VAL B 1 108 ? -15.984 7.723 -1.493 1 98.75 108 VAL B CA 1
ATOM 3282 C C . VAL B 1 108 ? -15.852 9.078 -2.186 1 98.75 108 VAL B C 1
ATOM 3284 O O . VAL B 1 108 ? -16.812 9.562 -2.791 1 98.75 108 VAL B O 1
ATOM 3287 N N . ALA B 1 109 ? -14.664 9.688 -2.127 1 98.88 109 ALA B N 1
ATOM 3288 C CA . ALA B 1 109 ? -14.422 10.961 -2.801 1 98.88 109 ALA B CA 1
ATOM 3289 C C . ALA B 1 109 ? -14.656 10.836 -4.305 1 98.88 109 ALA B C 1
ATOM 3291 O O . ALA B 1 109 ? -15.289 11.695 -4.914 1 98.88 109 ALA B O 1
ATOM 3292 N N . ALA B 1 110 ? -14.156 9.766 -4.891 1 98.31 110 ALA B N 1
ATOM 3293 C CA . ALA B 1 110 ? -14.273 9.547 -6.328 1 98.31 110 ALA B CA 1
ATOM 3294 C C . ALA B 1 110 ? -15.734 9.453 -6.758 1 98.31 110 ALA B C 1
ATOM 3296 O O . ALA B 1 110 ? -16.062 9.758 -7.906 1 98.31 110 ALA B O 1
ATOM 3297 N N . HIS B 1 111 ? -16.578 9.102 -5.82 1 97.69 111 HIS B N 1
ATOM 3298 C CA . HIS B 1 111 ? -17.984 8.914 -6.148 1 97.69 111 HIS B CA 1
ATOM 3299 C C . HIS B 1 111 ? -18.828 10.109 -5.684 1 97.69 111 HIS B C 1
ATOM 3301 O O . HIS B 1 111 ? -20.047 10.102 -5.824 1 97.69 111 HIS B O 1
ATOM 3307 N N . THR B 1 112 ? -18.203 11.078 -5.121 1 98.69 112 THR B N 1
ATOM 3308 C CA . THR B 1 112 ? -18.906 12.289 -4.707 1 98.69 112 THR B CA 1
ATOM 3309 C C . THR B 1 112 ? -19.109 13.227 -5.895 1 98.69 112 THR B C 1
ATOM 3311 O O . THR B 1 112 ? -18.172 13.852 -6.379 1 98.69 112 THR B O 1
ATOM 3314 N N . LYS B 1 113 ? -20.312 13.391 -6.352 1 98.19 113 LYS B N 1
ATOM 3315 C CA . LYS B 1 113 ? -20.656 14.062 -7.598 1 98.19 113 LYS B CA 1
ATOM 3316 C C . LYS B 1 113 ? -20.344 15.555 -7.523 1 98.19 113 LYS B C 1
ATOM 3318 O O . LYS B 1 113 ? -19.984 16.172 -8.531 1 98.19 113 LYS B O 1
ATOM 3323 N N . SER B 1 114 ? -20.453 16.109 -6.406 1 98.69 114 SER B N 1
ATOM 3324 C CA . SER B 1 114 ? -20.266 17.547 -6.234 1 98.69 114 SER B CA 1
ATOM 3325 C C . SER B 1 114 ? -18.781 17.906 -6.164 1 98.69 114 SER B C 1
ATOM 3327 O O . SER B 1 114 ? -18.406 19.078 -6.234 1 98.69 114 SER B O 1
ATOM 3329 N N . LEU B 1 115 ? -17.922 16.922 -6.047 1 98.88 115 LEU B N 1
ATOM 3330 C CA . LEU B 1 115 ? -16.5 17.156 -5.797 1 98.88 115 LEU B CA 1
ATOM 3331 C C . LEU B 1 115 ? -15.844 17.844 -6.988 1 98.88 115 LEU B C 1
ATOM 3333 O O . LEU B 1 115 ? -15.961 17.391 -8.125 1 98.88 115 LEU B O 1
ATOM 3337 N N . LYS B 1 116 ? -15.195 18.922 -6.688 1 98.88 116 LYS B N 1
ATOM 3338 C CA . LYS B 1 116 ? -14.492 19.688 -7.711 1 98.88 116 LYS B CA 1
ATOM 3339 C C . LYS B 1 116 ? -12.984 19.656 -7.473 1 98.88 116 LYS B C 1
ATOM 3341 O O . LYS B 1 116 ? -12.195 19.844 -8.406 1 98.88 116 LYS B O 1
ATOM 3346 N N . HIS B 1 117 ? -12.594 19.484 -6.227 1 98.94 117 HIS B N 1
ATOM 3347 C CA . HIS B 1 117 ? -11.18 19.516 -5.871 1 98.94 117 HIS B CA 1
ATOM 3348 C C . HIS B 1 117 ? -10.891 18.562 -4.707 1 98.94 117 HIS B C 1
ATOM 3350 O O . HIS B 1 117 ? -11.438 18.734 -3.613 1 98.94 117 HIS B O 1
ATOM 3356 N N . PHE B 1 118 ? -10.133 17.531 -4.984 1 98.94 118 PHE B N 1
ATOM 3357 C CA . PHE B 1 118 ? -9.664 16.578 -3.977 1 98.94 118 PHE B CA 1
ATOM 3358 C C . PHE B 1 118 ? -8.234 16.891 -3.557 1 98.94 118 PHE B C 1
ATOM 3360 O O . PHE B 1 118 ? -7.344 17.016 -4.402 1 98.94 118 PHE B O 1
ATOM 3367 N N . VAL B 1 119 ? -8 17.125 -2.285 1 98.94 119 VAL B N 1
ATOM 3368 C CA . VAL B 1 119 ? -6.672 17.438 -1.77 1 98.94 119 VAL B CA 1
ATOM 3369 C C . VAL B 1 119 ? -6.238 16.375 -0.771 1 98.94 119 VAL B C 1
ATOM 3371 O O . VAL B 1 119 ? -6.988 16.031 0.149 1 98.94 119 VAL B O 1
ATOM 3374 N N . PHE B 1 120 ? -5.102 15.828 -0.973 1 98.88 120 PHE B N 1
ATOM 3375 C CA . PHE B 1 120 ? -4.57 14.789 -0.093 1 98.88 120 PHE B CA 1
ATOM 3376 C C . PHE B 1 120 ? -3.258 15.242 0.541 1 98.88 120 PHE B C 1
ATOM 3378 O O . PHE B 1 120 ? -2.277 15.5 -0.162 1 98.88 120 PHE B O 1
ATOM 3385 N N . GLY B 1 121 ? -3.299 15.484 1.952 1 98.12 121 GLY B N 1
ATOM 3386 C CA . GLY B 1 121 ? -2.055 15.633 2.689 1 98.12 121 GLY B CA 1
ATOM 3387 C C . GLY B 1 121 ? -1.231 14.359 2.736 1 98.12 121 GLY B C 1
ATOM 3388 O O . GLY B 1 121 ? -1.619 13.383 3.389 1 98.12 121 GLY B O 1
ATOM 3389 N N . THR B 1 122 ? -0.158 14.336 2.051 1 97.75 122 THR B N 1
ATOM 3390 C CA . THR B 1 122 ? 0.561 13.094 1.812 1 97.75 122 THR B CA 1
ATOM 3391 C C . THR B 1 122 ? 2.068 13.312 1.9 1 97.75 122 THR B C 1
ATOM 3393 O O . THR B 1 122 ? 2.525 14.281 2.506 1 97.75 122 THR B O 1
ATOM 3396 N N . LEU B 1 123 ? 2.848 12.266 1.531 1 96.75 123 LEU B N 1
ATOM 3397 C CA . LEU B 1 123 ? 4.305 12.266 1.547 1 96.75 123 LEU B CA 1
ATOM 3398 C C . LEU B 1 123 ? 4.863 11.836 0.195 1 96.75 123 LEU B C 1
ATOM 3400 O O . LEU B 1 123 ? 4.109 11.43 -0.692 1 96.75 123 LEU B O 1
ATOM 3404 N N . LEU B 1 124 ? 6.145 12.117 0.021 1 95.5 124 LEU B N 1
ATOM 3405 C CA . LEU B 1 124 ? 6.836 11.773 -1.216 1 95.5 124 LEU B CA 1
ATOM 3406 C C . LEU B 1 124 ? 7.18 10.281 -1.249 1 95.5 124 LEU B C 1
ATOM 3408 O O . LEU B 1 124 ? 7.289 9.648 -0.2 1 95.5 124 LEU B O 1
ATOM 3412 N N . ASP B 1 125 ? 7.371 9.773 -2.434 1 94.62 125 ASP B N 1
ATOM 3413 C CA . ASP B 1 125 ? 7.766 8.391 -2.678 1 94.62 125 ASP B CA 1
ATOM 3414 C C . ASP B 1 125 ? 9.258 8.188 -2.418 1 94.62 125 ASP B C 1
ATOM 3416 O O . ASP B 1 125 ? 10.023 7.906 -3.344 1 94.62 125 ASP B O 1
ATOM 3420 N N . PHE B 1 126 ? 9.641 8.172 -1.133 1 95.94 126 PHE B N 1
ATOM 3421 C CA . PHE B 1 126 ? 11.062 8.188 -0.791 1 95.94 126 PHE B CA 1
ATOM 3422 C C . PHE B 1 126 ? 11.734 6.891 -1.233 1 95.94 126 PHE B C 1
ATOM 3424 O O . PHE B 1 126 ? 12.891 6.902 -1.649 1 95.94 126 PHE B O 1
ATOM 3431 N N . ALA B 1 127 ? 11.062 5.805 -1.147 1 96.25 127 ALA B N 1
ATOM 3432 C CA . ALA B 1 127 ? 11.688 4.535 -1.51 1 96.25 127 ALA B CA 1
ATOM 3433 C C . ALA B 1 127 ? 12.094 4.527 -2.98 1 96.25 127 ALA B C 1
ATOM 3435 O O . ALA B 1 127 ? 13.273 4.363 -3.305 1 96.25 127 ALA B O 1
ATOM 3436 N N . PRO B 1 128 ? 11.195 4.824 -3.881 1 95.44 128 PRO B N 1
ATOM 3437 C CA . PRO B 1 128 ? 11.602 4.914 -5.285 1 95.44 128 PRO B CA 1
ATOM 3438 C C . PRO B 1 128 ? 12.602 6.039 -5.539 1 95.44 128 PRO B C 1
ATOM 3440 O O . PRO B 1 128 ? 13.531 5.875 -6.336 1 95.44 128 PRO B O 1
ATOM 3443 N N . LEU B 1 129 ? 12.438 7.145 -4.855 1 95.88 129 LEU B N 1
ATOM 3444 C CA . LEU B 1 129 ? 13.312 8.289 -5.074 1 95.88 129 LEU B CA 1
ATOM 3445 C C . LEU B 1 129 ? 14.734 7.988 -4.617 1 95.88 129 LEU B C 1
ATOM 3447 O O . LEU B 1 129 ? 15.68 8.641 -5.055 1 95.88 129 LEU B O 1
ATOM 3451 N N . SER B 1 130 ? 14.891 7.039 -3.719 1 96.31 130 SER B N 1
ATOM 3452 C CA . SER B 1 130 ? 16.203 6.625 -3.25 1 96.31 130 SER B CA 1
ATOM 3453 C C . SER B 1 130 ? 16.672 5.348 -3.949 1 96.31 130 SER B C 1
ATOM 3455 O O . SER B 1 130 ? 17.5 4.613 -3.422 1 96.31 130 SER B O 1
ATOM 3457 N N . ASN B 1 131 ? 16.016 4.977 -5.074 1 95.31 131 ASN B N 1
ATOM 3458 C CA . ASN B 1 131 ? 16.297 3.75 -5.809 1 95.31 131 ASN B CA 1
ATOM 3459 C C . ASN B 1 131 ? 16.094 2.514 -4.938 1 95.31 131 ASN B C 1
ATOM 3461 O O . ASN B 1 131 ? 16.859 1.554 -5.027 1 95.31 131 ASN B O 1
ATOM 3465 N N . MET B 1 132 ? 15.227 2.611 -4.047 1 95.69 132 MET B N 1
ATOM 3466 C CA . MET B 1 132 ? 14.781 1.539 -3.16 1 95.69 132 MET B CA 1
ATOM 3467 C C . MET B 1 132 ? 15.836 1.228 -2.105 1 95.69 132 MET B C 1
ATOM 3469 O O . MET B 1 132 ? 15.805 0.166 -1.481 1 95.69 132 MET B O 1
ATOM 3473 N N . LYS B 1 133 ? 16.781 2.131 -1.941 1 95.81 133 LYS B N 1
ATOM 3474 C CA . LYS B 1 133 ? 17.797 1.974 -0.905 1 95.81 133 LYS B CA 1
ATOM 3475 C C . LYS B 1 133 ? 17.172 1.985 0.486 1 95.81 133 LYS B C 1
ATOM 3477 O O . LYS B 1 133 ? 17.516 1.167 1.339 1 95.81 133 LYS B O 1
ATOM 3482 N N . TRP B 1 134 ? 16.297 2.947 0.733 1 96.19 134 TRP B N 1
ATOM 3483 C CA . TRP B 1 134 ? 15.594 3.084 2 1 96.19 134 TRP B CA 1
ATOM 3484 C C . TRP B 1 134 ? 14.148 2.613 1.869 1 96.19 134 TRP B C 1
ATOM 3486 O O . TRP B 1 134 ? 13.305 3.332 1.329 1 96.19 134 TRP B O 1
ATOM 3496 N N . ARG B 1 135 ? 13.828 1.502 2.455 1 93.81 135 ARG B N 1
ATOM 3497 C CA . ARG B 1 135 ? 12.555 0.863 2.146 1 93.81 135 ARG B CA 1
ATOM 3498 C C . ARG B 1 135 ? 11.68 0.75 3.391 1 93.81 135 ARG B C 1
ATOM 3500 O O . ARG B 1 135 ? 10.492 0.439 3.295 1 93.81 135 ARG B O 1
ATOM 3507 N N . ASN B 1 136 ? 12.336 1.018 4.559 1 92.25 136 ASN B N 1
ATOM 3508 C CA . ASN B 1 136 ? 11.609 0.788 5.801 1 92.25 136 ASN B CA 1
ATOM 3509 C C . ASN B 1 136 ? 11.016 2.082 6.352 1 92.25 136 ASN B C 1
ATOM 3511 O O . ASN B 1 136 ? 11.07 2.332 7.559 1 92.25 136 ASN B O 1
ATOM 3515 N N . MET B 1 137 ? 10.57 2.9 5.461 1 93.06 137 MET B N 1
ATOM 3516 C CA . MET B 1 137 ? 9.82 4.102 5.816 1 93.06 137 MET B CA 1
ATOM 3517 C C . MET B 1 137 ? 8.32 3.867 5.676 1 93.06 137 MET B C 1
ATOM 3519 O O . MET B 1 137 ? 7.707 4.312 4.707 1 93.06 137 MET B O 1
ATOM 3523 N N . TYR B 1 138 ? 7.832 3.246 6.652 1 90.56 138 TYR B N 1
ATOM 3524 C CA . TYR B 1 138 ? 6.527 2.602 6.602 1 90.56 138 TYR B CA 1
ATOM 3525 C C . TYR B 1 138 ? 5.434 3.613 6.27 1 90.56 138 TYR B C 1
ATOM 3527 O O . TYR B 1 138 ? 4.648 3.406 5.344 1 90.56 138 TYR B O 1
ATOM 3535 N N . HIS B 1 139 ? 5.348 4.715 6.984 1 91.25 139 HIS B N 1
ATOM 3536 C CA . HIS B 1 139 ? 4.258 5.656 6.75 1 91.25 139 HIS B CA 1
ATOM 3537 C C . HIS B 1 139 ? 4.441 6.395 5.426 1 91.25 139 HIS B C 1
ATOM 3539 O O . HIS B 1 139 ? 3.465 6.809 4.801 1 91.25 139 HIS B O 1
ATOM 3545 N N . PHE B 1 140 ? 5.707 6.551 4.973 1 94.88 140 PHE B N 1
ATOM 3546 C CA . PHE B 1 140 ? 5.938 7.09 3.637 1 94.88 140 PHE B CA 1
ATOM 3547 C C . PHE B 1 140 ? 5.422 6.133 2.57 1 94.88 140 PHE B C 1
ATOM 3549 O O . PHE B 1 140 ? 4.801 6.559 1.596 1 94.88 140 PHE B O 1
ATOM 3556 N N . ASN B 1 141 ? 5.699 4.895 2.807 1 95 141 ASN B N 1
ATOM 3557 C CA . ASN B 1 141 ? 5.316 3.898 1.812 1 95 141 ASN B CA 1
ATOM 3558 C C . ASN B 1 141 ? 3.799 3.77 1.702 1 95 141 ASN B C 1
ATOM 3560 O O . ASN B 1 141 ? 3.262 3.621 0.603 1 95 141 ASN B O 1
ATOM 3564 N N . THR B 1 142 ? 3.09 3.826 2.855 1 94 142 THR B N 1
ATOM 3565 C CA . THR B 1 142 ? 1.635 3.74 2.797 1 94 142 THR B CA 1
ATOM 3566 C C . THR B 1 142 ? 1.048 4.977 2.123 1 94 142 THR B C 1
ATOM 3568 O O . THR B 1 142 ? 0.091 4.875 1.353 1 94 142 THR B O 1
ATOM 3571 N N . LYS B 1 143 ? 1.655 6.152 2.342 1 96.19 143 LYS B N 1
ATOM 3572 C CA . LYS B 1 143 ? 1.21 7.367 1.664 1 96.19 143 LYS B CA 1
ATOM 3573 C C . LYS B 1 143 ? 1.509 7.305 0.169 1 96.19 143 LYS B C 1
ATOM 3575 O O . LYS B 1 143 ? 0.687 7.715 -0.651 1 96.19 143 LYS B O 1
ATOM 3580 N N . ALA B 1 144 ? 2.629 6.766 -0.135 1 94.56 144 ALA B N 1
ATOM 3581 C CA . ALA B 1 144 ? 3.012 6.637 -1.538 1 94.56 144 ALA B CA 1
ATOM 3582 C C . ALA B 1 144 ? 2.025 5.758 -2.299 1 94.56 144 ALA B C 1
ATOM 3584 O O . ALA B 1 144 ? 1.614 6.094 -3.412 1 94.56 144 ALA B O 1
ATOM 3585 N N . VAL B 1 145 ? 1.652 4.645 -1.698 1 95.5 145 VAL B N 1
ATOM 3586 C CA . VAL B 1 145 ? 0.736 3.746 -2.393 1 95.5 145 VAL B CA 1
ATOM 3587 C C . VAL B 1 145 ? -0.613 4.434 -2.588 1 95.5 145 VAL B C 1
ATOM 3589 O O . VAL B 1 145 ? -1.273 4.242 -3.611 1 95.5 145 VAL B O 1
ATOM 3592 N N . LEU B 1 146 ? -1.006 5.246 -1.687 1 97.69 146 LEU B N 1
ATOM 3593 C CA . LEU B 1 146 ? -2.268 5.969 -1.819 1 97.69 146 LEU B CA 1
ATOM 3594 C C . LEU B 1 146 ? -2.168 7.043 -2.898 1 97.69 146 LEU B C 1
ATOM 3596 O O . LEU B 1 146 ? -3.131 7.289 -3.625 1 97.69 146 LEU B O 1
ATOM 3600 N N . ASN B 1 147 ? -0.958 7.727 -3.029 1 98.12 147 ASN B N 1
ATOM 3601 C CA . ASN B 1 147 ? -0.739 8.641 -4.148 1 98.12 147 ASN B CA 1
ATOM 3602 C C . ASN B 1 147 ? -1.01 7.957 -5.484 1 98.12 147 ASN B C 1
ATOM 3604 O O . ASN B 1 147 ? -1.728 8.5 -6.328 1 98.12 147 ASN B O 1
ATOM 3608 N N . HIS B 1 148 ? -0.522 6.801 -5.586 1 97.19 148 HIS B N 1
ATOM 3609 C CA . HIS B 1 148 ? -0.638 6.086 -6.852 1 97.19 148 HIS B CA 1
ATOM 3610 C C . HIS B 1 148 ? -2.039 5.516 -7.035 1 97.19 148 HIS B C 1
ATOM 3612 O O . HIS B 1 148 ? -2.535 5.422 -8.164 1 97.19 148 HIS B O 1
ATOM 3618 N N . TYR B 1 149 ? -2.668 5.121 -5.906 1 97.69 149 TYR B N 1
ATOM 3619 C CA . TYR B 1 149 ? -4.066 4.707 -5.957 1 97.69 149 TYR B CA 1
ATOM 3620 C C . TYR B 1 149 ? -4.941 5.816 -6.527 1 97.69 149 TYR B C 1
ATOM 3622 O O . TYR B 1 149 ? -5.797 5.566 -7.379 1 97.69 149 TYR B O 1
ATOM 3630 N N . ILE B 1 150 ? -4.691 7.031 -6.156 1 98.56 150 ILE B N 1
ATOM 3631 C CA . ILE B 1 150 ? -5.422 8.195 -6.652 1 98.56 150 ILE B CA 1
ATOM 3632 C C . ILE B 1 150 ? -5.113 8.398 -8.133 1 98.56 150 ILE B C 1
ATOM 3634 O O . ILE B 1 150 ? -6.02 8.609 -8.945 1 98.56 150 ILE B O 1
ATOM 3638 N N . ARG B 1 151 ? -3.85 8.312 -8.5 1 98.06 151 ARG B N 1
ATOM 3639 C CA . ARG B 1 151 ? -3.416 8.547 -9.875 1 98.06 151 ARG B CA 1
ATOM 3640 C C . ARG B 1 151 ? -4.027 7.523 -10.82 1 98.06 151 ARG B C 1
ATOM 3642 O O . ARG B 1 151 ? -4.254 7.816 -12 1 98.06 151 ARG B O 1
ATOM 3649 N N . ALA B 1 152 ? -4.297 6.352 -10.312 1 96.94 152 ALA B N 1
ATOM 3650 C CA . ALA B 1 152 ? -4.859 5.277 -11.125 1 96.94 152 ALA B CA 1
ATOM 3651 C C . ALA B 1 152 ? -6.355 5.492 -11.352 1 96.94 152 ALA B C 1
ATOM 3653 O O . ALA B 1 152 ? -6.996 4.711 -12.062 1 96.94 152 ALA B O 1
ATOM 3654 N N . LYS B 1 153 ? -6.918 6.516 -10.805 1 96.88 153 LYS B N 1
ATOM 3655 C CA . LYS B 1 153 ? -8.297 6.934 -11.016 1 96.88 153 LYS B CA 1
ATOM 3656 C C . LYS B 1 153 ? -8.359 8.258 -11.773 1 96.88 153 LYS B C 1
ATOM 3658 O O . LYS B 1 153 ? -8.461 9.328 -11.156 1 96.88 153 LYS B O 1
ATOM 3663 N N . PRO B 1 154 ? -8.445 8.18 -13.055 1 96.19 154 PRO B N 1
ATOM 3664 C CA . PRO B 1 154 ? -8.203 9.352 -13.891 1 96.19 154 PRO B CA 1
ATOM 3665 C C . PRO B 1 154 ? -9.156 10.508 -13.586 1 96.19 154 PRO B C 1
ATOM 3667 O O . PRO B 1 154 ? -8.742 11.672 -13.57 1 96.19 154 PRO B O 1
ATOM 3670 N N . ASP B 1 155 ? -10.422 10.211 -13.344 1 97.81 155 ASP B N 1
ATOM 3671 C CA . ASP B 1 155 ? -11.391 11.266 -13.094 1 97.81 155 ASP B CA 1
ATOM 3672 C C . ASP B 1 155 ? -11.094 11.992 -11.781 1 97.81 155 ASP B C 1
ATOM 3674 O O . ASP B 1 155 ? -11.195 13.219 -11.703 1 97.81 155 ASP B O 1
ATOM 3678 N N . LEU B 1 156 ? -10.703 11.234 -10.789 1 98.62 156 LEU B N 1
ATOM 3679 C CA . LEU B 1 156 ? -10.344 11.852 -9.516 1 98.62 156 LEU B CA 1
ATOM 3680 C C . LEU B 1 156 ? -9.008 12.57 -9.617 1 98.62 156 LEU B C 1
ATOM 3682 O O . LEU B 1 156 ? -8.867 13.695 -9.133 1 98.62 156 LEU B O 1
ATOM 3686 N N . TRP B 1 157 ? -8.055 11.914 -10.258 1 98.56 157 TRP B N 1
ATOM 3687 C CA . TRP B 1 157 ? -6.719 12.477 -10.406 1 98.56 157 TRP B CA 1
ATOM 3688 C C . TRP B 1 157 ? -6.777 13.828 -11.117 1 98.56 157 TRP B C 1
ATOM 3690 O O . TRP B 1 157 ? -6.051 14.758 -10.758 1 98.56 157 TRP B O 1
ATOM 3700 N N . ALA B 1 158 ? -7.672 13.984 -12.016 1 98.56 158 ALA B N 1
ATOM 3701 C CA . ALA B 1 158 ? -7.781 15.195 -12.836 1 98.56 158 ALA B CA 1
ATOM 3702 C C . ALA B 1 158 ? -8.117 16.406 -11.969 1 98.56 158 ALA B C 1
ATOM 3704 O O . ALA B 1 158 ? -7.891 17.547 -12.383 1 98.56 158 ALA B O 1
ATOM 3705 N N . LYS B 1 159 ? -8.648 16.172 -10.797 1 98.75 159 LYS B N 1
ATOM 3706 C CA . LYS B 1 159 ? -9.023 17.281 -9.922 1 98.75 159 LYS B CA 1
ATOM 3707 C C . LYS B 1 159 ? -8.375 17.141 -8.547 1 98.75 159 LYS B C 1
ATOM 3709 O O . LYS B 1 159 ? -8.93 17.594 -7.543 1 98.75 159 LYS B O 1
ATOM 3714 N N . THR B 1 160 ? -7.207 16.453 -8.508 1 98.88 160 THR B N 1
ATOM 3715 C CA . THR B 1 160 ? -6.512 16.203 -7.254 1 98.88 160 THR B CA 1
ATOM 3716 C C . THR B 1 160 ? -5.273 17.078 -7.133 1 98.88 160 THR B C 1
ATOM 3718 O O . THR B 1 160 ? -4.559 17.297 -8.117 1 98.88 160 THR B O 1
ATOM 3721 N N . THR B 1 161 ? -5.066 17.609 -5.965 1 98.88 161 THR B N 1
ATOM 3722 C CA . THR B 1 161 ? -3.791 18.188 -5.547 1 98.88 161 THR B CA 1
ATOM 3723 C C . THR B 1 161 ? -3.227 17.422 -4.348 1 98.88 161 THR B C 1
ATOM 3725 O O . THR B 1 161 ? -3.939 17.172 -3.375 1 98.88 161 THR B O 1
ATOM 3728 N N . LEU B 1 162 ? -1.99 17 -4.453 1 98.75 162 LEU B N 1
ATOM 3729 C CA . LEU B 1 162 ? -1.28 16.438 -3.311 1 98.75 162 LEU B CA 1
ATOM 3730 C C . LEU B 1 162 ? -0.483 17.516 -2.576 1 98.75 162 LEU B C 1
ATOM 3732 O O . LEU B 1 162 ? 0.086 18.406 -3.205 1 98.75 162 LEU B O 1
ATOM 3736 N N . ILE B 1 163 ? -0.435 17.422 -1.273 1 98 163 ILE B N 1
ATOM 3737 C CA . ILE B 1 163 ? 0.365 18.359 -0.497 1 98 163 ILE B CA 1
ATOM 3738 C C . ILE B 1 163 ? 1.319 17.594 0.417 1 98 163 ILE B C 1
ATOM 3740 O O . ILE B 1 163 ? 0.888 16.75 1.214 1 98 163 ILE B O 1
ATOM 3744 N N . PHE B 1 164 ? 2.582 17.859 0.266 1 96.94 164 PHE B N 1
ATOM 3745 C CA . PHE B 1 164 ? 3.623 17.312 1.127 1 96.94 164 PHE B CA 1
ATOM 3746 C C . PHE B 1 164 ? 3.986 18.297 2.23 1 96.94 164 PHE B C 1
ATOM 3748 O O . PHE B 1 164 ? 4.293 19.453 1.955 1 96.94 164 PHE B O 1
ATOM 3755 N N . SER B 1 165 ? 3.906 17.828 3.438 1 93.31 165 SER B N 1
ATOM 3756 C CA . SER B 1 165 ? 4.418 18.594 4.578 1 93.31 165 SER B CA 1
ATOM 3757 C C . SER B 1 165 ? 5.602 17.875 5.223 1 93.31 165 SER B C 1
ATOM 3759 O O . SER B 1 165 ? 5.559 16.656 5.441 1 93.31 165 SER B O 1
ATOM 3761 N N . PRO B 1 166 ? 6.641 18.641 5.453 1 92.12 166 PRO B N 1
ATOM 3762 C CA . PRO B 1 166 ? 7.801 18.031 6.117 1 92.12 166 PRO B CA 1
ATOM 3763 C C . PRO B 1 166 ? 7.625 17.922 7.629 1 92.12 166 PRO B C 1
ATOM 3765 O O . PRO B 1 166 ? 6.5 17.797 8.117 1 92.12 166 PRO B O 1
ATOM 3768 N N . ILE B 1 167 ? 8.734 17.906 8.398 1 88 167 ILE B N 1
ATOM 3769 C CA . ILE B 1 167 ? 8.68 17.828 9.852 1 88 167 ILE B CA 1
ATOM 3770 C C . ILE B 1 167 ? 8.055 19.094 10.422 1 88 167 ILE B C 1
ATOM 3772 O O . ILE B 1 167 ? 8.383 20.203 9.992 1 88 167 ILE B O 1
ATOM 3776 N N . TYR B 1 168 ? 7.07 18.859 11.367 1 88.88 168 TYR B N 1
ATOM 3777 C CA . TYR B 1 168 ? 6.457 20.016 12.016 1 88.88 168 TYR B CA 1
ATOM 3778 C C . TYR B 1 168 ? 7.281 20.453 13.219 1 88.88 168 TYR B C 1
ATOM 3780 O O . TYR B 1 168 ? 7.738 19.625 14.008 1 88.88 168 TYR B O 1
ATOM 3788 N N . TYR B 1 169 ? 7.379 21.766 13.367 1 84.25 169 TYR B N 1
ATOM 3789 C CA . TYR B 1 169 ? 7.969 22.25 14.609 1 84.25 169 TYR B CA 1
ATOM 3790 C C . TYR B 1 169 ? 7.18 21.766 15.812 1 84.25 169 TYR B C 1
ATOM 3792 O O . TYR B 1 169 ? 7.754 21.469 16.859 1 84.25 169 TYR B O 1
ATOM 3800 N N . GLU B 1 170 ? 5.941 21.672 15.602 1 82.62 170 GLU B N 1
ATOM 3801 C CA . GLU B 1 170 ? 5.004 21.312 16.656 1 82.62 170 GLU B CA 1
ATOM 3802 C C . GLU B 1 170 ? 5.242 19.875 17.156 1 82.62 170 GLU B C 1
ATOM 3804 O O . GLU B 1 170 ? 4.773 19.5 18.219 1 82.62 170 GLU B O 1
ATOM 3809 N N . ASN B 1 171 ? 5.93 19.047 16.312 1 78.31 171 ASN B N 1
ATOM 3810 C CA . ASN B 1 171 ? 6.309 17.719 16.781 1 78.31 171 ASN B CA 1
ATOM 3811 C C . ASN B 1 171 ? 7.156 17.797 18.047 1 78.31 171 ASN B C 1
ATOM 3813 O O . ASN B 1 171 ? 7.121 16.875 18.875 1 78.31 171 ASN B O 1
ATOM 3817 N N . TYR B 1 172 ? 7.836 18.859 18.25 1 71.44 172 TYR B N 1
ATOM 3818 C CA . TYR B 1 172 ? 8.727 19.016 19.391 1 71.44 172 TYR B CA 1
ATOM 3819 C C . TYR B 1 172 ? 7.953 19.391 20.656 1 71.44 172 TYR B C 1
ATOM 3821 O O . TYR B 1 172 ? 8.477 19.297 21.766 1 71.44 172 TYR B O 1
ATOM 3829 N N . LEU B 1 173 ? 6.695 19.844 20.453 1 69.06 173 LEU B N 1
ATOM 3830 C CA . LEU B 1 173 ? 5.859 20.172 21.594 1 69.06 173 LEU B CA 1
ATOM 3831 C C . LEU B 1 173 ? 5.242 18.906 22.203 1 69.06 173 LEU B C 1
ATOM 3833 O O . LEU B 1 173 ? 4.715 18.953 23.312 1 69.06 173 LEU B O 1
ATOM 3837 N N . THR B 1 174 ? 5.164 17.906 21.453 1 59.72 174 THR B N 1
ATOM 3838 C CA . THR B 1 174 ? 4.531 16.672 21.906 1 59.72 174 THR B CA 1
ATOM 3839 C C . THR B 1 174 ? 5.551 15.75 22.562 1 59.72 174 THR B C 1
ATOM 3841 O O . THR B 1 174 ? 5.352 14.531 22.609 1 59.72 174 THR B O 1
ATOM 3844 N N . PHE B 1 175 ? 6.609 16.359 23.016 1 52.31 175 PHE B N 1
ATOM 3845 C CA . PHE B 1 175 ? 7.812 15.695 23.5 1 52.31 175 PHE B CA 1
ATOM 3846 C C . PHE B 1 175 ? 7.492 14.797 24.703 1 52.31 175 PHE B C 1
ATOM 3848 O O . PHE B 1 175 ? 8.203 13.828 24.953 1 52.31 175 PHE B O 1
ATOM 3855 N N . ASP B 1 176 ? 6.477 15.156 25.453 1 51.62 176 ASP B N 1
ATOM 3856 C CA . ASP B 1 176 ? 6.238 14.188 26.516 1 51.62 176 ASP B CA 1
ATOM 3857 C C . ASP B 1 176 ? 5.992 12.797 25.938 1 51.62 176 ASP B C 1
ATOM 3859 O O . ASP B 1 176 ? 5.977 11.805 26.672 1 51.62 176 ASP B O 1
ATOM 3863 N N . GLN B 1 177 ? 5.824 12.82 24.703 1 47.91 177 GLN B N 1
ATOM 3864 C CA . GLN B 1 177 ? 5.586 11.539 24.062 1 47.91 177 GLN B CA 1
ATOM 3865 C C . GLN B 1 177 ? 6.898 10.844 23.703 1 47.91 177 GLN B C 1
ATOM 3867 O O . GLN B 1 177 ? 7.793 11.453 23.125 1 47.91 177 GLN B O 1
ATOM 3872 N N . LYS B 1 178 ? 7.262 9.914 24.484 1 44.81 178 LYS B N 1
ATOM 3873 C CA . LYS B 1 178 ? 8.5 9.148 24.453 1 44.81 178 LYS B CA 1
ATOM 3874 C C . LYS B 1 178 ? 9 8.977 23.016 1 44.81 178 LYS B C 1
ATOM 3876 O O . LYS B 1 178 ? 10.203 8.828 22.797 1 44.81 178 LYS B O 1
ATOM 3881 N N . PHE B 1 179 ? 7.934 8.758 22.172 1 43.03 179 PHE B N 1
ATOM 3882 C CA . PHE B 1 179 ? 8.344 8.234 20.875 1 43.03 179 PHE B CA 1
ATOM 3883 C C . PHE B 1 179 ? 8.805 9.359 19.953 1 43.03 179 PHE B C 1
ATOM 3885 O O . PHE B 1 179 ? 9.539 9.125 19 1 43.03 179 PHE B O 1
ATOM 3892 N N . TYR B 1 180 ? 7.789 10.281 19.938 1 49.03 180 TYR B N 1
ATOM 3893 C CA . TYR B 1 180 ? 8.289 11.25 18.969 1 49.03 180 TYR B CA 1
ATOM 3894 C C . TYR B 1 180 ? 9.688 11.727 19.344 1 49.03 180 TYR B C 1
ATOM 3896 O O . TYR B 1 180 ? 10.078 12.852 19.016 1 49.03 180 TYR B O 1
ATOM 3904 N N . PRO B 1 181 ? 10.023 11.109 20.625 1 45.78 181 PRO B N 1
ATOM 3905 C CA . PRO B 1 181 ? 11.445 11.445 20.641 1 45.78 181 PRO B CA 1
ATOM 3906 C C . PRO B 1 181 ? 12.109 11.273 19.281 1 45.78 181 PRO B C 1
ATOM 3908 O O . PRO B 1 181 ? 12.398 10.148 18.859 1 45.78 181 PRO B O 1
ATOM 3911 N N . MET B 1 182 ? 11.461 11.289 17.938 1 47.91 182 MET B N 1
ATOM 3912 C CA . MET B 1 182 ? 12.578 11.242 17.016 1 47.91 182 MET B CA 1
ATOM 3913 C C . MET B 1 182 ? 13.906 11.266 17.75 1 47.91 182 MET B C 1
ATOM 3915 O O . MET B 1 182 ? 14.773 10.422 17.516 1 47.91 182 MET B O 1
ATOM 3919 N N . LEU B 1 183 ? 14.508 12.453 18.453 1 51 183 LEU B N 1
ATOM 3920 C CA . LEU B 1 183 ? 15.828 12.344 19.062 1 51 183 LEU B CA 1
ATOM 3921 C C . LEU B 1 183 ? 15.758 12.586 20.562 1 51 183 LEU B C 1
ATOM 3923 O O . LEU B 1 183 ? 16.719 13.07 21.156 1 51 183 LEU B O 1
ATOM 3927 N N . GLY B 1 184 ? 14.172 12.055 21.172 1 56.94 184 GLY B N 1
ATOM 3928 C CA . GLY B 1 184 ? 14.172 12.25 22.609 1 56.94 184 GLY B CA 1
ATOM 3929 C C . GLY B 1 184 ? 14.781 13.578 23.031 1 56.94 184 GLY B C 1
ATOM 3930 O O . GLY B 1 184 ? 14.938 13.844 24.219 1 56.94 184 GLY B O 1
ATOM 3931 N N . GLY B 1 185 ? 14.625 14.328 22.047 1 69.94 185 GLY B N 1
ATOM 3932 C CA . GLY B 1 185 ? 15.336 15.562 22.312 1 69.94 185 GLY B CA 1
ATOM 3933 C C . GLY B 1 185 ? 16.672 15.352 22.984 1 69.94 185 GLY B C 1
ATOM 3934 O O . GLY B 1 185 ? 17.078 14.211 23.219 1 69.94 185 GLY B O 1
ATOM 3935 N N . PRO B 1 186 ? 17.312 16.375 23.234 1 77.81 186 PRO B N 1
ATOM 3936 C CA . PRO B 1 186 ? 18.594 16.25 23.938 1 77.81 186 PRO B CA 1
ATOM 3937 C C . PRO B 1 186 ? 18.422 15.766 25.375 1 77.81 186 PRO B C 1
ATOM 3939 O O . PRO B 1 186 ? 17.453 16.125 26.031 1 77.81 186 PRO B O 1
ATOM 3942 N N . ARG B 1 187 ? 19.219 14.898 25.75 1 82.88 187 ARG B N 1
ATOM 3943 C CA . ARG B 1 187 ? 19.25 14.398 27.125 1 82.88 187 ARG B CA 1
ATOM 3944 C C . ARG B 1 187 ? 20.531 14.844 27.828 1 82.88 187 ARG B C 1
ATOM 3946 O O . ARG B 1 187 ? 21.594 14.914 27.219 1 82.88 187 ARG B O 1
ATOM 3953 N N . LYS B 1 188 ? 20.266 14.961 29.125 1 87 188 LYS B N 1
ATOM 3954 C CA . LYS B 1 188 ? 21.422 15.383 29.906 1 87 188 LYS B CA 1
ATOM 3955 C C . LYS B 1 188 ? 22.375 14.219 30.125 1 87 188 LYS B C 1
ATOM 3957 O O . LYS B 1 188 ? 21.969 13.133 30.547 1 87 188 LYS B O 1
ATOM 3962 N N . VAL B 1 189 ? 23.547 14.391 29.719 1 89.81 189 VAL B N 1
ATOM 3963 C CA . VAL B 1 189 ? 24.656 13.469 29.938 1 89.81 189 VAL B CA 1
ATOM 3964 C C . VAL B 1 189 ? 25.828 14.219 30.562 1 89.81 189 VAL B C 1
ATOM 3966 O O . VAL B 1 189 ? 26.531 14.961 29.875 1 89.81 189 VAL B O 1
ATOM 3969 N N . GLY B 1 190 ? 25.984 13.984 31.906 1 91.31 190 GLY B N 1
ATOM 3970 C CA . GLY B 1 190 ? 26.953 14.805 32.625 1 91.31 190 GLY B CA 1
ATOM 3971 C C . GLY B 1 190 ? 26.547 16.266 32.719 1 91.31 190 GLY B C 1
ATOM 3972 O O . GLY B 1 190 ? 25.438 16.578 33.188 1 91.31 190 GLY B O 1
ATOM 3973 N N . ASP B 1 191 ? 27.391 17.203 32.219 1 91 191 ASP B N 1
ATOM 3974 C CA . ASP B 1 191 ? 27.125 18.641 32.312 1 91 191 ASP B CA 1
ATOM 3975 C C . ASP B 1 191 ? 26.625 19.203 31 1 91 191 ASP B C 1
ATOM 3977 O O . ASP B 1 191 ? 26.484 20.422 30.844 1 91 191 ASP B O 1
ATOM 3981 N N . GLU B 1 192 ? 26.375 18.281 30.047 1 93.06 192 GLU B N 1
ATOM 3982 C CA . GLU B 1 192 ? 25.922 18.734 28.734 1 93.06 192 GLU B CA 1
ATOM 3983 C C . GLU B 1 192 ? 24.719 17.922 28.266 1 93.06 192 GLU B C 1
ATOM 3985 O O . GLU B 1 192 ? 24.453 16.828 28.781 1 93.06 192 GLU B O 1
ATOM 3990 N N . TYR B 1 193 ? 23.984 18.562 27.469 1 90 193 TYR B N 1
ATOM 3991 C CA . TYR B 1 193 ? 22.906 17.844 26.797 1 90 193 TYR B CA 1
ATOM 3992 C C . TYR B 1 193 ? 23.391 17.234 25.484 1 90 193 TYR B C 1
ATOM 3994 O O . TYR B 1 193 ? 24.188 17.844 24.766 1 90 193 TYR B O 1
ATOM 4002 N N . VAL B 1 194 ? 22.906 15.969 25.234 1 89.88 194 VAL B N 1
ATOM 4003 C CA . VAL B 1 194 ? 23.281 15.281 24.016 1 89.88 194 VAL B CA 1
ATOM 4004 C C . VAL B 1 194 ? 22.031 14.875 23.234 1 89.88 194 VAL B C 1
ATOM 4006 O O . VAL B 1 194 ? 21.094 14.32 23.797 1 89.88 194 VAL B O 1
ATOM 4009 N N . ALA B 1 195 ? 22.016 15.305 21.984 1 88.62 195 ALA B N 1
ATOM 4010 C CA . ALA B 1 195 ? 21.016 14.805 21.062 1 88.62 195 ALA B CA 1
ATOM 4011 C C . ALA B 1 195 ? 21.609 13.781 20.094 1 88.62 195 ALA B C 1
ATOM 4013 O O . ALA B 1 195 ? 22.688 14.016 19.531 1 88.62 195 ALA B O 1
ATOM 4014 N N . TRP B 1 196 ? 20.938 12.68 19.938 1 89.44 196 TRP B N 1
ATOM 4015 C CA . TRP B 1 196 ? 21.453 11.602 19.094 1 89.44 196 TRP B CA 1
ATOM 4016 C C . TRP B 1 196 ? 20.703 11.57 17.766 1 89.44 196 TRP B C 1
ATOM 4018 O O . TRP B 1 196 ? 19.484 11.648 17.719 1 89.44 196 TRP B O 1
ATOM 4028 N N . TYR B 1 197 ? 21.406 11.516 16.703 1 90.81 197 TYR B N 1
ATOM 4029 C CA . TYR B 1 197 ? 20.891 11.453 15.336 1 90.81 197 TYR B CA 1
ATOM 4030 C C . TYR B 1 197 ? 21.5 10.289 14.578 1 90.81 197 TYR B C 1
ATOM 4032 O O . TYR B 1 197 ? 22.562 9.789 14.938 1 90.81 197 TYR B O 1
ATOM 4040 N N . PRO B 1 198 ? 20.844 9.828 13.531 1 93.5 198 PRO B N 1
ATOM 4041 C CA . PRO B 1 198 ? 21.469 8.852 12.641 1 93.5 198 PRO B CA 1
ATOM 4042 C C . PRO B 1 198 ? 22.734 9.383 11.977 1 93.5 198 PRO B C 1
ATOM 4044 O O . PRO B 1 198 ? 22.797 10.555 11.594 1 93.5 198 PRO B O 1
ATOM 4047 N N . ASP B 1 199 ? 23.719 8.469 11.844 1 94.5 199 ASP B N 1
ATOM 4048 C CA . ASP B 1 199 ? 24.859 8.82 11.016 1 94.5 199 ASP B CA 1
ATOM 4049 C C . ASP B 1 199 ? 24.453 9.039 9.562 1 94.5 199 ASP B C 1
ATOM 4051 O O . ASP B 1 199 ? 23.828 8.172 8.961 1 94.5 199 ASP B O 1
ATOM 4055 N N . GLY B 1 200 ? 24.703 10.203 9.078 1 93.69 200 GLY B N 1
ATOM 4056 C CA . GLY B 1 200 ? 24.266 10.555 7.734 1 93.69 200 GLY B CA 1
ATOM 4057 C C . GLY B 1 200 ? 22.844 11.07 7.688 1 93.69 200 GLY B C 1
ATOM 4058 O O . GLY B 1 200 ? 22.25 11.156 6.613 1 93.69 200 GLY B O 1
ATOM 4059 N N . GLY B 1 201 ? 22.297 11.438 8.742 1 93.12 201 GLY B N 1
ATOM 4060 C CA . GLY B 1 201 ? 20.953 11.977 8.82 1 93.12 201 GLY B CA 1
ATOM 4061 C C . GLY B 1 201 ? 20.875 13.289 9.562 1 93.12 201 GLY B C 1
ATOM 4062 O O . GLY B 1 201 ? 19.906 13.547 10.281 1 93.12 201 GLY B O 1
ATOM 4063 N N . THR B 1 202 ? 21.891 14.133 9.461 1 92 202 THR B N 1
ATOM 4064 C CA . THR B 1 202 ? 21.984 15.312 10.305 1 92 202 THR B CA 1
ATOM 4065 C C . THR B 1 202 ? 21.797 16.578 9.484 1 92 202 THR B C 1
ATOM 4067 O O . THR B 1 202 ? 21.609 17.672 10.039 1 92 202 THR B O 1
ATOM 4070 N N . SER B 1 203 ? 21.797 16.391 8.234 1 91.88 203 SER B N 1
ATOM 4071 C CA . SER B 1 203 ? 21.734 17.578 7.395 1 91.88 203 SER B CA 1
ATOM 4072 C C . SER B 1 203 ? 20.406 17.656 6.641 1 91.88 203 SER B C 1
ATOM 4074 O O . SER B 1 203 ? 19.625 16.688 6.641 1 91.88 203 SER B O 1
ATOM 4076 N N . ASN B 1 204 ? 20 18.797 6.195 1 89.19 204 ASN B N 1
ATOM 4077 C CA . ASN B 1 204 ? 18.875 19.031 5.297 1 89.19 204 ASN B CA 1
ATOM 4078 C C . ASN B 1 204 ? 17.547 18.672 5.961 1 89.19 204 ASN B C 1
ATOM 4080 O O . ASN B 1 204 ? 16.672 18.109 5.316 1 89.19 204 ASN B O 1
ATOM 4084 N N . LEU B 1 205 ? 17.453 18.875 7.23 1 90.19 205 LEU B N 1
ATOM 4085 C CA . LEU B 1 205 ? 16.188 18.672 7.93 1 90.19 205 LEU B CA 1
ATOM 4086 C C . LEU B 1 205 ? 15.195 19.781 7.578 1 90.19 205 LEU B C 1
ATOM 4088 O O . LEU B 1 205 ? 15.43 20.953 7.879 1 90.19 205 LEU B O 1
ATOM 4092 N N . SER B 1 206 ? 14.133 19.375 6.902 1 91.69 206 SER B N 1
ATOM 4093 C CA . SER B 1 206 ? 13.133 20.344 6.473 1 91.69 206 SER B CA 1
ATOM 4094 C C . SER B 1 206 ? 12.008 20.469 7.496 1 91.69 206 SER B C 1
ATOM 4096 O O . SER B 1 206 ? 11.453 19.469 7.938 1 91.69 206 SER B O 1
ATOM 4098 N N . TYR B 1 207 ? 11.734 21.703 7.863 1 90.19 207 TYR B N 1
ATOM 4099 C CA . TYR B 1 207 ? 10.734 21.96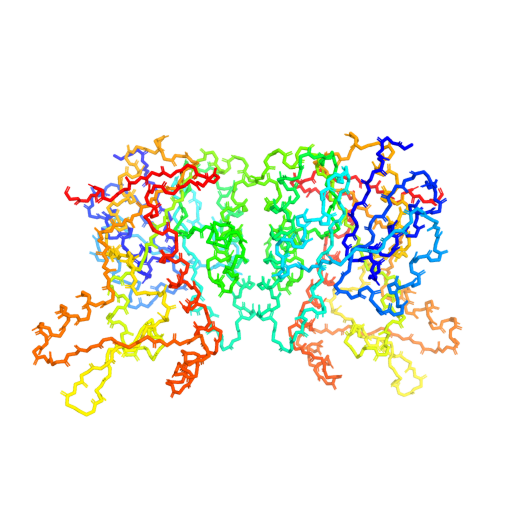9 8.891 1 90.19 207 TYR B CA 1
ATOM 4100 C C . TYR B 1 207 ? 9.703 22.969 8.406 1 90.19 207 TYR B C 1
ATOM 4102 O O . TYR B 1 207 ? 9.953 23.734 7.461 1 90.19 207 TYR B O 1
ATOM 4110 N N . LEU B 1 208 ? 8.57 22.906 9.008 1 91.69 208 LEU B N 1
ATOM 4111 C CA . LEU B 1 208 ? 7.566 23.953 8.875 1 91.69 208 LEU B CA 1
ATOM 4112 C C . LEU B 1 208 ? 6.695 24.047 10.117 1 91.69 208 LEU B C 1
ATOM 4114 O O . LEU B 1 208 ? 6.676 23.125 10.93 1 91.69 208 LEU B O 1
ATOM 4118 N N . SER B 1 209 ? 6.125 25.281 10.305 1 91.88 209 SER B N 1
ATOM 4119 C CA . SER B 1 209 ? 4.969 25.312 11.195 1 91.88 209 SER B CA 1
ATOM 4120 C C . SER B 1 209 ? 3.734 24.719 10.523 1 91.88 209 SER B C 1
ATOM 4122 O O . SER B 1 209 ? 3.389 25.109 9.406 1 91.88 209 SER B O 1
ATOM 4124 N N . ILE B 1 210 ? 3.066 23.844 11.172 1 92.69 210 ILE B N 1
ATOM 4125 C CA . ILE B 1 210 ? 1.951 23.125 10.547 1 92.69 210 ILE B CA 1
ATOM 4126 C C . ILE B 1 210 ? 0.836 24.125 10.211 1 92.69 210 ILE B C 1
ATOM 4128 O O . ILE B 1 210 ? 0.022 23.859 9.32 1 92.69 210 ILE B O 1
ATOM 4132 N N . GLU B 1 211 ? 0.797 25.281 10.836 1 93.56 211 GLU B N 1
ATOM 4133 C CA . GLU B 1 211 ? -0.187 26.312 10.523 1 93.56 211 GLU B CA 1
ATOM 4134 C C . GLU B 1 211 ? -0.008 26.844 9.102 1 93.56 211 GLU B C 1
ATOM 4136 O O . GLU B 1 211 ? -0.968 27.281 8.477 1 93.56 211 GLU B O 1
ATOM 4141 N N . ASP B 1 212 ? 1.223 26.703 8.617 1 94.25 212 ASP B N 1
ATOM 4142 C CA . ASP B 1 212 ? 1.491 27.141 7.25 1 94.25 212 ASP B CA 1
ATOM 4143 C C . ASP B 1 212 ? 0.807 26.234 6.23 1 94.25 212 ASP B C 1
ATOM 4145 O O . ASP B 1 212 ? 0.575 26.641 5.09 1 94.25 212 ASP B O 1
ATOM 4149 N N . LEU B 1 213 ? 0.504 25.031 6.617 1 95.81 213 LEU B N 1
ATOM 4150 C CA . LEU B 1 213 ? -0.268 24.156 5.742 1 95.81 213 LEU B CA 1
ATOM 4151 C C . LEU B 1 213 ? -1.621 24.766 5.41 1 95.81 213 LEU B C 1
ATOM 4153 O O . LEU B 1 213 ? -2.094 24.672 4.277 1 95.81 213 LEU B O 1
ATOM 4157 N N . GLY B 1 214 ? -2.256 25.422 6.398 1 96.44 214 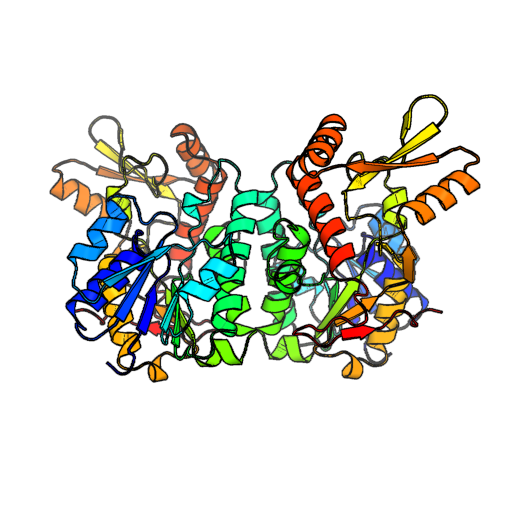GLY B N 1
ATOM 4158 C CA . GLY B 1 214 ? -3.51 26.109 6.141 1 96.44 214 GLY B CA 1
ATOM 4159 C C . GLY B 1 214 ? -3.391 27.188 5.082 1 96.44 214 GLY B C 1
ATOM 4160 O O . GLY B 1 214 ? -4.25 27.297 4.203 1 96.44 214 GLY B O 1
ATOM 4161 N N . LYS B 1 215 ? -2.338 27.938 5.168 1 95.88 215 LYS B N 1
ATOM 4162 C CA . LYS B 1 215 ? -2.098 29 4.195 1 95.88 215 LYS B CA 1
ATOM 4163 C C . LYS B 1 215 ? -1.905 28.422 2.793 1 95.88 215 LYS B C 1
ATOM 4165 O O . LYS B 1 215 ? -2.451 28.953 1.82 1 95.88 215 LYS B O 1
ATOM 4170 N N . VAL B 1 216 ? -1.149 27.375 2.734 1 96.56 216 VAL B N 1
ATOM 4171 C CA . VAL B 1 216 ? -0.883 26.734 1.452 1 96.56 216 VAL B CA 1
ATOM 4172 C C . VAL B 1 216 ? -2.18 26.172 0.879 1 96.56 216 VAL B C 1
ATOM 4174 O O . VAL B 1 216 ? -2.467 26.344 -0.309 1 96.56 216 VAL B O 1
ATOM 4177 N N . PHE B 1 217 ? -2.939 25.531 1.719 1 97.31 217 PHE B N 1
ATOM 4178 C CA . PHE B 1 217 ? -4.238 25.016 1.288 1 97.31 217 PHE B CA 1
ATOM 4179 C C . PHE B 1 217 ? -5.09 26.141 0.712 1 97.31 217 PHE B C 1
ATOM 4181 O O . PHE B 1 217 ? -5.664 26 -0.37 1 97.31 217 PHE B O 1
ATOM 4188 N N . GLY B 1 218 ? -5.172 27.281 1.389 1 96.56 218 GLY B N 1
ATOM 4189 C CA . GLY B 1 218 ? -5.902 28.438 0.891 1 96.56 218 GLY B CA 1
ATOM 4190 C C . GLY B 1 218 ? -5.426 28.891 -0.473 1 96.56 218 GLY B C 1
ATOM 4191 O O . GLY B 1 218 ? -6.238 29.172 -1.36 1 96.56 218 GLY B O 1
ATOM 4192 N N . ALA B 1 219 ? -4.105 28.953 -0.625 1 96.12 219 ALA B N 1
ATOM 4193 C CA . ALA B 1 219 ? -3.527 29.375 -1.898 1 96.12 219 ALA B CA 1
ATOM 4194 C C . ALA B 1 219 ? -3.914 28.422 -3.023 1 96.12 219 ALA B C 1
ATOM 4196 O O . ALA B 1 219 ? -4.219 28.859 -4.137 1 96.12 219 ALA B O 1
ATOM 4197 N N . VAL B 1 220 ? -3.893 27.141 -2.744 1 97.31 220 VAL B N 1
ATOM 4198 C CA . VAL B 1 220 ? -4.277 26.109 -3.709 1 97.31 220 VAL B CA 1
ATOM 4199 C C . VAL B 1 220 ? -5.734 26.312 -4.113 1 97.31 220 VAL B C 1
ATOM 4201 O O . VAL B 1 220 ? -6.082 26.172 -5.293 1 97.31 220 VAL B O 1
ATOM 4204 N N . MET B 1 221 ? -6.617 26.688 -3.184 1 97.25 221 MET B N 1
ATOM 4205 C CA . MET B 1 221 ? -8.039 26.859 -3.451 1 97.25 221 MET B CA 1
ATOM 4206 C C . MET B 1 221 ? -8.289 28.078 -4.328 1 97.25 221 MET B C 1
ATOM 4208 O O . MET B 1 221 ? -9.273 28.125 -5.07 1 97.25 221 MET B O 1
ATOM 4212 N N . GLU B 1 222 ? -7.441 29 -4.23 1 95.81 222 GLU B N 1
ATOM 4213 C CA . GLU B 1 222 ? -7.613 30.25 -4.977 1 95.81 222 GLU B CA 1
ATOM 4214 C C . GLU B 1 222 ? -7.309 30.047 -6.457 1 95.81 222 GLU B C 1
ATOM 4216 O O . GLU B 1 222 ? -7.859 30.75 -7.309 1 95.81 222 GLU B O 1
ATOM 4221 N N . LYS B 1 223 ? -6.398 29.109 -6.758 1 96 223 LYS B N 1
ATOM 4222 C CA . LYS B 1 223 ? -6.012 28.844 -8.141 1 96 223 LYS B CA 1
ATOM 4223 C C . LYS B 1 223 ? -5.914 27.344 -8.391 1 96 223 LYS B C 1
ATOM 4225 O O . LYS B 1 223 ? -4.875 26.844 -8.836 1 96 223 LYS B O 1
ATOM 4230 N N . PRO B 1 224 ? -6.996 26.688 -8.242 1 96.88 224 PRO B N 1
ATOM 4231 C CA . PRO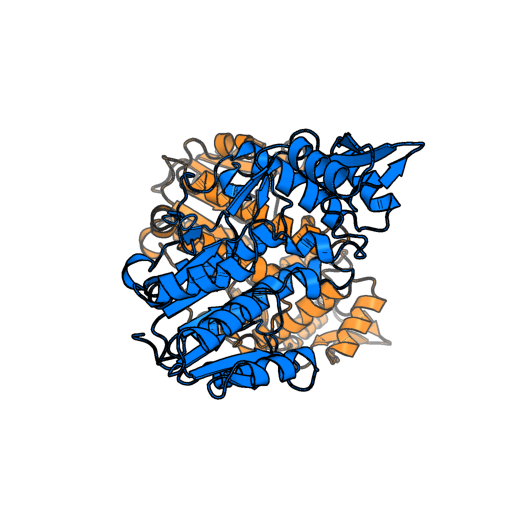 B 1 224 ? -6.949 25.234 -8.273 1 96.88 224 PRO B CA 1
ATOM 4232 C C . PRO B 1 224 ? -6.324 24.688 -9.562 1 96.88 224 PRO B C 1
ATOM 4234 O O . PRO B 1 224 ? -5.594 23.703 -9.531 1 96.88 224 PRO B O 1
ATOM 4237 N N . GLN B 1 225 ? -6.523 25.266 -10.727 1 96.69 225 GLN B N 1
ATOM 4238 C CA . GLN B 1 225 ? -6.059 24.766 -12.023 1 96.69 225 GLN B CA 1
ATOM 4239 C C . GLN B 1 225 ? -4.535 24.703 -12.07 1 96.69 225 GLN B C 1
ATOM 4241 O O . GLN B 1 225 ? -3.971 23.906 -12.812 1 96.69 225 GLN B O 1
ATOM 4246 N N . SER B 1 226 ? -3.945 25.516 -11.258 1 96.75 226 SER B N 1
ATOM 4247 C CA . SER B 1 226 ? -2.488 25.547 -11.234 1 96.75 226 SER B CA 1
ATOM 4248 C C . SER B 1 226 ? -1.916 24.375 -10.453 1 96.75 226 SER B C 1
ATOM 4250 O O . SER B 1 226 ? -0.715 24.094 -10.523 1 96.75 226 SER B O 1
ATOM 4252 N N . TYR B 1 227 ? -2.793 23.609 -9.789 1 98 227 TYR B N 1
ATOM 4253 C CA . TYR B 1 227 ? -2.262 22.625 -8.844 1 98 227 TYR B CA 1
ATOM 4254 C C . TYR B 1 227 ? -2.832 21.234 -9.117 1 98 227 TYR B C 1
ATOM 4256 O O . TYR B 1 227 ? -2.402 20.25 -8.516 1 98 227 TYR B O 1
ATOM 4264 N N . PHE B 1 228 ? -3.809 21.141 -10.047 1 98.69 228 PHE B N 1
ATOM 4265 C CA . PHE B 1 228 ? -4.34 19.828 -10.383 1 98.69 228 PHE B CA 1
ATOM 4266 C C . PHE B 1 228 ? -3.234 18.906 -10.898 1 98.69 228 PHE B C 1
ATOM 4268 O O . PHE B 1 228 ? -2.373 19.344 -11.664 1 98.69 228 PHE B O 1
ATOM 4275 N N . GLN B 1 229 ? -3.273 17.672 -10.383 1 98.5 229 GLN B N 1
ATOM 4276 C CA . GLN B 1 229 ? -2.371 16.594 -10.781 1 98.5 229 GLN B CA 1
ATOM 4277 C C . GLN B 1 229 ? -0.922 16.938 -10.453 1 98.5 229 GLN B C 1
ATOM 4279 O O . GLN B 1 229 ? -0.009 16.594 -11.203 1 98.5 229 GLN B O 1
ATOM 4284 N N . LYS B 1 230 ? -0.743 17.734 -9.359 1 98.25 230 LYS B N 1
ATOM 4285 C CA . LYS B 1 230 ? 0.588 18.125 -8.906 1 98.25 230 LYS B CA 1
ATOM 4286 C C . LYS B 1 230 ? 0.753 17.891 -7.41 1 98.25 230 LYS B C 1
ATOM 4288 O O . LYS B 1 230 ? -0.219 17.594 -6.711 1 98.25 230 LYS B O 1
ATOM 4293 N N . MET B 1 231 ? 1.944 17.922 -6.992 1 97.88 231 MET B N 1
ATOM 4294 C CA . MET B 1 231 ? 2.287 17.875 -5.574 1 97.88 231 MET B CA 1
ATOM 4295 C C . MET B 1 231 ? 2.857 19.203 -5.094 1 97.88 231 MET B C 1
ATOM 4297 O O . MET B 1 231 ? 3.916 19.625 -5.559 1 97.88 231 MET B O 1
ATOM 4301 N N . ALA B 1 232 ? 2.139 19.844 -4.238 1 97.19 232 ALA B N 1
ATOM 4302 C CA . ALA B 1 232 ? 2.615 21.047 -3.578 1 97.19 232 ALA B CA 1
ATOM 4303 C C . ALA B 1 232 ? 3.514 20.719 -2.393 1 97.19 232 ALA B C 1
ATOM 4305 O O . ALA B 1 232 ? 3.109 19.984 -1.488 1 97.19 232 ALA B O 1
ATOM 4306 N N . ILE B 1 233 ? 4.711 21.172 -2.393 1 96.19 233 ILE B N 1
ATOM 4307 C CA . ILE B 1 233 ? 5.672 20.922 -1.324 1 96.19 233 ILE B CA 1
ATOM 4308 C C . ILE B 1 233 ? 5.84 22.188 -0.476 1 96.19 233 ILE B C 1
ATOM 4310 O O . ILE B 1 233 ? 6.129 23.266 -1.002 1 96.19 233 ILE B O 1
ATOM 4314 N N . ILE B 1 234 ? 5.613 21.953 0.819 1 94.31 234 ILE B N 1
ATOM 4315 C CA . ILE B 1 234 ? 5.746 23.078 1.739 1 94.31 234 ILE B CA 1
ATOM 4316 C C . ILE B 1 234 ? 7 22.906 2.594 1 94.31 234 ILE B C 1
ATOM 4318 O O . ILE B 1 234 ? 7.109 21.938 3.35 1 94.31 234 ILE B O 1
ATOM 4322 N N . VAL B 1 235 ? 8 23.75 2.383 1 92 235 VAL B N 1
ATOM 4323 C CA . VAL B 1 235 ? 9.172 23.766 3.25 1 92 235 VAL B CA 1
ATOM 4324 C C . VAL B 1 235 ? 9.375 25.156 3.832 1 92 235 VAL B C 1
ATOM 4326 O O . VAL B 1 235 ? 9.469 26.141 3.092 1 92 235 VAL B O 1
ATOM 4329 N N . GLY B 1 236 ? 9.281 25.25 5.129 1 89.5 236 GLY B N 1
ATOM 4330 C CA . GLY B 1 236 ? 9.562 26.531 5.781 1 89.5 236 GLY B CA 1
ATOM 4331 C C . GLY B 1 236 ? 11.039 26.859 5.84 1 89.5 236 GLY B C 1
ATOM 4332 O O . GLY B 1 236 ? 11.477 27.891 5.332 1 89.5 236 GLY B O 1
ATOM 4333 N N . GLU B 1 237 ? 11.82 25.953 6.469 1 89.25 237 GLU B N 1
ATOM 4334 C CA . GLU B 1 237 ? 13.258 26.141 6.648 1 89.25 237 GLU B CA 1
ATOM 4335 C C . GLU B 1 237 ? 13.984 24.797 6.672 1 89.25 237 GLU B C 1
ATOM 4337 O O . GLU B 1 237 ? 13.398 23.766 7.023 1 89.25 237 GLU B O 1
ATOM 4342 N N . PHE B 1 238 ? 15.25 24.922 6.242 1 91.5 238 PHE B N 1
ATOM 4343 C CA . PHE B 1 238 ? 16.156 23.781 6.391 1 91.5 238 PHE B CA 1
ATOM 4344 C C . PHE B 1 238 ? 17.109 24.016 7.559 1 91.5 238 PHE B C 1
ATOM 4346 O O . PHE B 1 238 ? 17.609 25.125 7.754 1 91.5 238 PHE B O 1
ATOM 4353 N N . PHE B 1 239 ? 17.25 22.906 8.328 1 90.38 239 PHE B N 1
ATOM 4354 C CA . PHE B 1 239 ? 18.219 22.938 9.406 1 90.38 239 PHE B CA 1
ATOM 4355 C C . PHE B 1 239 ? 19.156 21.734 9.336 1 90.38 239 PHE B C 1
ATOM 4357 O O . PHE B 1 239 ? 18.766 20.688 8.82 1 90.38 239 PHE B O 1
ATOM 4364 N N . SER B 1 240 ? 20.312 22.016 9.82 1 92.75 240 SER B N 1
ATOM 4365 C CA . SER B 1 240 ? 21.078 20.859 10.289 1 92.75 240 SER B CA 1
ATOM 4366 C C . SER B 1 240 ? 20.734 20.516 11.734 1 92.75 240 SER B C 1
ATOM 4368 O O . SER B 1 240 ? 20.234 21.375 12.477 1 92.75 240 SER B O 1
ATOM 4370 N N . ALA B 1 241 ? 21.031 19.297 12.062 1 89.69 241 ALA B N 1
ATOM 4371 C CA . ALA B 1 241 ? 20.844 18.906 13.453 1 89.69 241 ALA B CA 1
ATOM 4372 C C . ALA B 1 241 ? 21.656 19.797 14.391 1 89.69 241 ALA B C 1
ATOM 4374 O O . ALA B 1 241 ? 21.172 20.203 15.445 1 89.69 241 ALA B O 1
ATOM 4375 N N . GLN B 1 242 ? 22.812 20.078 13.961 1 92.12 242 GLN B N 1
ATOM 4376 C CA . GLN B 1 242 ? 23.703 20.922 14.758 1 92.12 242 GLN B CA 1
ATOM 4377 C C . GLN B 1 242 ? 23.094 22.312 14.977 1 92.12 242 GLN B C 1
ATOM 4379 O O . GLN B 1 242 ? 23.094 22.828 16.094 1 92.12 242 GLN B O 1
ATOM 4384 N N . ASP B 1 243 ? 22.594 22.844 13.93 1 91.56 243 ASP B N 1
ATOM 4385 C CA . ASP B 1 243 ? 21.984 24.172 14.023 1 91.56 243 ASP B CA 1
ATOM 4386 C C . ASP B 1 243 ? 20.75 24.141 14.914 1 91.56 243 ASP B C 1
ATOM 4388 O O . ASP B 1 243 ? 20.562 25.031 15.742 1 91.56 243 ASP B O 1
ATOM 4392 N N . LEU B 1 244 ? 19.922 23.188 14.742 1 87.69 244 LEU B N 1
ATOM 4393 C CA . LEU B 1 244 ? 18.688 23.078 15.5 1 87.69 244 LEU B CA 1
ATOM 4394 C C . LEU B 1 244 ? 18.969 22.922 16.984 1 87.69 244 LEU B C 1
ATOM 4396 O O . LEU B 1 244 ? 18.391 23.641 17.812 1 87.69 244 LEU B O 1
ATOM 4400 N N . ILE B 1 245 ? 19.859 22.047 17.297 1 87.69 245 ILE B N 1
ATOM 4401 C CA . ILE B 1 245 ? 20.188 21.766 18.688 1 87.69 245 ILE B CA 1
ATOM 4402 C C . ILE B 1 245 ? 20.922 22.953 19.297 1 87.69 245 ILE B C 1
ATOM 4404 O O . ILE B 1 245 ? 20.719 23.297 20.453 1 87.69 245 ILE B O 1
ATOM 4408 N N . GLY B 1 246 ? 21.766 23.5 18.5 1 89.62 246 GLY B N 1
ATOM 4409 C CA . GLY B 1 246 ? 22.438 24.703 18.953 1 89.62 246 GLY B CA 1
ATOM 4410 C C . GLY B 1 246 ? 21.469 25.828 19.281 1 89.62 246 GLY B C 1
ATOM 4411 O O . GLY B 1 246 ? 21.609 26.484 20.328 1 89.62 246 GLY B O 1
ATOM 4412 N N . GLN B 1 247 ? 20.531 26.078 18.438 1 89.31 247 GLN B N 1
ATOM 4413 C CA . GLN B 1 247 ? 19.516 27.109 18.672 1 89.31 247 GLN B CA 1
ATOM 4414 C C . GLN B 1 247 ? 18.719 26.797 19.938 1 89.31 247 GLN B C 1
ATOM 4416 O O . GLN B 1 247 ? 18.453 27.688 20.75 1 89.31 247 GLN B O 1
ATOM 4421 N N . TRP B 1 248 ? 18.328 25.594 20.062 1 85.62 248 TRP B N 1
ATOM 4422 C CA . TRP B 1 248 ? 17.609 25.172 21.266 1 85.62 248 TRP B CA 1
ATOM 4423 C C . TRP B 1 248 ? 18.438 25.422 22.516 1 85.62 248 TRP B C 1
ATOM 4425 O O . TRP B 1 248 ? 17.953 25.984 23.5 1 85.62 248 TRP B O 1
ATOM 4435 N N . ALA B 1 249 ? 19.688 25.016 22.469 1 89.38 249 ALA B N 1
ATOM 4436 C CA . ALA B 1 249 ? 20.594 25.172 23.609 1 89.38 249 ALA B CA 1
ATOM 4437 C C . ALA B 1 249 ? 20.766 26.625 24 1 89.38 249 ALA B C 1
ATOM 4439 O O . ALA B 1 249 ? 20.781 26.969 25.188 1 89.38 249 ALA B O 1
ATOM 4440 N N . ASP B 1 250 ? 20.859 27.453 23.031 1 93 250 ASP B N 1
ATOM 4441 C CA . ASP B 1 250 ? 21 28.891 23.25 1 93 250 ASP B CA 1
ATOM 4442 C C . ASP B 1 250 ? 19.766 29.453 23.969 1 93 250 ASP B C 1
ATOM 4444 O O . ASP B 1 250 ? 19.906 30.219 24.938 1 93 250 ASP B O 1
ATOM 4448 N N . VAL B 1 251 ? 18.625 29.125 23.516 1 90.06 251 VAL B N 1
ATOM 4449 C CA . VAL B 1 251 ? 17.391 29.641 24.078 1 90.06 251 VAL B CA 1
ATOM 4450 C C . VAL B 1 251 ? 17.203 29.141 25.5 1 90.06 251 VAL B C 1
ATOM 4452 O O . VAL B 1 251 ? 16.75 29.891 26.375 1 90.06 251 VAL B O 1
ATOM 4455 N N . VAL B 1 252 ? 17.547 27.922 25.703 1 87.31 252 VAL B N 1
ATOM 4456 C CA . VAL B 1 252 ? 17.344 27.297 27 1 87.31 252 VAL B CA 1
ATOM 4457 C C . VAL B 1 252 ? 18.469 27.719 27.953 1 87.31 252 VAL B C 1
ATOM 4459 O O . VAL B 1 252 ? 18.297 27.719 29.172 1 87.31 252 VAL B O 1
ATOM 4462 N N . GLY B 1 253 ? 19.547 28.016 27.422 1 92.12 253 GLY B N 1
ATOM 4463 C CA . GLY B 1 253 ? 20.688 28.453 28.234 1 92.12 253 GLY B CA 1
ATOM 4464 C C . GLY B 1 253 ? 21.531 27.297 28.75 1 92.12 253 GLY B C 1
ATOM 4465 O O . GLY B 1 253 ? 21.953 27.297 29.891 1 92.12 253 GLY B O 1
ATOM 4466 N N . VAL B 1 254 ? 21.719 26.25 27.891 1 92.94 254 VAL B N 1
ATOM 4467 C CA . VAL B 1 254 ? 22.5 25.078 28.281 1 92.94 254 VAL B CA 1
ATOM 4468 C C . VAL B 1 254 ? 23.516 24.766 27.188 1 92.94 254 VAL B C 1
ATOM 4470 O O . VAL B 1 254 ? 23.469 25.328 26.094 1 92.94 254 VAL B O 1
ATOM 4473 N N . LYS B 1 255 ? 24.5 23.938 27.594 1 94.56 255 LYS B N 1
ATOM 4474 C CA . LYS B 1 255 ? 25.391 23.375 26.594 1 94.56 255 LYS B CA 1
ATOM 4475 C C . LYS B 1 255 ? 24.812 22.094 26 1 94.56 255 LYS B C 1
ATOM 4477 O O . LYS B 1 255 ? 24.234 21.281 26.719 1 94.56 255 LYS B O 1
ATOM 4482 N N . ALA B 1 256 ? 24.922 22.016 24.656 1 92.25 256 ALA B N 1
ATOM 4483 C CA . ALA B 1 256 ? 24.406 20.812 24 1 92.25 256 ALA B CA 1
ATOM 4484 C C . ALA B 1 256 ? 25.25 20.438 22.797 1 92.25 256 ALA B C 1
ATOM 4486 O O . ALA B 1 256 ? 25.922 21.281 22.203 1 92.25 256 ALA B O 1
ATOM 4487 N N . LYS B 1 257 ? 25.297 19.172 22.469 1 93 257 LYS B N 1
ATOM 4488 C CA . LYS B 1 257 ? 25.953 18.656 21.266 1 93 257 LYS B CA 1
ATOM 4489 C C . LYS B 1 257 ? 25.125 17.562 20.609 1 93 257 LYS B C 1
ATOM 4491 O O . LYS B 1 257 ? 24.156 17.078 21.203 1 93 257 LYS B O 1
ATOM 4496 N N . ILE B 1 258 ? 25.5 17.234 19.375 1 91.69 258 ILE B N 1
ATOM 4497 C CA . ILE B 1 258 ? 24.875 16.078 18.703 1 91.69 258 ILE B CA 1
ATOM 4498 C C . ILE B 1 258 ? 25.875 14.922 18.656 1 91.69 258 ILE B C 1
ATOM 4500 O O . ILE B 1 258 ? 27.078 15.125 18.625 1 91.69 258 ILE B O 1
ATOM 4504 N N . GLU B 1 259 ? 25.344 13.797 18.766 1 92.56 259 GLU B N 1
ATOM 4505 C CA . GLU B 1 259 ? 26.078 12.562 18.484 1 92.56 259 GLU B CA 1
ATOM 4506 C C . GLU B 1 259 ? 25.375 11.734 17.422 1 92.56 259 GLU B C 1
ATOM 4508 O O . GLU B 1 259 ? 24.141 11.664 17.391 1 92.56 259 GLU B O 1
ATOM 4513 N N . THR B 1 260 ? 26.172 11.188 16.562 1 94.44 260 THR B N 1
ATOM 4514 C CA . THR B 1 260 ? 25.578 10.375 15.508 1 94.44 260 THR B CA 1
ATOM 4515 C C . THR B 1 260 ? 25.766 8.883 15.797 1 94.44 260 THR B C 1
ATOM 4517 O O . THR B 1 260 ? 26.781 8.484 16.375 1 94.44 260 THR B O 1
ATOM 4520 N N . LEU B 1 261 ? 24.781 8.172 15.445 1 94.31 261 LEU B N 1
ATOM 4521 C CA . LEU B 1 261 ? 24.75 6.746 15.742 1 94.31 261 LEU B CA 1
ATOM 4522 C C . LEU B 1 261 ? 24.562 5.934 14.461 1 94.31 261 LEU B C 1
ATOM 4524 O O . LEU B 1 261 ? 23.859 6.355 13.555 1 94.31 261 LEU B O 1
ATOM 4528 N N . SER B 1 262 ? 25.203 4.742 14.453 1 96.75 262 SER B N 1
ATOM 4529 C CA . SER B 1 262 ? 24.891 3.764 13.414 1 96.75 262 SER B CA 1
ATOM 4530 C C . SER B 1 262 ? 23.453 3.275 13.531 1 96.75 262 SER B C 1
ATOM 4532 O O . SER B 1 262 ? 22.781 3.555 14.516 1 96.75 262 SER B O 1
ATOM 4534 N N . SER B 1 263 ? 23.047 2.625 12.523 1 94.31 263 SER B N 1
ATOM 4535 C CA . SER B 1 263 ? 21.688 2.092 12.523 1 94.31 263 SER B CA 1
ATOM 4536 C C . SER B 1 263 ? 21.438 1.233 13.75 1 94.31 263 SER B C 1
ATOM 4538 O O . SER B 1 263 ? 20.453 1.442 14.461 1 94.31 263 SER B O 1
ATOM 4540 N N . LYS B 1 264 ? 22.359 0.326 13.984 1 96.06 264 LYS B N 1
ATOM 4541 C CA . LYS B 1 264 ? 22.203 -0.577 15.125 1 96.06 264 LYS B CA 1
ATOM 4542 C C . LYS B 1 264 ? 22.172 0.196 16.438 1 96.06 264 LYS B C 1
ATOM 4544 O O . LYS B 1 264 ? 21.312 -0.047 17.281 1 96.06 264 LYS B O 1
ATOM 4549 N N . GLU B 1 265 ? 23.078 1.14 16.594 1 94.44 265 GLU B N 1
ATOM 4550 C CA . GLU B 1 265 ? 23.156 1.934 17.828 1 94.44 265 GLU B CA 1
ATOM 4551 C C . GLU B 1 265 ? 21.891 2.777 18.016 1 94.44 265 GLU B C 1
ATOM 4553 O O . GLU B 1 265 ? 21.422 2.953 19.125 1 94.44 265 GLU B O 1
ATOM 4558 N N . PHE B 1 266 ? 21.438 3.314 16.953 1 92.19 266 PHE B N 1
ATOM 4559 C CA . PHE B 1 266 ? 20.234 4.137 17 1 92.19 266 PHE B CA 1
ATOM 4560 C C . PHE B 1 266 ? 19.031 3.314 17.438 1 92.19 266 PHE B C 1
ATOM 4562 O O . PHE B 1 266 ? 18.281 3.727 18.328 1 92.19 266 PHE B O 1
ATOM 4569 N N . ILE B 1 267 ? 18.875 2.184 16.891 1 90.06 267 ILE B N 1
ATOM 4570 C CA . ILE B 1 267 ? 17.781 1.281 17.219 1 90.06 267 ILE B CA 1
ATOM 4571 C C . ILE B 1 267 ? 17.891 0.852 18.672 1 90.06 267 ILE B C 1
ATOM 4573 O O . ILE B 1 267 ? 16.891 0.854 19.406 1 90.06 267 ILE B O 1
ATOM 4577 N N . ASP B 1 268 ? 19.094 0.564 19.078 1 90.81 268 ASP B N 1
ATOM 4578 C CA . ASP B 1 268 ? 19.328 0.177 20.469 1 90.81 268 ASP B CA 1
ATOM 4579 C C . ASP B 1 268 ? 18.953 1.308 21.422 1 90.81 268 ASP B C 1
ATOM 4581 O O . ASP B 1 268 ? 18.312 1.073 22.438 1 90.81 268 ASP B O 1
ATOM 4585 N N . ARG B 1 269 ? 19.312 2.441 21.078 1 86.94 269 ARG B N 1
ATOM 4586 C CA . ARG B 1 269 ? 19.031 3.592 21.938 1 86.94 269 ARG B CA 1
ATOM 4587 C C . ARG B 1 269 ? 17.531 3.842 22.047 1 86.94 269 ARG B C 1
ATOM 4589 O O . ARG B 1 269 ? 17.016 4.078 23.141 1 86.94 269 ARG B O 1
ATOM 4596 N N . VAL B 1 270 ? 16.859 3.875 20.922 1 84.56 270 VAL B N 1
ATOM 4597 C CA . VAL B 1 270 ? 15.406 4.062 20.938 1 84.56 270 VAL B CA 1
ATOM 4598 C C . VAL B 1 270 ? 14.75 2.975 21.781 1 84.56 270 VAL B C 1
ATOM 4600 O O . VAL B 1 270 ? 13.82 3.25 22.547 1 84.56 270 VAL B O 1
ATOM 4603 N N . GLY B 1 271 ? 15.32 1.776 21.578 1 84.62 271 GLY B N 1
ATOM 4604 C CA . GLY B 1 271 ? 14.836 0.681 22.406 1 84.62 271 GLY B CA 1
ATOM 4605 C C . GLY B 1 271 ? 15.023 0.924 23.891 1 84.62 271 GLY B C 1
ATOM 4606 O O . GLY B 1 271 ? 14.133 0.629 24.703 1 84.62 271 GLY B O 1
ATOM 4607 N N . GLN B 1 272 ? 16.094 1.457 24.266 1 84.38 272 GLN B N 1
ATOM 4608 C CA . GLN B 1 272 ? 16.391 1.771 25.656 1 84.38 272 GLN B CA 1
ATOM 4609 C C . GLN B 1 272 ? 15.422 2.82 26.203 1 84.38 272 GLN B C 1
ATOM 4611 O O . GLN B 1 272 ? 15.141 2.85 27.406 1 84.38 272 GLN B O 1
ATOM 4616 N N . LEU B 1 273 ? 14.93 3.607 25.359 1 79.25 273 LEU B N 1
ATOM 4617 C CA . LEU B 1 273 ? 13.992 4.648 25.75 1 79.25 273 LEU B CA 1
ATOM 4618 C C . LEU B 1 273 ? 12.555 4.137 25.688 1 79.25 273 LEU B C 1
ATOM 4620 O O . LEU B 1 273 ? 11.609 4.895 25.922 1 79.25 273 LEU B O 1
ATOM 4624 N N . GLY B 1 274 ? 12.367 2.922 25.312 1 77.75 274 GLY B N 1
ATOM 4625 C CA . GLY B 1 274 ? 11.055 2.299 25.312 1 77.75 274 GLY B CA 1
ATOM 4626 C C . GLY B 1 274 ? 10.336 2.396 23.984 1 77.75 274 GLY B C 1
ATOM 4627 O O . GLY B 1 274 ? 9.148 2.104 23.891 1 77.75 274 GLY B O 1
ATOM 4628 N N . GLY B 1 275 ? 11.016 2.809 22.953 1 78.88 275 GLY B N 1
ATOM 4629 C CA . GLY B 1 275 ? 10.422 2.885 21.625 1 78.88 275 GLY B CA 1
ATOM 4630 C C . GLY B 1 275 ? 10.508 1.579 20.859 1 78.88 275 GLY B C 1
ATOM 4631 O O . GLY B 1 275 ? 11.43 0.791 21.078 1 78.88 275 GLY B O 1
ATOM 4632 N N . PRO B 1 276 ? 9.57 1.349 20.062 1 81.31 276 PRO B N 1
ATOM 4633 C CA . PRO B 1 276 ? 9.617 0.11 19.281 1 81.31 276 PRO B CA 1
ATOM 4634 C C . PRO B 1 276 ? 10.688 0.137 18.188 1 81.31 276 PRO B C 1
ATOM 4636 O O . PRO B 1 276 ? 11 1.202 17.656 1 81.31 276 PRO B O 1
ATOM 4639 N N . GLU B 1 277 ? 11.172 -0.997 17.844 1 83.5 277 GLU B N 1
ATOM 4640 C CA . GLU B 1 277 ? 12.25 -1.154 16.875 1 83.5 277 GLU B CA 1
ATOM 4641 C C . GLU B 1 277 ? 11.844 -0.616 15.508 1 83.5 277 GLU B C 1
ATOM 4643 O O . GLU B 1 277 ? 12.648 0.026 14.82 1 83.5 277 GLU B O 1
ATOM 4648 N N . PHE B 1 278 ? 10.594 -0.847 15.094 1 82.19 278 PHE B N 1
ATOM 4649 C CA . PHE B 1 278 ? 10.172 -0.437 13.758 1 82.19 278 PHE B CA 1
ATOM 4650 C C . PHE B 1 278 ? 10.164 1.082 13.641 1 82.19 278 PHE B C 1
ATOM 4652 O O . PHE B 1 278 ? 10.484 1.627 12.578 1 82.19 278 PHE B O 1
ATOM 4659 N N . MET B 1 279 ? 9.836 1.708 14.695 1 83.94 279 MET B N 1
ATOM 4660 C CA . MET B 1 279 ? 9.836 3.168 14.68 1 83.94 279 MET B CA 1
ATOM 4661 C C . MET B 1 279 ? 11.258 3.711 14.57 1 83.94 279 MET B C 1
ATOM 4663 O O . MET B 1 279 ? 11.5 4.68 13.852 1 83.94 279 MET B O 1
ATOM 4667 N N . ALA B 1 280 ? 12.156 3.057 15.352 1 86.81 280 ALA B N 1
ATOM 4668 C CA . ALA B 1 280 ? 13.555 3.455 15.305 1 86.81 280 ALA B CA 1
ATOM 4669 C C . ALA B 1 280 ? 14.125 3.309 13.891 1 86.81 280 ALA B C 1
ATOM 4671 O O . ALA B 1 280 ? 14.789 4.215 13.383 1 86.81 280 ALA B O 1
ATOM 4672 N N . LEU B 1 281 ? 13.828 2.201 13.281 1 89.56 281 LEU B N 1
ATOM 4673 C CA . LEU B 1 281 ? 14.32 1.927 11.938 1 89.56 281 LEU B CA 1
ATOM 4674 C C . LEU B 1 281 ? 13.742 2.916 10.938 1 89.56 281 LEU B C 1
ATOM 4676 O O . LEU B 1 281 ? 14.461 3.426 10.07 1 89.56 281 LEU B O 1
ATOM 4680 N N . GLU B 1 282 ? 12.477 3.174 11.062 1 90.56 282 GLU B N 1
ATOM 4681 C CA . GLU B 1 282 ? 11.812 4.094 10.148 1 90.56 282 GLU B CA 1
ATOM 4682 C C . GLU B 1 282 ? 12.406 5.5 10.25 1 90.56 282 GLU B C 1
ATOM 4684 O O . GLU B 1 282 ? 12.695 6.129 9.234 1 90.56 282 GLU B O 1
ATOM 4689 N N . ILE B 1 283 ? 12.562 5.941 11.422 1 89.19 283 ILE B N 1
ATOM 4690 C CA . ILE B 1 283 ? 13.102 7.277 11.633 1 89.19 283 ILE B CA 1
ATOM 4691 C C . ILE B 1 283 ? 14.531 7.34 11.109 1 89.19 283 ILE B C 1
ATOM 4693 O O . ILE B 1 283 ? 14.922 8.305 10.445 1 89.19 283 ILE B O 1
ATOM 4697 N N . TYR B 1 284 ? 15.305 6.309 11.461 1 92.62 284 TYR B N 1
ATOM 4698 C CA . TYR B 1 284 ? 16.672 6.25 10.969 1 92.62 284 TYR B CA 1
ATOM 4699 C C . TYR B 1 284 ? 16.719 6.379 9.453 1 92.62 284 TYR B C 1
ATOM 4701 O O . TYR B 1 284 ? 17.422 7.238 8.914 1 92.62 284 TYR B O 1
ATOM 4709 N N . GLU B 1 285 ? 15.961 5.605 8.758 1 94.5 285 GLU B N 1
ATOM 4710 C CA . GLU B 1 285 ? 15.992 5.59 7.301 1 94.5 285 GLU B CA 1
ATOM 4711 C C . GLU B 1 285 ? 15.422 6.883 6.723 1 94.5 285 GLU B C 1
ATOM 4713 O O . GLU B 1 285 ? 15.898 7.371 5.699 1 94.5 285 GLU B O 1
ATOM 4718 N N . GLN B 1 286 ? 14.406 7.41 7.379 1 93.56 286 GLN B N 1
ATOM 4719 C CA . GLN B 1 286 ? 13.836 8.68 6.938 1 93.56 286 GLN B CA 1
ATOM 4720 C C . GLN B 1 286 ? 14.875 9.789 6.953 1 93.56 286 GLN B C 1
ATOM 4722 O O . GLN B 1 286 ? 15.008 10.539 5.984 1 93.56 286 GLN B O 1
ATOM 4727 N N . MET B 1 287 ? 15.594 9.852 8.031 1 92.88 287 MET B N 1
ATOM 4728 C CA . MET B 1 287 ? 16.594 10.914 8.172 1 92.88 287 MET B CA 1
ATOM 4729 C C . MET B 1 287 ? 17.734 10.719 7.184 1 92.88 287 MET B C 1
ATOM 4731 O O . MET B 1 287 ? 18.234 11.688 6.602 1 92.88 287 MET B O 1
ATOM 4735 N N . ARG B 1 288 ? 18.109 9.484 7 1 95.25 288 ARG B N 1
ATOM 4736 C CA . ARG B 1 288 ? 19.156 9.195 6.016 1 95.25 288 ARG B CA 1
ATOM 4737 C C . ARG B 1 288 ? 18.703 9.562 4.609 1 95.25 288 ARG B C 1
ATOM 4739 O O . ARG B 1 288 ? 19.453 10.18 3.85 1 95.25 288 ARG B O 1
ATOM 4746 N N . CYS B 1 289 ? 17.5 9.227 4.309 1 95.81 289 CYS B N 1
ATOM 4747 C CA . CYS B 1 289 ? 16.953 9.492 2.984 1 95.81 289 CYS B CA 1
ATOM 4748 C C . CYS B 1 289 ? 16.828 10.984 2.732 1 95.81 289 CYS B C 1
ATOM 4750 O O . CYS B 1 289 ? 17.172 11.469 1.651 1 95.81 289 CYS B O 1
ATOM 4752 N N . LEU B 1 290 ? 16.344 11.695 3.738 1 93.62 290 LEU B N 1
ATOM 4753 C CA . LEU B 1 290 ? 16.219 13.148 3.627 1 93.62 290 LEU B CA 1
ATOM 4754 C C . LEU B 1 290 ? 17.547 13.789 3.301 1 93.62 290 LEU B C 1
ATOM 4756 O O . LEU B 1 290 ? 17.625 14.672 2.438 1 93.62 290 LEU B O 1
ATOM 4760 N N . GLU B 1 291 ? 18.516 13.367 3.98 1 94.44 291 GLU B N 1
ATOM 4761 C CA . GLU B 1 291 ? 19.844 13.93 3.746 1 94.44 291 GLU B CA 1
ATOM 4762 C C . GLU B 1 291 ? 20.344 13.602 2.34 1 94.44 291 GLU B C 1
ATOM 4764 O O . GLU B 1 291 ? 20.891 14.469 1.652 1 94.44 291 GLU B O 1
ATOM 4769 N N . GLU B 1 292 ? 20.109 12.414 1.895 1 95.5 292 GLU B N 1
ATOM 4770 C CA . GLU B 1 292 ? 20.609 11.969 0.595 1 95.5 292 GLU B CA 1
ATOM 4771 C C . GLU B 1 292 ? 19.859 12.656 -0.544 1 95.5 292 GLU B C 1
ATOM 4773 O O . GLU B 1 292 ? 20.469 13.023 -1.555 1 95.5 292 GLU B O 1
ATOM 4778 N N . LEU B 1 293 ? 18.562 12.859 -0.437 1 94.31 293 LEU B N 1
ATOM 4779 C CA . LEU B 1 293 ? 17.734 13.438 -1.499 1 94.31 293 LEU B CA 1
ATOM 4780 C C . LEU B 1 293 ? 17.984 14.93 -1.625 1 94.31 293 LEU B C 1
ATOM 4782 O O . LEU B 1 293 ? 17.844 15.5 -2.707 1 94.31 293 LEU B O 1
ATOM 4786 N N . GLY B 1 294 ? 18.266 15.562 -0.469 1 92.12 294 GLY B N 1
ATOM 4787 C CA . GLY B 1 294 ? 18.547 16.984 -0.504 1 92.12 294 GLY B CA 1
ATOM 4788 C C . GLY B 1 294 ? 17.281 17.828 -0.561 1 92.12 294 GLY B C 1
ATOM 4789 O O . GLY B 1 294 ? 16.344 17.609 0.206 1 92.12 294 GLY B O 1
ATOM 4790 N N . ASP B 1 295 ? 17.312 18.828 -1.448 1 93.31 295 ASP B N 1
ATOM 4791 C CA . ASP B 1 295 ? 16.219 19.797 -1.513 1 93.31 295 ASP B CA 1
ATOM 4792 C C . ASP B 1 295 ? 15 19.203 -2.223 1 93.31 295 ASP B C 1
ATOM 4794 O O . ASP B 1 295 ? 14.984 19.109 -3.451 1 93.31 295 ASP B O 1
ATOM 4798 N N . LEU B 1 296 ? 14 18.953 -1.461 1 92.75 296 LEU B N 1
ATOM 4799 C CA . LEU B 1 296 ? 12.805 18.281 -1.96 1 92.75 296 LEU B CA 1
ATOM 4800 C C . LEU B 1 296 ? 12.023 19.188 -2.898 1 92.75 296 LEU B C 1
ATOM 4802 O O . LEU B 1 296 ? 11.172 18.719 -3.654 1 92.75 296 LEU B O 1
ATOM 4806 N N . ARG B 1 297 ? 12.258 20.516 -2.912 1 92.12 297 ARG B N 1
ATOM 4807 C CA . ARG B 1 297 ? 11.523 21.484 -3.725 1 92.12 297 ARG B CA 1
ATOM 4808 C C . ARG B 1 297 ? 11.914 21.375 -5.195 1 92.12 297 ARG B C 1
ATOM 4810 O O . ARG B 1 297 ? 11.188 21.844 -6.074 1 92.12 297 ARG B O 1
ATOM 4817 N N . THR B 1 298 ? 13.039 20.688 -5.383 1 91.19 298 THR B N 1
ATOM 4818 C CA . THR B 1 298 ? 13.562 20.688 -6.746 1 91.19 298 THR B CA 1
ATOM 4819 C C . THR B 1 298 ? 13.781 19.266 -7.242 1 91.19 298 THR B C 1
ATOM 4821 O O . THR B 1 298 ? 14.305 19.047 -8.336 1 91.19 298 THR B O 1
ATOM 4824 N N . ILE B 1 299 ? 13.352 18.359 -6.504 1 92.56 299 ILE B N 1
ATOM 4825 C CA . ILE B 1 299 ? 13.578 16.969 -6.891 1 92.56 299 ILE B CA 1
ATOM 4826 C C . ILE B 1 299 ? 12.695 16.609 -8.086 1 92.56 299 ILE B C 1
ATOM 4828 O O . ILE B 1 299 ? 11.594 17.141 -8.227 1 92.56 299 ILE B O 1
ATOM 4832 N N . GLN B 1 300 ? 13.211 15.758 -8.898 1 91.44 300 GLN B N 1
ATOM 4833 C CA . GLN B 1 300 ? 12.43 15.266 -10.031 1 91.44 300 GLN B CA 1
ATOM 4834 C C . GLN B 1 300 ? 11.625 14.023 -9.641 1 91.44 300 GLN B C 1
ATOM 4836 O O . GLN B 1 300 ? 12.18 13.055 -9.117 1 91.44 300 GLN B O 1
ATOM 4841 N N . THR B 1 301 ? 10.336 14.109 -9.836 1 93.25 301 THR B N 1
ATOM 4842 C CA . THR B 1 301 ? 9.445 13 -9.516 1 93.25 301 THR B CA 1
ATOM 4843 C C . THR B 1 301 ? 8.492 12.719 -10.672 1 93.25 301 THR B C 1
ATOM 4845 O O . THR B 1 301 ? 8.477 13.453 -11.664 1 93.25 301 THR B O 1
ATOM 4848 N N . GLU B 1 302 ? 7.816 11.609 -10.609 1 90.31 302 GLU B N 1
ATOM 4849 C CA . GLU B 1 302 ? 6.793 11.273 -11.594 1 90.31 302 GLU B CA 1
ATOM 4850 C C . GLU B 1 302 ? 5.641 12.273 -11.555 1 90.31 302 GLU B C 1
ATOM 4852 O O . GLU B 1 302 ? 5.004 12.539 -12.57 1 90.31 302 GLU B O 1
ATOM 4857 N N . ILE B 1 303 ? 5.398 12.805 -10.383 1 94.88 303 ILE B N 1
ATOM 4858 C CA . ILE B 1 303 ? 4.379 13.828 -10.188 1 94.88 303 ILE B CA 1
ATOM 4859 C C . ILE B 1 303 ? 5.031 15.211 -10.141 1 94.88 303 ILE B C 1
ATOM 4861 O O . ILE B 1 303 ? 5.984 15.43 -9.391 1 94.88 303 ILE B O 1
ATOM 4865 N N . SER B 1 304 ? 4.531 16.109 -10.969 1 95.94 304 SER B N 1
ATOM 4866 C CA . SER B 1 304 ? 5.094 17.453 -11 1 95.94 304 SER B CA 1
ATOM 4867 C C . SER B 1 304 ? 5.012 18.125 -9.633 1 95.94 304 SER B C 1
ATOM 4869 O O . SER B 1 304 ? 3.973 18.078 -8.977 1 95.94 304 SER B O 1
ATOM 4871 N N . ILE B 1 305 ? 6.102 18.781 -9.289 1 96.44 305 ILE B N 1
ATOM 4872 C CA . ILE B 1 305 ? 6.211 19.406 -7.98 1 96.44 305 ILE B CA 1
ATOM 4873 C C . ILE B 1 305 ? 6.051 20.922 -8.125 1 96.44 305 ILE B C 1
ATOM 4875 O O . ILE B 1 305 ? 6.551 21.516 -9.086 1 96.44 305 ILE B O 1
ATOM 4879 N N . VAL B 1 306 ? 5.355 21.5 -7.191 1 96.69 306 VAL B N 1
ATOM 4880 C CA . VAL B 1 306 ? 5.27 22.953 -7.062 1 96.69 306 VAL B CA 1
ATOM 4881 C C . VAL B 1 306 ? 5.797 23.375 -5.695 1 96.69 306 VAL B C 1
ATOM 4883 O O . VAL B 1 306 ? 5.305 22.922 -4.66 1 96.69 306 VAL B O 1
ATOM 4886 N N . ASP B 1 307 ? 6.781 24.266 -5.711 1 96.12 307 ASP B N 1
ATOM 4887 C CA . ASP B 1 307 ? 7.348 24.797 -4.477 1 96.12 307 ASP B CA 1
ATOM 4888 C C . ASP B 1 307 ? 6.434 25.875 -3.883 1 96.12 307 ASP B C 1
ATOM 4890 O O . ASP B 1 307 ? 6.195 26.906 -4.504 1 96.12 307 ASP B O 1
ATOM 4894 N N . MET B 1 308 ? 5.957 25.578 -2.648 1 95.56 308 MET B N 1
ATOM 4895 C CA . MET B 1 308 ? 5.023 26.5 -2 1 95.56 308 MET B CA 1
ATOM 4896 C C . MET B 1 308 ? 5.695 27.234 -0.846 1 95.56 308 MET B C 1
ATOM 4898 O O . MET B 1 308 ? 5.02 27.812 0.013 1 95.56 308 MET B O 1
ATOM 4902 N N . SER B 1 309 ? 6.949 27.203 -0.792 1 91.19 309 SER B N 1
ATOM 4903 C CA . SER B 1 309 ? 7.699 27.719 0.345 1 91.19 309 SER B CA 1
ATOM 4904 C C . SER B 1 309 ? 7.5 29.219 0.492 1 91.19 309 SER B C 1
ATOM 4906 O O . SER B 1 309 ? 7.715 29.781 1.57 1 91.19 309 SER B O 1
ATOM 4908 N N . LYS B 1 310 ? 7 29.812 -0.578 1 86.88 310 LYS B N 1
ATOM 4909 C CA . LYS B 1 310 ? 6.863 31.266 -0.521 1 86.88 310 LYS B CA 1
ATOM 4910 C C . LYS B 1 310 ? 5.426 31.672 -0.217 1 86.88 310 LYS B C 1
ATOM 4912 O O . LYS B 1 310 ? 5.109 32.875 -0.177 1 86.88 310 LYS B O 1
ATOM 4917 N N . VAL B 1 311 ? 4.621 30.5 -0.092 1 81.06 311 VAL B N 1
ATOM 4918 C CA . VAL B 1 311 ? 3.229 30.797 0.233 1 81.06 311 VAL B CA 1
ATOM 4919 C C . VAL B 1 311 ? 3.109 31.156 1.71 1 81.06 311 VAL B C 1
ATOM 4921 O O . VAL B 1 311 ? 3.682 30.484 2.572 1 81.06 311 VAL B O 1
ATOM 4924 N N . GLY B 1 312 ? 2.488 32.094 2.164 1 61.84 312 GLY B N 1
ATOM 4925 C CA . GLY B 1 312 ? 2.309 32.375 3.576 1 61.84 312 GLY B CA 1
ATOM 4926 C C . GLY B 1 312 ? 2.939 33.719 3.992 1 61.84 312 GLY B C 1
ATOM 4927 O O . GLY B 1 312 ? 2.652 34.219 5.074 1 61.84 312 GLY B O 1
ATOM 4928 N N . PHE B 1 313 ? 4.258 33.875 3.414 1 45.22 313 PHE B N 1
ATOM 4929 C CA . PHE B 1 313 ? 4.938 35.031 3.938 1 45.22 313 PHE B CA 1
ATOM 4930 C C . PHE B 1 313 ? 4.426 36.312 3.258 1 45.22 313 PHE B C 1
ATOM 4932 O O . PHE B 1 313 ? 3.998 36.281 2.104 1 45.22 313 PHE B O 1
#

Solvent-accessible surface area (backbone atoms only — not comparable to full-atom values): 31993 Å² total; per-residue (Å²): 123,89,63,52,30,36,26,30,34,41,27,72,42,67,66,25,27,20,38,50,55,37,44,42,67,76,37,68,80,33,38,35,33,36,25,29,78,53,58,85,40,67,68,43,50,55,51,48,73,62,31,92,35,40,44,78,37,63,31,41,63,91,34,58,66,35,41,47,60,58,41,59,75,19,24,29,40,38,43,48,75,63,58,76,78,51,50,50,99,45,60,25,66,20,54,48,45,43,42,46,33,45,49,43,52,50,54,45,52,64,67,34,83,49,49,63,36,40,33,37,57,40,47,63,53,55,29,68,74,50,70,51,70,45,61,58,33,57,71,36,51,46,33,28,42,49,54,24,46,42,50,49,34,59,78,47,24,65,30,19,29,36,34,32,65,57,47,44,58,64,55,63,73,47,41,87,35,63,55,55,19,89,37,51,53,59,37,80,54,88,91,29,26,41,26,54,38,39,61,67,26,43,41,54,43,45,27,27,58,53,60,51,52,10,44,43,51,52,56,44,60,71,43,46,84,82,36,42,59,23,33,38,34,44,44,68,45,74,33,36,49,63,55,52,47,46,52,50,20,60,74,71,69,53,56,57,48,75,44,68,26,52,72,66,54,41,28,52,49,35,40,75,60,71,31,57,59,68,58,32,48,17,52,44,38,45,33,32,47,38,33,72,68,44,62,75,70,70,56,88,61,96,55,50,69,42,67,40,53,72,53,77,116,122,88,62,52,30,35,25,31,35,42,26,72,40,67,64,24,27,19,38,49,55,38,46,43,67,75,36,67,82,34,38,34,34,34,25,32,76,52,59,84,41,66,70,41,51,55,50,49,73,62,33,93,36,39,43,79,36,63,32,41,63,90,34,59,67,35,42,46,61,58,41,59,74,19,25,29,40,39,43,48,76,63,56,76,80,52,51,51,100,44,60,24,66,20,54,49,46,41,42,47,32,44,48,42,53,49,54,46,52,66,66,34,84,50,49,62,37,40,34,36,56,40,46,62,51,55,28,68,75,50,69,51,71,46,63,59,34,56,69,36,51,45,31,27,42,50,54,24,47,42,50,49,34,61,78,47,23,64,29,19,29,36,32,32,65,56,47,42,58,63,52,66,71,50,44,89,36,67,56,66,19,77,42,60,51,60,39,79,56,89,91,30,25,42,25,53,38,39,60,67,24,43,43,54,42,46,27,27,59,50,58,51,52,10,43,42,52,52,54,44,59,72,45,46,83,81,36,42,59,24,32,38,34,45,46,69,45,73,34,34,50,62,55,52,48,46,53,50,20,60,75,71,68,51,56,56,48,74,44,68,26,53,71,68,54,42,30,50,48,35,40,74,64,71,33,57,58,68,58,30,48,18,52,43,41,46,32,30,46,36,32,72,70,43,63,75,71,70,57,89,61,97,55,49,68,40,68,39,51,71,52,77,113

Foldseek 3Di:
DPFAEEEFEPCLHLQNVLQLLLCVPPPVRHQYEYEDQPCPDPSNVVSCVSHVSYDYAYDDLVDLVSLLVSCALGQEYEDEFDQPVCDDVPNVSRLVCRLSSLVSNLVSQLVHPNYQAYEYAAADQLCVLVVNPQPLQRRNPSRVVSLVVQVVSPVSLQRYFYEYAFAEPCLVVVLVPLQSCLWVQWDDDPQETETEHADQQFFFRFYDHSSVSNQLVVVCVVPVNVGRQAYEYETQDTDGNQRVNVVVCVVVVGHYDYHHDYLVRQLVVSVVSVHDSSSSSNSNSVSNSSSVQHDPQPGDDPTHYHYCHVGPD/DPFAEEEFEPCLHLQNVLQLLLCVPPPVRHQYEREDQPCPDPSNVVSCVSHVSYDYAYDDLVDLVSLLVSCALGQEYEDEFDQPVCDDVPNVSRLVCRLSSLVSNLVSQLVHPNYQAYEYAAADQLCVLVVNPQPLQRRNPSRVVSLVVQVVSPVSLQRYFYEYAFAEPCLVVVLVPLQSCLQNQWDDDPQETETEAADQLFFFRFYDHSSVSNLLVVVCVVPVNVGRQAYEYETQDTDGNQRVSVVVCVVVVGHYDYHHDYLVRQLVVSVVSVHDSSSSSNSNSVSNSSSVQHDPQDGDDPTHYHYCHVGPD

Nearest PDB structures (foldseek):
  2wmd-assembly1_A-2  TM=9.107E-01  e=4.802E-21  Homo sapiens
  5f5l-assembly1_A  TM=8.762E-01  e=2.041E-20  Micromonospora okii
  8j9i-assembly1_E4  TM=7.477E-01  e=1.565E-09  Euglena gracilis
  1n7g-assembly1_D  TM=6.032E-01  e=1.332E-08  Arabidopsis thaliana
  2gn4-assembly1_A  TM=7.035E-01  e=2.737E-06  Helicobacter pylori

Organism: NCBI:txid173218

Sequence (626 aa):
MQYETFAILGATGQQGGAVVRHLAKTYPDAKIRAITRSPEKENAKALLSLGPNVSLVQASFADRQSLEEAFSGAEVIFLVTDYWNTQTNAVAANLNTEITDGMTAIEVAAHTKSLKHFVFGTLLDFAPLSNMKWRNMYHFNTKAVLNHYIRAKPDLWAKTTLIFSPIYYENYLTFDQKFYPMLGGPRKVGDEYVAWYPDGGTSNLSYLSIEDLGKVFGAVMEKPQSYFQKMAIIVGEFFSAQDLIGQWADVVGVKAKIETLSSKEFIDRVGQLGGPEFMALEIYEQMRCLEELGDLRTIQTEISIVDMSKVGFMQYETFAILGATGQQGGAVVRHLAKTYPDAKIRAITRSPEKENAKALLSLGPNVSLVQASFADRQSLEEAFSGAEVIFLVTDYWNTQTNAVAANLNTEITDGMTAIEVAAHTKSLKHFVFGTLLDFAPLSNMKWRNMYHFNTKAVLNHYIRAKPDLWAKTTLIFSPIYYENYLTFDQKFYPMLGGPRKVGDEYVAWYPDGGTSNLSYLSIEDLGKVFGAVMEKPQSYFQKMAIIVGEFFSAQDLIGQWADVVGVKAKIETLSSKEFIDRVGQLGGPEFMALEIYEQMRCLEELGDLRTIQTEISIVDMSKVGF

InterPro domains:
  IPR008030 NmrA-like domain [PF05368] (4-302)
  IPR036291 NAD(P)-binding domain superfamily [SSF51735] (6-294)
  IPR051164 NmrA-like oxidoreductase [PTHR42748] (1-294)

Secondary structure (DSSP, 8-state):
----EEEETTTTSHHHHHHHHHHHHH-TT-EEEEEES-TTSHHHHHGGGG-TTEEEEE-BTTBHHHHHHHHTT-SEEEE---TTTT--S-HHHHHHHHHHHHHHHHHHHHT-TT--EEEEEE---HHHHTTTS----HHHHHHHHHHHHHHT-HHHHTTEEEEE--EEGGGGGGTTSSS-TTS---EEETTEEEEEEETT-SS-EEEE-THHHHHHHHHHHHSGGGTTTEEEE---EEE-HHHHHHHHHHHHT--EEEEEE-HHHHHHHHHHTT--HHHHHHHHHHHHHHHHH--TTS---SSEEEE-TTTT-/----EEEETTTTSHHHHHHHHHHHHH-TT-EEEEEES-TTSHHHHHGGGG-TTEEEEE-BTTBHHHHHHHHTT-SEEEEE--TTTT--S-HHHHHHHHHHHHHHHHHHHHT-TT--EEEEEE---HHHHTTTS----HHHHHHHHHHHHHHT-HHHHTTEEEEE--EEGGGGGGTTSSS-TTS---EEETTEEEEEEETT-SS-EEEE-THHHHHHHHHHHHSGGGTTTEEEE---EEE-HHHHHHHHHHHHT--EEEEEE-HHHHHHHHHHTT--HHHHHHHHHHHHHHHHH--TTS---SSEEEE-TTTT-

pLDDT: mean 90.82, std 11.99, range [43.03, 98.94]

Radius of gyration: 26.02 Å; Cα contacts (8 Å, |Δi|>4): 1289; chains: 2; bounding box: 50×78×63 Å